Protein AF-A0A3A8P4J8-F1 (afdb_monomer_lite)

Structure (mmCIF, N/CA/C/O backbone):
data_AF-A0A3A8P4J8-F1
#
_entry.id   AF-A0A3A8P4J8-F1
#
loop_
_atom_site.group_PDB
_atom_site.id
_atom_site.type_symbol
_atom_site.label_atom_id
_atom_site.label_alt_id
_atom_site.label_comp_id
_atom_site.label_asym_id
_atom_site.label_entity_id
_atom_site.label_seq_id
_atom_site.pdbx_PDB_ins_code
_atom_site.Cartn_x
_atom_site.Cartn_y
_atom_site.Cartn_z
_atom_site.occupancy
_atom_site.B_iso_or_equiv
_atom_site.auth_seq_id
_atom_site.auth_comp_id
_atom_site.auth_asym_id
_atom_site.auth_atom_id
_atom_site.pdbx_PDB_model_num
ATOM 1 N N . LEU A 1 1 ? -36.265 8.768 39.718 1.00 43.12 1 LEU A N 1
ATOM 2 C CA . LEU A 1 1 ? -35.129 8.208 38.942 1.00 43.12 1 LEU A CA 1
ATOM 3 C C . LEU A 1 1 ? -35.471 6.880 38.243 1.00 43.12 1 LEU A C 1
ATOM 5 O O . LEU A 1 1 ? -35.135 6.752 37.074 1.00 43.12 1 LEU A O 1
ATOM 9 N N . SER A 1 2 ? -36.214 5.942 38.854 1.00 30.83 2 SER A N 1
ATOM 10 C CA . SER A 1 2 ? -36.616 4.674 38.196 1.00 30.83 2 SER A CA 1
ATOM 11 C C . SER A 1 2 ? -37.578 4.836 37.004 1.00 30.83 2 SER A C 1
ATOM 13 O O . SER A 1 2 ? -37.432 4.140 36.002 1.00 30.83 2 SER A O 1
ATOM 15 N N . GLN A 1 3 ? -38.501 5.805 37.050 1.00 35.22 3 GLN A N 1
ATOM 16 C CA . GLN A 1 3 ? -39.401 6.094 35.921 1.00 35.22 3 GLN A CA 1
ATOM 17 C C . GLN A 1 3 ? -38.688 6.697 34.697 1.00 35.22 3 GLN A C 1
ATOM 19 O O . GLN A 1 3 ? -39.230 6.638 33.598 1.00 35.22 3 GLN A O 1
ATOM 24 N N . HIS A 1 4 ? -37.481 7.250 34.866 1.00 36.06 4 HIS A N 1
ATOM 25 C CA . HIS A 1 4 ? -36.748 7.929 33.791 1.00 36.06 4 HIS A CA 1
ATOM 26 C C . HIS A 1 4 ? -35.774 7.006 33.040 1.00 36.06 4 HIS A C 1
ATOM 28 O O . HIS A 1 4 ? -35.563 7.203 31.850 1.00 36.06 4 HIS A O 1
ATOM 34 N N . TYR A 1 5 ? -35.217 5.981 33.702 1.00 48.16 5 TYR A N 1
ATOM 35 C CA . TYR A 1 5 ? -34.113 5.187 33.140 1.00 48.16 5 TYR A CA 1
ATOM 36 C C . TYR A 1 5 ? -34.438 3.722 32.801 1.00 48.16 5 TYR A C 1
ATOM 38 O O . TYR A 1 5 ? -33.596 3.077 32.191 1.00 48.16 5 TYR A O 1
ATOM 46 N N . ARG A 1 6 ? -35.629 3.190 33.145 1.00 43.53 6 ARG A N 1
ATOM 47 C CA . ARG A 1 6 ? -36.120 1.837 32.758 1.00 43.53 6 ARG A CA 1
ATOM 48 C C . ARG A 1 6 ? -35.048 0.721 32.749 1.00 43.53 6 ARG A C 1
ATOM 50 O O . ARG A 1 6 ? -35.006 -0.100 31.837 1.00 43.53 6 ARG A O 1
ATOM 57 N N . LEU A 1 7 ? -34.188 0.663 33.763 1.00 44.91 7 LEU A N 1
ATOM 58 C CA . LEU A 1 7 ? -33.178 -0.389 33.893 1.00 44.91 7 LEU A CA 1
ATOM 59 C C . LEU A 1 7 ? -33.700 -1.487 34.823 1.00 44.91 7 LEU A C 1
ATOM 61 O O . LEU A 1 7 ? -33.544 -1.408 36.036 1.00 44.91 7 LEU A O 1
ATOM 65 N N . ALA A 1 8 ? -34.320 -2.509 34.238 1.00 39.88 8 ALA A N 1
ATOM 66 C CA . ALA A 1 8 ? -34.490 -3.812 34.871 1.00 39.88 8 ALA A CA 1
ATOM 67 C C . ALA A 1 8 ? -33.886 -4.858 33.926 1.00 39.88 8 ALA A C 1
ATOM 69 O O . ALA A 1 8 ? -34.381 -5.074 32.822 1.00 39.88 8 ALA A O 1
ATOM 70 N N . ASN A 1 9 ? -32.771 -5.461 34.332 1.00 45.06 9 ASN A N 1
ATOM 71 C CA . ASN A 1 9 ? -32.113 -6.565 33.631 1.00 45.06 9 ASN A CA 1
ATOM 72 C C . ASN A 1 9 ? -31.898 -7.701 34.647 1.00 45.06 9 ASN A C 1
ATOM 74 O O . ASN A 1 9 ? -31.837 -7.441 35.846 1.00 45.06 9 ASN A O 1
ATOM 78 N N . ALA A 1 10 ? -31.770 -8.947 34.175 1.00 42.88 10 ALA A N 1
ATOM 79 C CA . ALA A 1 10 ? -31.640 -10.170 34.983 1.00 42.88 10 ALA A CA 1
ATOM 80 C C . ALA A 1 10 ? -30.473 -10.208 36.007 1.00 42.88 10 ALA A C 1
ATOM 82 O O . ALA A 1 10 ? -30.338 -11.184 36.737 1.00 42.88 10 ALA A O 1
ATOM 83 N N . ARG A 1 11 ? -29.621 -9.179 36.058 1.00 40.91 11 ARG A N 1
ATOM 84 C CA . ARG A 1 11 ? -28.496 -9.005 36.991 1.00 40.91 11 ARG A CA 1
ATOM 85 C C . ARG A 1 11 ? -28.660 -7.816 37.945 1.00 40.91 11 ARG A C 1
ATOM 87 O O . ARG A 1 11 ? -27.803 -7.624 38.798 1.00 40.91 11 ARG A O 1
ATOM 94 N N . ALA A 1 12 ? -29.720 -7.019 37.807 1.00 41.59 12 ALA A N 1
ATOM 95 C CA . ALA A 1 12 ? -30.002 -5.880 38.675 1.00 41.59 12 ALA A CA 1
ATOM 96 C C . ALA A 1 12 ? -31.240 -6.178 39.533 1.00 41.59 12 ALA A C 1
ATOM 98 O O . ALA A 1 12 ? -32.374 -6.008 39.086 1.00 41.59 12 ALA A O 1
ATOM 99 N N . SER A 1 13 ? -31.017 -6.631 40.766 1.00 46.62 13 SER A N 1
ATOM 100 C CA . SER A 1 13 ? -32.073 -6.782 41.770 1.00 46.62 13 SER A CA 1
ATOM 101 C C . SER A 1 13 ? -32.257 -5.457 42.510 1.00 46.62 13 SER A C 1
ATOM 103 O O . SER A 1 13 ? -31.304 -4.942 43.090 1.00 46.62 13 SER A O 1
ATOM 105 N N . MET A 1 14 ? -33.471 -4.897 42.512 1.00 50.94 14 MET A N 1
ATOM 106 C CA . MET A 1 14 ? -33.814 -3.812 43.436 1.00 50.94 14 MET A CA 1
ATOM 107 C C . MET A 1 14 ? -33.982 -4.407 44.831 1.00 50.94 14 MET A C 1
ATOM 109 O O . MET A 1 14 ? -34.931 -5.151 45.075 1.00 50.94 14 MET A O 1
ATOM 113 N N . LEU A 1 15 ? -33.068 -4.075 45.740 1.00 54.53 15 LEU A N 1
ATOM 114 C CA . LEU A 1 15 ? -33.278 -4.307 47.162 1.00 54.53 15 LEU A CA 1
ATOM 115 C C . LEU A 1 15 ? -34.185 -3.187 47.683 1.00 54.53 15 LEU A C 1
ATOM 117 O O . LEU A 1 15 ? -33.796 -2.020 47.695 1.00 54.53 15 LEU A O 1
ATOM 121 N N . VAL A 1 16 ? -35.413 -3.532 48.060 1.00 57.84 16 VAL A N 1
ATOM 122 C CA . VAL A 1 16 ? -36.306 -2.615 48.773 1.00 57.84 16 VAL A CA 1
ATOM 123 C C . VAL A 1 16 ? -35.994 -2.772 50.255 1.00 57.84 16 VAL A C 1
ATOM 125 O O . VAL A 1 16 ? -36.222 -3.832 50.829 1.00 57.84 16 VAL A O 1
ATOM 128 N N . LEU A 1 17 ? -35.396 -1.743 50.850 1.00 67.94 17 LEU A N 1
ATOM 129 C CA . LEU A 1 17 ? -35.064 -1.714 52.272 1.00 67.94 17 LEU A CA 1
ATOM 130 C C . LEU A 1 17 ? -36.290 -1.207 53.036 1.00 67.94 17 LEU A C 1
ATOM 132 O O . LEU A 1 17 ? -36.689 -0.053 52.870 1.00 67.94 17 LEU A O 1
ATOM 136 N N . GLU A 1 18 ? -36.910 -2.087 53.821 1.00 65.06 18 GLU A N 1
ATOM 137 C CA . GLU A 1 18 ? -38.199 -1.833 54.479 1.00 65.06 18 GLU A CA 1
ATOM 138 C C . GLU A 1 18 ? -38.056 -1.138 55.845 1.00 65.06 18 GLU A C 1
ATOM 140 O O . GLU A 1 18 ? -39.022 -0.548 56.329 1.00 65.06 18 GLU A O 1
ATOM 145 N N . SER A 1 19 ? -36.865 -1.152 56.460 1.00 75.44 19 SER A N 1
ATOM 146 C CA . SER A 1 19 ? -36.614 -0.524 57.766 1.00 75.44 19 SER A CA 1
ATOM 147 C C . SER A 1 19 ? -35.380 0.389 57.775 1.00 75.44 19 SER A C 1
ATOM 149 O O . SER A 1 19 ? -34.411 0.151 57.056 1.00 75.44 19 SER A O 1
ATOM 151 N N . GLU A 1 20 ? -35.365 1.423 58.633 1.00 68.38 20 GLU A N 1
ATOM 152 C CA . GLU A 1 20 ? -34.187 2.302 58.808 1.00 68.38 20 GLU A CA 1
ATOM 153 C C . GLU A 1 20 ? -32.930 1.539 59.274 1.00 68.38 20 GLU A C 1
ATOM 155 O O . GLU A 1 20 ? -31.803 1.921 58.943 1.00 68.38 20 GLU A O 1
ATOM 160 N N . GLY A 1 21 ? -33.109 0.427 59.997 1.00 72.56 21 GLY A N 1
ATOM 161 C CA . GLY A 1 21 ? -32.013 -0.442 60.427 1.00 72.56 21 GLY A CA 1
ATOM 162 C C . GLY A 1 21 ? -31.273 -1.095 59.257 1.00 72.56 21 GLY A C 1
ATOM 163 O O . GLY A 1 21 ? -30.053 -1.264 59.320 1.00 72.56 21 GLY A O 1
ATOM 164 N N . ASP A 1 22 ? -31.972 -1.386 58.158 1.00 69.19 22 ASP A N 1
ATOM 165 C CA . ASP A 1 22 ? -31.378 -2.035 56.987 1.00 69.19 22 ASP A CA 1
ATOM 166 C C . ASP A 1 22 ? -30.421 -1.100 56.233 1.00 69.19 22 ASP A C 1
ATOM 168 O O . ASP A 1 22 ? -29.353 -1.529 55.800 1.00 69.19 22 ASP A O 1
ATOM 172 N N . TYR A 1 23 ? -30.720 0.203 56.168 1.00 65.75 23 TYR A N 1
ATOM 173 C CA . TYR A 1 23 ? -29.816 1.200 55.572 1.00 65.75 23 TYR A CA 1
ATOM 174 C C . TYR A 1 23 ? -28.471 1.286 56.303 1.00 65.75 23 TYR A C 1
ATOM 176 O O . TYR A 1 23 ? -27.440 1.547 55.680 1.00 65.75 23 TYR A O 1
ATOM 184 N N . THR A 1 24 ? -28.478 1.042 57.617 1.00 69.81 24 THR A N 1
ATOM 185 C CA . THR A 1 24 ? -27.266 1.020 58.448 1.00 69.81 24 THR A CA 1
ATOM 186 C C . THR A 1 24 ? -26.533 -0.314 58.303 1.00 69.81 24 THR A C 1
ATOM 188 O O . THR A 1 24 ? -25.316 -0.337 58.143 1.00 69.81 24 THR A O 1
ATOM 191 N N . ARG A 1 25 ? -27.274 -1.431 58.294 1.00 72.19 25 ARG A N 1
ATOM 192 C CA . ARG A 1 25 ? -26.736 -2.793 58.144 1.00 72.19 25 ARG A CA 1
ATOM 193 C C . ARG A 1 25 ? -25.987 -3.000 56.828 1.00 72.19 25 ARG A C 1
ATOM 195 O O . ARG A 1 25 ? -24.978 -3.699 56.820 1.00 72.19 25 ARG A O 1
ATOM 202 N N . TYR A 1 26 ? -26.487 -2.419 55.741 1.00 69.50 26 TYR A N 1
ATOM 203 C CA . TYR A 1 26 ? -25.882 -2.528 54.412 1.00 69.50 26 TYR A CA 1
ATOM 204 C C . TYR A 1 26 ? -24.954 -1.358 54.063 1.00 69.50 26 TYR A C 1
ATOM 206 O O . TYR A 1 26 ? -24.503 -1.282 52.928 1.00 69.50 26 TYR A O 1
ATOM 214 N N . ALA A 1 27 ? -24.665 -0.456 55.012 1.00 67.12 27 ALA A N 1
ATOM 215 C CA . ALA A 1 27 ? -23.779 0.695 54.808 1.00 67.12 27 ALA A CA 1
ATOM 216 C C . ALA A 1 27 ? -24.107 1.511 53.538 1.00 67.12 27 ALA A C 1
ATOM 218 O O . ALA A 1 27 ? -23.225 2.060 52.887 1.00 67.12 27 ALA A O 1
ATOM 219 N N . VAL A 1 28 ? -25.394 1.634 53.191 1.00 64.56 28 VAL A N 1
ATOM 220 C CA . VAL A 1 28 ? -25.842 2.266 51.931 1.00 64.56 28 VAL A CA 1
ATOM 221 C C . VAL A 1 28 ? -25.430 3.739 51.856 1.00 64.56 28 VAL A C 1
ATOM 223 O O . VAL A 1 28 ? -25.243 4.286 50.776 1.00 64.56 28 VAL A O 1
ATOM 226 N N . ARG A 1 29 ? -25.254 4.399 53.009 1.00 62.66 29 ARG A N 1
ATOM 227 C CA . ARG A 1 29 ? -24.728 5.774 53.074 1.00 62.66 29 ARG A CA 1
ATOM 228 C C . ARG A 1 29 ? -23.281 5.894 52.587 1.00 62.66 29 ARG A C 1
ATOM 230 O O . ARG A 1 29 ? -22.906 6.975 52.140 1.00 62.66 29 ARG A O 1
ATOM 237 N N . ASP A 1 30 ? -22.516 4.809 52.652 1.00 62.75 30 ASP A N 1
ATOM 238 C CA . ASP A 1 30 ? -21.118 4.743 52.224 1.00 62.75 30 ASP A CA 1
ATOM 239 C C . ASP A 1 30 ? -20.988 4.228 50.774 1.00 62.75 30 ASP A C 1
ATOM 241 O O . ASP A 1 30 ? -19.933 4.370 50.153 1.00 62.75 30 ASP A O 1
ATOM 245 N N . GLU A 1 31 ? -22.069 3.690 50.192 1.00 58.66 31 GLU A N 1
ATOM 246 C CA . GLU A 1 31 ? -22.150 3.334 48.773 1.00 58.66 31 GLU A CA 1
ATOM 247 C C . GLU A 1 31 ? -22.353 4.585 47.907 1.00 58.66 31 GLU A C 1
ATOM 249 O O . GLU A 1 31 ? -23.461 4.963 47.523 1.00 58.66 31 GLU A O 1
ATOM 254 N N . GLN A 1 32 ? -21.251 5.241 47.550 1.00 58.25 32 GLN A N 1
ATOM 255 C CA . GLN A 1 32 ? -21.268 6.233 46.481 1.00 58.25 32 GLN A CA 1
ATOM 256 C C . GLN A 1 32 ? -21.138 5.545 45.120 1.00 58.25 32 GLN A C 1
ATOM 258 O O . GLN A 1 32 ? -20.085 5.015 44.765 1.00 58.25 32 GLN A O 1
ATOM 263 N N . VAL A 1 33 ? -22.206 5.589 44.323 1.00 58.09 33 VAL A N 1
ATOM 264 C CA . VAL A 1 33 ? -22.122 5.270 42.894 1.00 58.09 33 VAL A CA 1
ATOM 265 C C . VAL A 1 33 ? -21.541 6.484 42.178 1.00 58.09 33 VAL A C 1
ATOM 267 O O . VAL A 1 33 ? -22.220 7.496 42.002 1.00 58.09 33 VAL A O 1
ATOM 270 N N . ASP A 1 34 ? -20.283 6.384 41.755 1.00 64.88 34 ASP A N 1
ATOM 271 C CA . ASP A 1 34 ? -19.661 7.400 40.910 1.00 64.88 34 ASP A CA 1
ATOM 272 C C . ASP A 1 34 ? -20.314 7.393 39.516 1.00 64.88 34 ASP A C 1
ATOM 274 O O . ASP A 1 34 ? -20.025 6.559 38.651 1.00 64.88 34 ASP A O 1
ATOM 278 N N . LEU A 1 35 ? -21.232 8.335 39.301 1.00 69.19 35 LEU A N 1
ATOM 279 C CA . LEU A 1 35 ? -21.936 8.508 38.032 1.00 69.19 35 LEU A CA 1
ATOM 280 C C . LEU A 1 35 ? -20.981 8.866 36.883 1.00 69.19 35 LEU A C 1
ATOM 282 O O . LEU A 1 35 ? -21.248 8.477 35.746 1.00 69.19 35 LEU A O 1
ATOM 286 N N . ALA A 1 36 ? -19.853 9.532 37.157 1.00 69.44 36 ALA A N 1
ATOM 287 C CA . ALA A 1 36 ? -18.857 9.840 36.132 1.00 69.44 36 ALA A CA 1
ATOM 288 C C . ALA A 1 36 ? -18.162 8.561 35.640 1.00 69.44 36 ALA A C 1
ATOM 290 O O . ALA A 1 36 ? -17.915 8.403 34.440 1.00 69.44 36 ALA A O 1
ATOM 291 N N . ASN A 1 37 ? -17.924 7.602 36.542 1.00 74.62 37 ASN A N 1
ATOM 292 C CA . ASN A 1 37 ? -17.421 6.280 36.179 1.00 74.62 37 ASN A CA 1
ATOM 293 C C . ASN A 1 37 ? -18.429 5.530 35.285 1.00 74.62 37 ASN A C 1
ATOM 295 O O . ASN A 1 37 ? -18.047 5.027 34.228 1.00 74.62 37 ASN A O 1
ATOM 299 N N . LEU A 1 38 ? -19.726 5.543 35.624 1.00 75.75 38 LEU A N 1
ATOM 300 C CA . LEU A 1 38 ? -20.777 4.927 34.797 1.00 75.75 38 LEU A CA 1
ATOM 301 C C . LEU A 1 38 ? -20.914 5.571 33.408 1.00 75.75 38 LEU A C 1
ATOM 303 O O . LEU A 1 38 ? -21.038 4.852 32.416 1.00 75.75 38 LEU A O 1
ATOM 307 N N . GLU A 1 39 ? -20.853 6.900 33.302 1.00 74.81 39 GLU A N 1
ATOM 308 C CA . GLU A 1 39 ? -20.849 7.590 32.005 1.00 74.81 39 GLU A CA 1
ATOM 309 C C . GLU A 1 39 ? -19.616 7.231 31.171 1.00 74.81 39 GLU A C 1
ATOM 311 O O . GLU A 1 39 ? -19.728 7.002 29.963 1.00 74.81 39 GLU A O 1
ATOM 316 N N . SER A 1 40 ? -18.444 7.132 31.805 1.00 77.81 40 SER A N 1
ATOM 317 C CA . SER A 1 40 ? -17.210 6.726 31.128 1.00 77.81 40 SER A CA 1
ATOM 318 C C . SER A 1 40 ? -17.285 5.286 30.609 1.00 77.81 40 SER A C 1
ATOM 320 O O . SER A 1 40 ? -16.880 5.020 29.476 1.00 77.81 40 SER A O 1
ATOM 322 N N . LEU A 1 41 ? -17.857 4.368 31.396 1.00 79.75 41 LEU A N 1
ATOM 323 C CA . LEU A 1 41 ? -18.075 2.974 31.014 1.00 79.75 41 LEU A CA 1
ATOM 324 C C . LEU A 1 41 ? -19.068 2.871 29.857 1.00 79.75 41 LEU A C 1
ATOM 326 O O . LEU A 1 41 ? -18.800 2.161 28.890 1.00 79.75 41 LEU A O 1
ATOM 330 N N . ARG A 1 42 ? -20.167 3.631 29.908 1.00 80.19 42 ARG A N 1
ATOM 331 C CA . ARG A 1 42 ? -21.160 3.671 28.832 1.00 80.19 42 ARG A CA 1
ATOM 332 C C . ARG A 1 42 ? -20.571 4.194 27.523 1.00 80.19 42 ARG A C 1
ATOM 334 O O . ARG A 1 42 ? -20.790 3.583 26.483 1.00 80.19 42 ARG A O 1
ATOM 341 N N . ARG A 1 43 ? -19.800 5.288 27.556 1.00 81.62 43 ARG A N 1
ATOM 342 C CA . ARG A 1 43 ? -19.126 5.811 26.352 1.00 81.62 43 ARG A CA 1
ATOM 343 C C . ARG A 1 43 ? -18.169 4.781 25.758 1.00 81.62 43 ARG A C 1
ATOM 345 O O . ARG A 1 43 ? -18.194 4.562 24.555 1.00 81.62 43 ARG A O 1
ATOM 352 N N . ARG A 1 44 ? -17.392 4.091 26.601 1.00 81.75 44 ARG A N 1
ATOM 353 C CA . ARG A 1 44 ? -16.514 2.995 26.158 1.00 81.75 44 ARG A CA 1
ATOM 354 C C . ARG A 1 44 ? -17.296 1.862 25.494 1.00 81.75 44 ARG A C 1
ATOM 356 O O . ARG A 1 44 ? -16.840 1.338 24.485 1.00 81.75 44 ARG A O 1
ATOM 363 N N . GLU A 1 45 ? -18.453 1.487 26.033 1.00 84.12 45 GLU A N 1
ATOM 364 C CA . GLU A 1 45 ? -19.314 0.460 25.434 1.00 84.12 45 GLU A CA 1
ATOM 365 C C . GLU A 1 45 ? -19.892 0.913 24.080 1.00 84.12 45 GLU A C 1
ATOM 367 O O . GLU A 1 45 ? -19.888 0.148 23.113 1.00 84.12 45 GLU A O 1
ATOM 372 N N . GLU A 1 46 ? -20.350 2.165 23.983 1.00 86.00 46 GLU A N 1
ATOM 373 C CA . GLU A 1 46 ? -20.851 2.762 22.739 1.00 86.00 46 GLU A CA 1
ATOM 374 C C . GLU A 1 46 ? -19.750 2.833 21.662 1.00 86.00 46 GLU A C 1
ATOM 376 O O . GLU A 1 46 ? -19.991 2.435 20.517 1.00 86.00 46 GLU A O 1
ATOM 381 N N . ASP A 1 47 ? -18.533 3.239 22.035 1.00 82.94 47 ASP A N 1
ATOM 382 C CA . ASP A 1 47 ? -17.360 3.266 21.154 1.00 82.94 47 ASP A CA 1
ATOM 383 C C . ASP A 1 47 ? -16.974 1.854 20.689 1.00 82.94 47 ASP A C 1
ATOM 385 O O . ASP A 1 47 ? -16.826 1.614 19.493 1.00 82.94 47 ASP A O 1
ATOM 389 N N . GLN A 1 48 ? -16.915 0.875 21.599 1.00 83.88 48 GLN A N 1
ATOM 390 C CA . GLN A 1 48 ? -16.646 -0.525 21.245 1.00 83.88 48 GLN A CA 1
ATOM 391 C C . GLN A 1 48 ? -17.697 -1.087 20.285 1.00 83.88 48 GLN A C 1
ATOM 393 O O . GLN A 1 48 ? -17.371 -1.799 19.332 1.00 83.88 48 GLN A O 1
ATOM 398 N N . ARG A 1 49 ? -18.976 -0.772 20.514 1.00 85.88 49 ARG A N 1
ATOM 399 C CA . ARG A 1 49 ? -20.061 -1.190 19.625 1.00 85.88 49 ARG A CA 1
ATOM 400 C C . ARG A 1 49 ? -19.911 -0.563 18.242 1.00 85.88 49 ARG A C 1
ATOM 402 O O . ARG A 1 49 ? -20.106 -1.256 17.243 1.00 85.88 49 ARG A O 1
ATOM 409 N N . ARG A 1 50 ? -19.551 0.719 18.173 1.00 88.00 50 ARG A N 1
ATOM 410 C CA . ARG A 1 50 ? -19.270 1.414 16.914 1.00 88.00 50 ARG A CA 1
ATOM 411 C C . ARG A 1 50 ? -18.083 0.784 16.188 1.00 88.00 50 ARG A C 1
ATOM 413 O O . ARG A 1 50 ? -18.208 0.478 15.006 1.00 88.00 50 ARG A O 1
ATOM 420 N N . ASP A 1 51 ? -16.983 0.518 16.881 1.00 88.69 51 ASP A N 1
ATOM 421 C CA . ASP A 1 51 ? -15.789 -0.095 16.295 1.00 88.69 51 ASP A CA 1
ATOM 422 C C . ASP A 1 51 ? -16.076 -1.492 15.737 1.00 88.69 51 ASP A C 1
ATOM 424 O O . ASP A 1 51 ? -15.581 -1.852 14.666 1.00 88.69 51 ASP A O 1
ATOM 428 N N . LYS A 1 52 ? -16.935 -2.269 16.410 1.00 87.81 52 LYS A N 1
ATOM 429 C CA . LYS A 1 52 ? -17.424 -3.560 15.901 1.00 87.81 52 LYS A CA 1
ATOM 430 C C . LYS A 1 52 ? -18.231 -3.401 14.619 1.00 87.81 52 LYS A C 1
ATOM 432 O O . LYS A 1 52 ? -17.983 -4.129 13.662 1.00 87.81 52 LYS A O 1
ATOM 437 N N . LEU A 1 53 ? -19.150 -2.436 14.574 1.00 87.12 53 LEU A N 1
ATOM 438 C CA . LEU A 1 53 ? -19.952 -2.151 13.377 1.00 87.12 53 LEU A CA 1
ATOM 439 C C . LEU A 1 53 ? -19.095 -1.675 12.197 1.00 87.12 53 LEU A C 1
ATOM 441 O O . LEU A 1 53 ? -19.380 -2.025 11.057 1.00 87.12 53 LEU A O 1
ATOM 445 N N . LEU A 1 54 ? -18.033 -0.915 12.467 1.00 87.12 54 LEU A N 1
ATOM 446 C CA . LEU A 1 54 ? -17.084 -0.438 11.456 1.00 87.12 54 LEU A CA 1
ATOM 447 C C . LEU A 1 54 ? -16.024 -1.490 11.080 1.00 87.12 54 LEU A C 1
ATOM 449 O O . LEU A 1 54 ? -15.189 -1.244 10.207 1.00 87.12 54 LEU A O 1
ATOM 453 N N . GLY A 1 55 ? -16.024 -2.650 11.744 1.00 88.25 55 GLY A N 1
ATOM 454 C CA . GLY A 1 55 ? -15.042 -3.706 11.524 1.00 88.25 55 GLY A CA 1
ATOM 455 C C . GLY A 1 55 ? -13.626 -3.332 11.966 1.00 88.25 55 GLY A C 1
ATOM 456 O O . GLY A 1 55 ? -12.674 -3.952 11.499 1.00 88.25 55 GLY A O 1
ATOM 457 N N . ILE A 1 56 ? -13.459 -2.354 12.859 1.00 92.75 56 ILE A N 1
ATOM 458 C CA . ILE A 1 56 ? -12.157 -1.870 13.357 1.00 92.75 56 ILE A CA 1
ATOM 459 C C . ILE A 1 56 ? -11.868 -2.257 14.813 1.00 92.75 56 ILE A C 1
ATOM 461 O O . ILE A 1 56 ? -10.841 -1.861 15.359 1.00 92.75 56 ILE A O 1
ATOM 465 N N . ALA A 1 57 ? -12.745 -3.052 15.429 1.00 93.25 57 ALA A N 1
ATOM 466 C CA . ALA A 1 57 ? -12.516 -3.602 16.759 1.00 93.25 57 ALA A CA 1
ATOM 467 C C . ALA A 1 57 ? -11.220 -4.432 16.819 1.00 93.25 57 ALA A C 1
ATOM 469 O O . ALA A 1 57 ? -10.909 -5.195 15.895 1.00 93.25 57 ALA A O 1
ATOM 470 N N . LEU A 1 58 ? -10.501 -4.292 17.936 1.00 95.25 58 LEU A N 1
ATOM 471 C CA . LEU A 1 58 ? -9.188 -4.897 18.192 1.00 95.25 58 LEU A CA 1
ATOM 472 C C . LEU A 1 58 ? -9.243 -6.035 19.222 1.00 95.25 58 LEU A C 1
ATOM 474 O O . LEU A 1 58 ? -8.235 -6.346 19.858 1.00 95.25 58 LEU A O 1
ATOM 478 N N . ASP A 1 59 ? -10.417 -6.648 19.387 1.00 91.56 59 ASP A N 1
ATOM 479 C CA . ASP A 1 59 ? -10.646 -7.747 20.332 1.00 91.56 59 ASP A CA 1
ATOM 480 C C . ASP A 1 59 ? -9.685 -8.925 20.059 1.00 91.56 59 ASP A C 1
ATOM 482 O O . ASP A 1 59 ? -9.087 -9.459 20.992 1.00 91.56 59 ASP A O 1
ATOM 486 N N . ASP A 1 60 ? -9.459 -9.246 18.779 1.00 93.00 60 ASP A N 1
ATOM 487 C CA . ASP A 1 60 ? -8.593 -10.351 18.332 1.00 93.00 60 ASP A CA 1
ATOM 488 C C . ASP A 1 60 ? -7.098 -9.976 18.247 1.00 93.00 60 ASP A C 1
ATOM 490 O O . ASP A 1 60 ? -6.244 -10.833 18.024 1.00 93.00 60 ASP A O 1
ATOM 494 N N . VAL A 1 61 ? -6.759 -8.691 18.390 1.00 96.44 61 VAL A N 1
ATOM 495 C CA . VAL A 1 61 ? -5.383 -8.189 18.234 1.00 96.44 61 VAL A CA 1
ATOM 496 C C . VAL A 1 61 ? -4.586 -8.448 19.516 1.00 96.44 61 VAL A C 1
ATOM 498 O O . VAL A 1 61 ? -5.103 -8.183 20.600 1.00 96.44 61 VAL A O 1
ATOM 501 N N . PRO A 1 62 ? -3.325 -8.917 19.454 1.00 96.62 62 PRO A N 1
ATOM 502 C CA . PRO A 1 62 ? -2.512 -9.123 20.652 1.00 96.62 62 PRO A CA 1
ATOM 503 C C . PRO A 1 62 ? -2.295 -7.824 21.440 1.00 96.62 62 PRO A C 1
ATOM 505 O O . PRO A 1 62 ? -2.340 -6.718 20.898 1.00 96.62 62 PRO A O 1
ATOM 508 N N . GLU A 1 63 ? -2.018 -7.949 22.739 1.00 97.44 63 GLU A N 1
ATOM 509 C CA . GLU A 1 63 ? -1.808 -6.793 23.620 1.00 97.44 63 GLU A CA 1
ATOM 510 C C . GLU A 1 63 ? -0.682 -5.876 23.128 1.00 97.44 63 GLU A C 1
ATOM 512 O O . GLU A 1 63 ? -0.852 -4.658 23.113 1.00 97.44 63 GLU A O 1
ATOM 517 N N . SER A 1 64 ? 0.417 -6.455 22.641 1.00 97.12 64 SER A N 1
ATOM 518 C CA . SER A 1 64 ? 1.530 -5.722 22.034 1.00 97.12 64 SER A CA 1
ATOM 519 C C . SER A 1 64 ? 1.094 -4.889 20.823 1.00 97.12 64 SER A C 1
ATOM 521 O O . SER A 1 64 ? 1.508 -3.739 20.685 1.00 97.12 64 SER A O 1
ATOM 523 N N . GLY A 1 65 ? 0.205 -5.422 19.980 1.00 97.69 65 GLY A N 1
ATOM 524 C CA . GLY A 1 65 ? -0.350 -4.710 18.829 1.00 97.69 65 GLY A CA 1
ATOM 525 C C . GLY A 1 65 ? -1.279 -3.567 19.234 1.00 97.69 65 GLY A C 1
ATOM 526 O O . GLY A 1 65 ? -1.137 -2.437 18.759 1.00 97.69 65 GLY A O 1
ATOM 527 N N . ARG A 1 66 ? -2.176 -3.810 20.199 1.00 98.00 66 ARG A N 1
ATOM 528 C CA . ARG A 1 66 ? -3.024 -2.750 20.778 1.00 98.00 66 ARG A CA 1
ATOM 529 C C . ARG A 1 66 ? -2.182 -1.644 21.412 1.00 98.00 66 ARG A C 1
ATOM 531 O O . ARG A 1 66 ? -2.477 -0.468 21.210 1.00 98.00 66 ARG A O 1
ATOM 538 N N . ALA A 1 67 ? -1.103 -2.006 22.109 1.00 98.12 67 ALA A N 1
ATOM 539 C CA . ALA A 1 67 ? -0.176 -1.049 22.698 1.00 98.12 67 ALA A CA 1
ATOM 540 C C . ALA A 1 67 ? 0.465 -0.149 21.633 1.00 98.12 67 ALA A C 1
ATOM 542 O O . ALA A 1 67 ? 0.527 1.062 21.834 1.00 98.12 67 ALA A O 1
ATOM 543 N N . VAL A 1 68 ? 0.877 -0.689 20.478 1.00 98.38 68 VAL A N 1
ATOM 544 C CA . VAL A 1 68 ? 1.374 0.135 19.362 1.00 98.38 68 VAL A CA 1
ATOM 545 C C . VAL A 1 68 ? 0.318 1.139 18.896 1.00 98.38 68 VAL A C 1
ATOM 547 O O . VAL A 1 68 ? 0.624 2.327 18.776 1.00 98.38 68 VAL A O 1
ATOM 550 N N . VAL A 1 69 ? -0.921 0.692 18.664 1.00 98.06 69 VAL A N 1
ATOM 551 C CA . VAL A 1 69 ? -2.016 1.569 18.211 1.00 98.06 69 VAL A CA 1
ATOM 552 C C . VAL A 1 69 ? -2.240 2.715 19.201 1.00 98.06 69 VAL A C 1
ATOM 554 O O . VAL A 1 69 ? -2.246 3.880 18.790 1.00 98.06 69 VAL A O 1
ATOM 557 N N . THR A 1 70 ? -2.349 2.404 20.496 1.00 97.50 70 THR A N 1
ATOM 558 C CA . THR A 1 70 ? -2.544 3.391 21.568 1.00 97.50 70 THR A CA 1
ATOM 559 C C . THR A 1 70 ? -1.372 4.364 21.666 1.00 97.50 70 THR A C 1
ATOM 561 O O . THR A 1 70 ? -1.577 5.576 21.636 1.00 97.50 70 THR A O 1
ATOM 564 N N . ARG A 1 71 ? -0.130 3.868 21.717 1.00 97.12 71 ARG A N 1
ATOM 565 C CA . ARG A 1 71 ? 1.061 4.720 21.863 1.00 97.12 71 ARG A CA 1
ATOM 566 C C . ARG A 1 71 ? 1.275 5.641 20.667 1.00 97.12 71 ARG A C 1
ATOM 568 O O . ARG A 1 71 ? 1.639 6.801 20.847 1.00 97.12 71 ARG A O 1
ATOM 575 N N . LEU A 1 72 ? 1.012 5.170 19.449 1.00 96.62 72 LEU A N 1
ATOM 576 C CA . LEU A 1 72 ? 1.064 6.027 18.264 1.00 96.62 72 LEU A CA 1
ATOM 577 C C . LEU A 1 72 ? -0.061 7.074 18.260 1.00 96.62 72 LEU A C 1
ATOM 579 O O . LEU A 1 72 ? 0.159 8.184 17.779 1.00 96.62 72 LEU A O 1
ATOM 583 N N . ALA A 1 73 ? -1.243 6.759 18.803 1.00 95.62 73 ALA A N 1
ATOM 584 C CA . ALA A 1 73 ? -2.331 7.728 18.938 1.00 95.62 73 ALA A CA 1
ATOM 585 C C . ALA A 1 73 ? -1.982 8.840 19.941 1.00 95.62 73 ALA A C 1
ATOM 587 O O . ALA A 1 73 ? -2.193 10.016 19.647 1.00 95.62 73 ALA A O 1
ATOM 588 N N . GLU A 1 74 ? -1.383 8.486 21.083 1.00 95.12 74 GLU A N 1
ATOM 589 C CA . GLU A 1 74 ? -0.885 9.440 22.090 1.00 95.12 74 GLU A CA 1
ATOM 590 C C . GLU A 1 74 ? 0.172 10.392 21.505 1.00 95.12 74 GLU A C 1
ATOM 592 O O . GLU A 1 74 ? 0.201 11.576 21.833 1.00 95.12 74 GLU A O 1
ATOM 597 N N . GLN A 1 75 ? 1.013 9.895 20.591 1.00 92.50 75 GLN A N 1
ATOM 598 C CA . GLN A 1 75 ? 2.079 10.668 19.945 1.00 92.50 75 GLN A CA 1
ATOM 599 C C . GLN A 1 75 ? 1.655 11.346 18.634 1.00 92.50 75 GLN A C 1
ATOM 601 O O . GLN A 1 75 ? 2.508 11.861 17.910 1.00 92.50 75 GLN A O 1
ATOM 606 N N . LYS A 1 76 ? 0.354 11.401 18.310 1.00 88.56 76 LYS A N 1
ATOM 607 C CA . LYS A 1 76 ? -0.149 11.924 17.024 1.00 88.56 76 LYS A CA 1
ATOM 608 C C . LYS A 1 76 ? 0.404 13.305 16.657 1.00 88.56 76 LYS A C 1
ATOM 610 O O . LYS A 1 76 ? 0.705 13.540 15.493 1.00 88.56 76 LYS A O 1
ATOM 615 N N . ALA A 1 77 ? 0.572 14.199 17.632 1.00 86.25 77 ALA A N 1
ATOM 616 C CA . ALA A 1 77 ? 1.105 15.546 17.401 1.00 86.25 77 ALA A CA 1
ATOM 617 C C . ALA A 1 77 ? 2.605 15.570 17.039 1.00 86.25 77 ALA A C 1
ATOM 619 O O . ALA A 1 77 ? 3.065 16.500 16.378 1.00 86.25 77 ALA A O 1
ATOM 620 N N . ALA A 1 78 ? 3.371 14.558 17.456 1.00 85.25 78 ALA A N 1
ATOM 621 C CA . ALA A 1 78 ? 4.795 14.423 17.148 1.00 85.25 78 ALA A CA 1
ATOM 622 C C . ALA A 1 78 ? 5.049 13.756 15.783 1.00 85.25 78 ALA A C 1
ATOM 624 O O . ALA A 1 78 ? 6.146 13.881 15.228 1.00 85.25 78 ALA A O 1
ATOM 625 N N . LEU A 1 79 ? 4.041 13.065 15.240 1.00 84.94 79 LEU A N 1
ATOM 626 C CA . LEU A 1 79 ? 4.105 12.342 13.975 1.00 84.94 79 LEU A CA 1
ATOM 627 C C . LEU A 1 79 ? 3.952 13.298 12.789 1.00 84.94 79 LEU A C 1
ATOM 629 O O . LEU A 1 79 ? 3.028 14.107 12.727 1.00 84.94 79 LEU A O 1
ATOM 633 N N . GLN A 1 80 ? 4.855 13.177 11.818 1.00 81.12 80 GLN A N 1
ATOM 634 C CA . GLN A 1 80 ? 4.752 13.867 10.535 1.00 81.12 80 GLN A CA 1
ATOM 635 C C . GLN A 1 80 ? 4.767 12.847 9.389 1.00 81.12 80 GLN A C 1
ATOM 637 O O . GLN A 1 80 ? 5.431 11.808 9.502 1.00 81.12 80 GLN A O 1
ATOM 642 N N . PRO A 1 81 ? 4.052 13.117 8.282 1.00 84.81 81 PRO A N 1
ATOM 643 C CA . PRO A 1 81 ? 4.167 12.305 7.079 1.00 84.81 81 PRO A CA 1
ATOM 644 C C . PRO A 1 81 ? 5.598 12.396 6.539 1.00 84.81 81 PRO A C 1
ATOM 646 O O . PRO A 1 81 ? 6.106 13.497 6.328 1.00 84.81 81 PRO A O 1
ATOM 649 N N . LEU A 1 82 ? 6.243 11.250 6.322 1.00 86.19 82 LEU A N 1
ATOM 650 C CA . LEU A 1 82 ? 7.607 11.196 5.779 1.00 86.19 82 LEU A CA 1
ATOM 651 C C . LEU A 1 82 ? 7.620 11.200 4.247 1.00 86.19 82 LEU A C 1
ATOM 653 O O . LEU A 1 82 ? 8.555 11.715 3.632 1.00 86.19 82 LEU A O 1
ATOM 657 N N . LEU A 1 83 ? 6.554 10.696 3.620 1.00 90.38 83 LEU A N 1
ATOM 658 C CA . LEU A 1 83 ? 6.363 10.826 2.182 1.00 90.38 83 LEU A CA 1
ATOM 659 C C . LEU A 1 83 ? 5.877 12.227 1.825 1.00 90.38 83 LEU A C 1
ATOM 661 O O . LEU A 1 83 ? 4.905 12.752 2.375 1.00 90.38 83 LEU A O 1
ATOM 665 N N . LYS A 1 84 ? 6.541 12.824 0.835 1.00 87.56 84 LYS A N 1
ATOM 666 C CA . LYS A 1 84 ? 6.140 14.120 0.294 1.00 87.56 84 LYS A CA 1
ATOM 667 C C . LYS A 1 84 ? 4.823 13.971 -0.461 1.00 87.56 84 LYS A C 1
ATOM 669 O O . LYS A 1 84 ? 4.661 13.074 -1.290 1.00 87.56 84 LYS A O 1
ATOM 674 N N . ARG A 1 85 ? 3.891 14.881 -0.183 1.00 87.75 85 ARG A N 1
ATOM 675 C CA . ARG A 1 85 ? 2.660 15.029 -0.964 1.00 87.75 85 ARG A CA 1
ATOM 676 C C . ARG A 1 85 ? 2.977 15.768 -2.253 1.00 87.75 85 ARG A C 1
ATOM 678 O O . ARG A 1 85 ? 3.740 16.737 -2.237 1.00 87.75 85 ARG A O 1
ATOM 685 N N . GLN A 1 86 ? 2.369 15.343 -3.354 1.00 86.50 86 GLN A N 1
ATOM 686 C CA . GLN A 1 86 ? 2.430 16.134 -4.575 1.00 86.50 86 GLN A CA 1
ATOM 687 C C . GLN A 1 86 ? 1.595 17.404 -4.359 1.00 86.50 86 GLN A C 1
ATOM 689 O O . GLN A 1 86 ? 0.447 17.305 -3.912 1.00 86.50 86 GLN A O 1
ATOM 694 N N . PRO A 1 87 ? 2.133 18.602 -4.634 1.00 86.94 87 PRO A N 1
ATOM 695 C CA . PRO A 1 87 ? 1.345 19.817 -4.525 1.00 86.94 87 PRO A CA 1
ATOM 696 C C . PRO A 1 87 ? 0.201 19.781 -5.537 1.00 86.94 87 PRO A C 1
ATOM 698 O O . PRO A 1 87 ? 0.398 19.408 -6.696 1.00 86.94 87 PRO A O 1
ATOM 701 N N . LEU A 1 88 ? -0.981 20.205 -5.097 1.00 88.00 88 LEU A N 1
ATOM 702 C CA . LEU A 1 88 ? -2.130 20.423 -5.963 1.00 88.00 88 LEU A CA 1
ATOM 703 C C . LEU A 1 88 ? -1.967 21.783 -6.627 1.00 88.00 88 LEU A C 1
ATOM 705 O O . LEU A 1 88 ? -2.077 22.822 -5.981 1.00 88.00 88 LEU A O 1
ATOM 709 N N . ARG A 1 89 ? -1.622 21.763 -7.908 1.00 85.19 89 ARG A N 1
ATOM 710 C CA . ARG A 1 89 ? -1.424 22.962 -8.708 1.00 85.19 89 ARG A CA 1
ATOM 711 C C . ARG A 1 89 ? -2.610 23.092 -9.640 1.00 85.19 89 ARG A C 1
ATOM 713 O O . ARG A 1 89 ? -2.821 22.222 -10.480 1.00 85.19 89 ARG A O 1
ATOM 720 N N . ASP A 1 90 ? -3.352 24.182 -9.478 1.00 72.69 90 ASP A N 1
ATOM 721 C CA . ASP A 1 90 ? -4.277 24.677 -10.496 1.00 72.69 90 ASP A CA 1
ATOM 722 C C . ASP A 1 90 ? -3.473 25.555 -11.459 1.00 72.69 90 ASP A C 1
ATOM 724 O O . ASP A 1 90 ? -3.560 26.782 -11.472 1.00 72.69 90 ASP A O 1
ATOM 728 N N . ALA A 1 91 ? -2.535 24.917 -12.157 1.00 62.59 91 ALA A N 1
ATOM 729 C CA . ALA A 1 91 ? -1.789 25.585 -13.203 1.00 62.59 91 ALA A CA 1
ATOM 730 C C . ALA A 1 91 ? -2.627 25.493 -14.481 1.00 62.59 91 ALA A C 1
ATOM 732 O O . ALA A 1 91 ? -3.069 24.389 -14.817 1.00 62.59 91 ALA A O 1
ATOM 733 N N . PRO A 1 92 ? -2.829 26.595 -15.233 1.00 55.31 92 PRO A N 1
ATOM 734 C CA . PRO A 1 92 ? -3.299 26.474 -16.599 1.00 55.31 92 PRO A CA 1
ATOM 735 C C . PRO A 1 92 ? -2.308 25.556 -17.300 1.00 55.31 92 PRO A C 1
ATOM 737 O O . PRO A 1 92 ? -1.133 25.880 -17.429 1.00 55.31 92 PRO A O 1
ATOM 740 N N . TYR A 1 93 ? -2.803 24.368 -17.625 1.00 52.06 93 TYR A N 1
ATOM 741 C CA . TYR A 1 93 ? -2.146 23.280 -18.331 1.00 52.06 93 TYR A CA 1
ATOM 742 C C . TYR A 1 93 ? -1.034 23.838 -19.224 1.00 52.06 93 TYR A C 1
ATOM 744 O O . TYR A 1 93 ? -1.309 24.451 -20.257 1.00 52.06 93 TYR A O 1
ATOM 752 N N . ALA A 1 94 ? 0.216 23.713 -18.783 1.00 48.56 94 ALA A N 1
ATOM 753 C CA . ALA A 1 94 ? 1.342 24.135 -19.592 1.00 48.56 94 ALA A CA 1
ATOM 754 C C . ALA A 1 94 ? 1.387 23.177 -20.790 1.00 48.56 94 ALA A C 1
ATOM 756 O O . ALA A 1 94 ? 1.757 22.015 -20.646 1.00 48.56 94 ALA A O 1
ATOM 757 N N . GLY A 1 95 ? 0.895 23.617 -21.948 1.00 56.75 95 GLY A N 1
ATOM 758 C CA . GLY A 1 95 ? 0.839 22.783 -23.147 1.00 56.75 95 GLY A CA 1
ATOM 759 C C . GLY A 1 95 ? -0.124 23.325 -24.198 1.00 56.75 95 GLY A C 1
ATOM 760 O O . GLY A 1 95 ? -1.277 23.604 -23.887 1.00 56.75 95 GLY A O 1
ATOM 761 N N . GLY A 1 96 ? 0.369 23.473 -25.430 1.00 69.88 96 GLY A N 1
ATOM 762 C CA . GLY A 1 96 ? -0.365 23.935 -26.615 1.00 69.88 96 GLY A CA 1
ATOM 763 C C . GLY A 1 96 ? -1.393 22.923 -27.143 1.00 69.88 96 GLY A C 1
ATOM 764 O O . GLY A 1 96 ? -2.340 22.573 -26.447 1.00 69.88 96 GLY A O 1
ATOM 765 N N . ASP A 1 97 ? -1.241 22.451 -28.381 1.00 75.94 97 ASP A N 1
ATOM 766 C CA . ASP A 1 97 ? -2.291 21.689 -29.081 1.00 75.94 97 ASP A CA 1
ATOM 767 C C . ASP A 1 97 ? -2.656 20.339 -28.437 1.00 75.94 97 ASP A C 1
ATOM 769 O O . ASP A 1 97 ? -3.834 19.986 -28.395 1.00 75.94 97 ASP A O 1
ATOM 773 N N . GLU A 1 98 ? -1.699 19.592 -27.872 1.00 71.75 98 GLU A N 1
ATOM 774 C CA . GLU A 1 98 ? -1.964 18.262 -27.284 1.00 71.75 98 GLU A CA 1
ATOM 775 C C . GLU A 1 98 ? -2.989 18.318 -26.136 1.00 71.75 98 GLU A C 1
ATOM 777 O O . GLU A 1 98 ? -3.876 17.468 -26.026 1.00 71.75 98 GLU A O 1
ATOM 782 N N . ARG A 1 99 ? -2.921 19.373 -25.318 1.00 72.56 99 ARG A N 1
ATOM 783 C CA . ARG A 1 99 ? -3.902 19.691 -24.273 1.00 72.56 99 ARG A CA 1
ATOM 784 C C . ARG A 1 99 ? -5.294 19.883 -24.847 1.00 72.56 99 ARG A C 1
ATOM 786 O O . ARG A 1 99 ? -6.262 19.329 -24.330 1.00 72.56 99 ARG A O 1
ATOM 793 N N . LEU A 1 100 ? -5.396 20.751 -25.854 1.00 76.81 100 LEU A N 1
ATOM 794 C CA . LEU A 1 100 ? -6.669 21.126 -26.448 1.00 76.81 100 LEU A CA 1
ATOM 795 C C . LEU A 1 100 ? -7.321 19.889 -27.061 1.00 76.81 100 LEU A C 1
ATOM 797 O O . LEU A 1 100 ? -8.498 19.642 -26.818 1.00 76.81 100 LEU A O 1
ATOM 801 N N . GLN A 1 101 ? -6.537 19.071 -27.764 1.00 81.50 101 GLN A N 1
ATOM 802 C CA . GLN A 1 101 ? -7.010 17.804 -28.311 1.00 81.50 101 GLN A CA 1
ATOM 803 C C . GLN A 1 101 ? -7.458 16.834 -27.212 1.00 81.50 101 GLN A C 1
ATOM 805 O O . GLN A 1 101 ? -8.520 16.231 -27.344 1.00 81.50 101 GLN A O 1
ATOM 810 N N . ALA A 1 102 ? -6.722 16.720 -26.101 1.00 78.12 102 ALA A N 1
ATOM 811 C CA . ALA A 1 102 ? -7.125 15.882 -24.970 1.00 78.12 102 ALA A CA 1
ATOM 812 C C . ALA A 1 102 ? -8.449 16.342 -24.331 1.00 78.12 102 ALA A C 1
ATOM 814 O O . ALA A 1 102 ? -9.307 15.513 -24.034 1.00 78.12 102 ALA A O 1
ATOM 815 N N . GLU A 1 103 ? -8.642 17.650 -24.153 1.00 81.88 103 GLU A N 1
ATOM 816 C CA . GLU A 1 103 ? -9.872 18.222 -23.591 1.00 81.88 103 GLU A CA 1
ATOM 817 C C . GLU A 1 103 ? -11.059 18.104 -24.565 1.00 81.88 103 GLU A C 1
ATOM 819 O O . GLU A 1 103 ? -12.167 17.774 -24.144 1.00 81.88 103 GLU A O 1
ATOM 824 N N . LEU A 1 104 ? -10.847 18.319 -25.868 1.00 86.69 104 LEU A N 1
ATOM 825 C CA . LEU A 1 104 ? -11.874 18.112 -26.896 1.00 86.69 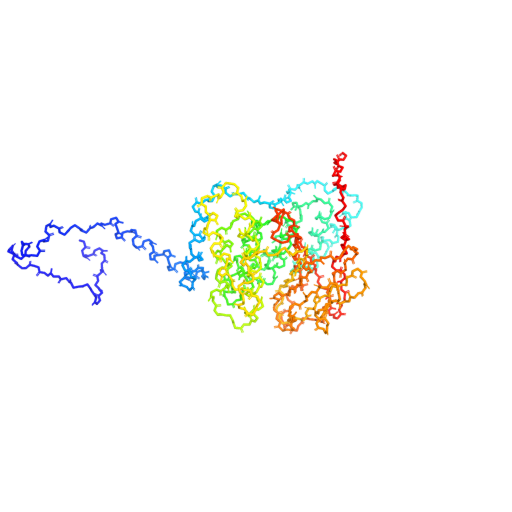104 LEU A CA 1
ATOM 826 C C . LEU A 1 104 ? -12.284 16.639 -26.987 1.00 86.69 104 LEU A C 1
ATOM 828 O O . LEU A 1 104 ? -13.479 16.338 -27.003 1.00 86.69 104 LEU A O 1
ATOM 832 N N . ALA A 1 105 ? -11.309 15.725 -26.980 1.00 86.44 105 ALA A N 1
ATOM 833 C CA . ALA A 1 105 ? -11.557 14.288 -26.953 1.00 86.44 105 ALA A CA 1
ATOM 834 C C . ALA A 1 105 ? -12.332 13.880 -25.691 1.00 86.44 105 ALA A C 1
ATOM 836 O O . ALA A 1 105 ? -13.322 13.161 -25.795 1.00 86.44 105 ALA A O 1
ATOM 837 N N . TYR A 1 106 ? -11.943 14.399 -24.521 1.00 88.12 106 TYR A N 1
ATOM 838 C CA . TYR A 1 106 ? -12.660 14.189 -23.261 1.00 88.12 106 TYR A CA 1
ATOM 839 C C . TYR A 1 106 ? -14.118 14.662 -23.341 1.00 88.12 106 TYR A C 1
ATOM 841 O O . TYR A 1 106 ? -15.030 13.909 -23.002 1.00 88.12 106 TYR A O 1
ATOM 849 N N . ARG A 1 107 ? -14.365 15.890 -23.819 1.00 89.88 107 ARG A N 1
ATOM 850 C CA . ARG A 1 107 ? -15.724 16.449 -23.920 1.00 89.88 107 ARG A CA 1
ATOM 851 C C . ARG A 1 107 ? -16.604 15.654 -24.872 1.00 89.88 107 ARG A C 1
ATOM 853 O O . ARG A 1 107 ? -17.752 15.386 -24.529 1.00 89.88 107 ARG A O 1
ATOM 860 N N . LYS A 1 108 ? -16.063 15.266 -26.030 1.00 93.00 108 LYS A N 1
ATOM 861 C CA . LYS A 1 108 ? -16.764 14.431 -27.008 1.00 93.00 108 LYS A CA 1
ATOM 862 C C . LYS A 1 108 ? -17.102 13.061 -26.414 1.00 93.00 108 LYS A C 1
ATOM 864 O O . LYS A 1 108 ? -18.269 12.690 -26.386 1.00 93.00 108 LYS A O 1
ATOM 869 N N . ALA A 1 109 ? -16.114 12.363 -25.853 1.00 89.25 109 ALA A N 1
ATOM 870 C CA . ALA A 1 109 ? -16.322 11.045 -25.258 1.00 89.25 109 ALA A CA 1
ATOM 871 C C . ALA A 1 109 ? -17.340 11.095 -24.107 1.00 89.25 109 ALA A C 1
ATOM 873 O O . ALA A 1 109 ? -18.228 10.252 -24.019 1.00 89.25 109 ALA A O 1
ATOM 874 N N . ARG A 1 110 ? -17.275 12.123 -23.248 1.00 90.44 110 ARG A N 1
ATOM 875 C CA . ARG A 1 110 ? -18.232 12.306 -22.147 1.00 90.44 110 ARG A CA 1
ATOM 876 C C . ARG A 1 110 ? -19.661 12.562 -22.637 1.00 90.44 110 ARG A C 1
ATOM 878 O O . ARG A 1 110 ? -20.602 12.179 -21.948 1.00 90.44 110 ARG A O 1
ATOM 885 N N . GLN A 1 111 ? -19.838 13.233 -23.778 1.00 92.38 111 GLN A N 1
ATOM 886 C CA . GLN A 1 111 ? -21.158 13.406 -24.397 1.00 92.38 111 GLN A CA 1
ATOM 887 C C . GLN A 1 111 ? -21.708 12.080 -24.934 1.00 92.38 111 GLN A C 1
ATOM 889 O O . GLN A 1 111 ? -22.902 11.832 -24.805 1.00 92.38 111 GLN A O 1
ATOM 894 N N . GLU A 1 112 ? -20.844 11.238 -25.503 1.00 92.75 112 GLU A N 1
ATOM 895 C CA . GLU A 1 112 ? -21.215 9.925 -26.042 1.00 92.75 112 GLU A CA 1
ATOM 896 C C . GLU A 1 112 ? -21.555 8.923 -24.930 1.00 92.75 112 GLU A C 1
ATOM 898 O O . GLU A 1 112 ? -22.556 8.214 -25.023 1.00 92.75 112 GLU A O 1
ATOM 903 N N . ASN A 1 113 ? -20.754 8.877 -23.862 1.00 86.94 113 ASN A N 1
ATOM 904 C CA . ASN A 1 113 ? -20.990 8.001 -22.720 1.00 86.94 113 ASN A CA 1
ATOM 905 C C . ASN A 1 113 ? -20.443 8.597 -21.416 1.00 86.94 113 ASN A C 1
ATOM 907 O O . ASN A 1 113 ? -19.284 8.413 -21.056 1.00 86.94 113 ASN A O 1
ATOM 911 N N . ARG A 1 114 ? -21.301 9.280 -20.657 1.00 86.94 114 ARG A N 1
ATOM 912 C CA . ARG A 1 114 ? -20.908 9.902 -19.383 1.00 86.94 114 ARG A CA 1
ATOM 913 C C . ARG A 1 114 ? -20.581 8.900 -18.270 1.00 86.94 114 ARG A C 1
ATOM 915 O O . ARG A 1 114 ? -19.938 9.305 -17.305 1.00 86.94 114 ARG A O 1
ATOM 922 N N . ASP A 1 115 ? -21.052 7.658 -18.389 1.00 83.00 115 ASP A N 1
ATOM 923 C CA . ASP A 1 115 ? -20.931 6.616 -17.362 1.00 83.00 115 ASP A CA 1
ATOM 924 C C . ASP A 1 115 ? -19.653 5.774 -17.545 1.00 83.00 115 ASP A C 1
ATOM 926 O O . ASP A 1 115 ? -19.350 4.903 -16.723 1.00 83.00 115 ASP A O 1
ATOM 930 N N . ASP A 1 116 ? -18.884 6.027 -18.611 1.00 83.75 116 ASP A N 1
ATOM 931 C CA . ASP A 1 116 ? -17.594 5.385 -18.832 1.00 83.75 116 ASP A CA 1
ATOM 932 C C . ASP A 1 116 ? -16.495 6.027 -17.973 1.00 83.75 116 ASP A C 1
ATOM 934 O O . ASP A 1 116 ? -15.973 7.112 -18.242 1.00 83.75 116 ASP A O 1
ATOM 938 N N . VAL A 1 117 ? -16.114 5.296 -16.928 1.00 82.50 117 VAL A N 1
ATOM 939 C CA . VAL A 1 117 ? -15.055 5.661 -15.982 1.00 82.50 117 VAL A CA 1
ATOM 940 C C . VAL A 1 117 ? -13.692 5.849 -16.667 1.00 82.50 117 VAL A C 1
ATOM 942 O O . VAL A 1 117 ? -12.894 6.669 -16.203 1.00 82.50 117 VAL A O 1
ATOM 945 N N . MET A 1 118 ? -13.431 5.169 -17.792 1.00 81.56 118 MET A N 1
ATOM 946 C CA . MET A 1 118 ? -12.168 5.288 -18.535 1.00 81.56 118 MET A CA 1
ATOM 947 C C . MET A 1 118 ? -11.900 6.704 -19.028 1.00 81.56 118 MET A C 1
ATOM 949 O O . MET A 1 118 ? -10.749 7.139 -19.063 1.00 81.56 118 MET A O 1
ATOM 953 N N . ILE A 1 119 ? -12.953 7.428 -19.404 1.00 88.56 119 ILE A N 1
ATOM 954 C CA . ILE A 1 119 ? -12.848 8.781 -19.956 1.00 88.56 119 ILE A CA 1
ATOM 955 C C . ILE A 1 119 ? -12.232 9.726 -18.921 1.00 88.56 119 ILE A C 1
ATOM 957 O O . ILE A 1 119 ? -11.358 10.536 -19.244 1.00 88.56 119 ILE A O 1
ATOM 961 N N . TYR A 1 120 ? -12.661 9.592 -17.667 1.00 89.19 120 TYR A N 1
ATOM 962 C CA . TYR A 1 120 ? -12.203 10.423 -16.560 1.00 89.19 120 TYR A CA 1
ATOM 963 C C . TYR A 1 120 ? -10.792 10.056 -16.107 1.00 89.19 120 TYR A C 1
ATOM 965 O O . TYR A 1 120 ? -9.975 10.943 -15.860 1.00 89.19 120 TYR A O 1
ATOM 973 N N . GLU A 1 121 ? -10.466 8.764 -16.050 1.00 85.38 121 GLU A N 1
ATOM 974 C CA . GLU A 1 121 ? -9.106 8.340 -15.718 1.00 85.38 121 GLU A CA 1
ATOM 975 C C . GLU A 1 121 ? -8.103 8.783 -16.792 1.00 85.38 121 GLU A C 1
ATOM 977 O O . GLU A 1 121 ? -7.050 9.336 -16.466 1.00 85.38 121 GLU A O 1
ATOM 982 N N . ALA A 1 122 ? -8.447 8.626 -18.074 1.00 84.94 122 ALA A N 1
ATOM 983 C CA . ALA A 1 122 ? -7.555 8.971 -19.171 1.00 84.94 122 ALA A CA 1
ATOM 984 C C . ALA A 1 122 ? -7.221 10.471 -19.184 1.00 84.94 122 ALA A C 1
ATOM 986 O O . ALA A 1 122 ? -6.052 10.843 -19.340 1.00 84.94 122 ALA A O 1
ATOM 987 N N . VAL A 1 123 ? -8.219 11.343 -18.988 1.00 88.19 123 VAL A N 1
ATOM 988 C CA . VAL A 1 123 ? -7.973 12.791 -18.891 1.00 88.19 123 VAL A CA 1
ATOM 989 C C . VAL A 1 123 ? -7.226 13.146 -17.603 1.00 88.19 123 VAL A C 1
ATOM 991 O O . VAL A 1 123 ? -6.334 13.994 -17.645 1.00 88.19 123 VAL A O 1
ATOM 994 N N . ALA A 1 124 ? -7.504 12.468 -16.482 1.00 89.50 124 ALA A N 1
ATOM 995 C CA . ALA A 1 124 ? -6.781 12.687 -15.233 1.00 89.50 124 ALA A CA 1
ATOM 996 C C . ALA A 1 124 ? -5.288 12.386 -15.379 1.00 89.50 124 ALA A C 1
ATOM 998 O O . ALA A 1 124 ? -4.444 13.196 -15.002 1.00 89.50 124 ALA A O 1
ATOM 999 N N . ARG A 1 125 ? -4.958 11.248 -15.994 1.00 84.94 125 ARG A N 1
ATOM 1000 C CA . ARG A 1 125 ? -3.582 10.841 -16.274 1.00 84.94 125 ARG A CA 1
ATOM 1001 C C . ARG A 1 125 ? -2.858 11.874 -17.137 1.00 84.94 125 ARG A C 1
ATOM 1003 O O . ARG A 1 125 ? -1.737 12.256 -16.812 1.00 84.94 125 ARG A O 1
ATOM 1010 N N . ARG A 1 126 ? -3.493 12.355 -18.213 1.00 85.62 126 ARG A N 1
ATOM 1011 C CA . ARG A 1 126 ? -2.914 13.392 -19.090 1.00 85.62 126 ARG A CA 1
ATOM 1012 C C . ARG A 1 126 ? -2.649 14.694 -18.333 1.00 85.62 126 ARG A C 1
ATOM 1014 O O . ARG A 1 126 ? -1.553 15.232 -18.446 1.00 85.62 126 ARG A O 1
ATOM 1021 N N . ARG A 1 127 ? -3.604 15.141 -17.511 1.00 85.81 127 ARG A N 1
ATOM 1022 C CA . ARG A 1 127 ? -3.454 16.328 -16.650 1.00 85.81 127 ARG A CA 1
ATOM 1023 C C . ARG A 1 127 ? -2.323 16.167 -15.635 1.00 85.81 127 ARG A C 1
ATOM 1025 O O . ARG A 1 127 ? -1.515 17.073 -15.460 1.00 85.81 127 ARG A O 1
ATOM 1032 N N . ALA A 1 128 ? -2.205 14.990 -15.024 1.00 86.00 128 ALA A N 1
ATOM 1033 C CA . ALA A 1 128 ? -1.119 14.688 -14.100 1.00 86.00 128 ALA A CA 1
ATOM 1034 C C . ALA A 1 128 ? 0.256 14.762 -14.782 1.00 86.00 128 ALA A C 1
ATOM 1036 O O . ALA A 1 128 ? 1.172 15.381 -14.241 1.00 86.00 128 ALA A O 1
ATOM 1037 N N . PHE A 1 129 ? 0.392 14.184 -15.983 1.00 82.69 129 PHE A N 1
ATOM 1038 C CA . PHE A 1 129 ? 1.627 14.253 -16.771 1.00 82.69 129 PHE A CA 1
ATOM 1039 C C . PHE A 1 129 ? 1.981 15.679 -17.209 1.00 82.69 129 PHE A C 1
ATOM 1041 O O . PHE A 1 129 ? 3.160 16.016 -17.244 1.00 82.69 129 PHE A O 1
ATOM 1048 N N . SER A 1 130 ? 0.989 16.530 -17.485 1.00 79.69 130 SER A N 1
ATOM 1049 C CA . SER A 1 130 ? 1.211 17.944 -17.816 1.00 79.69 130 SER A CA 1
ATOM 1050 C C . SER A 1 130 ? 1.413 18.850 -16.592 1.00 79.69 130 SER A C 1
ATOM 1052 O O . SER A 1 130 ? 1.533 20.064 -16.743 1.00 79.69 130 SER A O 1
ATOM 1054 N N . GLY A 1 131 ? 1.414 18.296 -15.374 1.00 81.62 131 GLY A N 1
ATOM 1055 C CA . GLY A 1 131 ? 1.586 19.047 -14.126 1.00 81.62 131 GLY A CA 1
ATOM 1056 C C . GLY A 1 131 ? 0.320 19.719 -13.572 1.00 81.62 131 GLY A C 1
ATOM 1057 O O . GLY A 1 131 ? 0.403 20.371 -12.532 1.00 81.62 131 GLY A O 1
ATOM 1058 N N . ASP A 1 132 ? -0.842 19.528 -14.207 1.00 85.31 132 ASP A N 1
ATOM 1059 C CA . ASP A 1 132 ? -2.166 19.935 -13.708 1.00 85.31 132 ASP A CA 1
ATOM 1060 C C . ASP A 1 132 ? -2.692 18.884 -12.714 1.00 85.31 132 ASP A C 1
ATOM 1062 O O . ASP A 1 132 ? -3.599 18.089 -12.979 1.00 85.31 132 ASP A O 1
ATOM 1066 N N . THR A 1 133 ? -2.051 18.823 -11.548 1.00 88.12 133 THR A N 1
ATOM 1067 C CA . THR A 1 133 ? -2.357 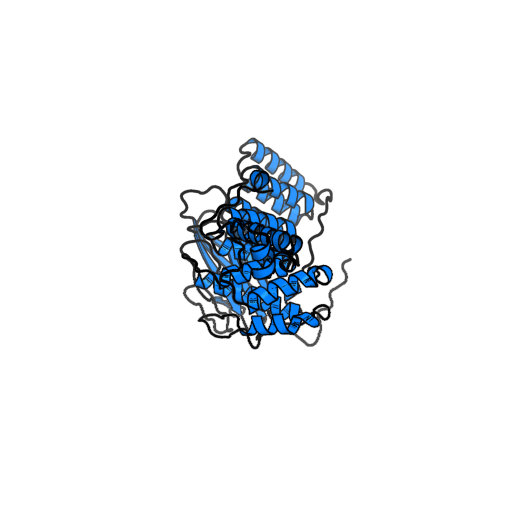17.822 -10.519 1.00 88.12 133 THR A CA 1
ATOM 1068 C C . THR A 1 133 ? -3.725 18.056 -9.879 1.00 88.12 133 THR A C 1
ATOM 1070 O O . THR A 1 133 ? -4.403 17.092 -9.527 1.00 88.12 133 THR A O 1
ATOM 1073 N N . TRP A 1 134 ? -4.182 19.310 -9.778 1.00 89.81 134 TRP A N 1
ATOM 1074 C CA . TRP A 1 134 ? -5.525 19.614 -9.277 1.00 89.81 134 TRP A CA 1
ATOM 1075 C C . TRP A 1 134 ? -6.610 19.188 -10.268 1.00 89.81 134 TRP A C 1
ATOM 1077 O O . TRP A 1 134 ? -7.585 18.538 -9.884 1.00 89.81 134 TRP A O 1
ATOM 1087 N N . GLY A 1 135 ? -6.434 19.486 -11.557 1.00 88.94 135 GLY A N 1
ATOM 1088 C CA . GLY A 1 135 ? -7.341 19.045 -12.606 1.00 88.94 135 GLY A CA 1
ATOM 1089 C C . GLY A 1 135 ? -7.356 17.527 -12.784 1.00 88.94 135 GLY A C 1
ATOM 1090 O O . GLY A 1 135 ? -8.405 16.989 -13.152 1.00 88.94 135 GLY A O 1
ATOM 1091 N N . ALA A 1 136 ? -6.247 16.836 -12.498 1.00 90.00 136 ALA A N 1
ATOM 1092 C CA . ALA A 1 136 ? -6.188 15.377 -12.458 1.00 90.00 136 ALA A CA 1
ATOM 1093 C C . ALA A 1 136 ? -7.051 14.796 -11.329 1.00 90.00 136 ALA A C 1
ATOM 1095 O O . ALA A 1 136 ? -7.900 13.944 -11.583 1.00 90.00 136 ALA A O 1
ATOM 1096 N N . VAL A 1 137 ? -6.897 15.307 -10.103 1.00 91.44 137 VAL A N 1
ATOM 1097 C CA . VAL A 1 137 ? -7.725 14.903 -8.952 1.00 91.44 137 VAL A CA 1
ATOM 1098 C C . VAL A 1 137 ? -9.203 15.196 -9.205 1.00 91.44 137 VAL A C 1
ATOM 1100 O O . VAL A 1 137 ? -10.050 14.351 -8.933 1.00 91.44 137 VAL A O 1
ATOM 1103 N N . ARG A 1 138 ? -9.522 16.356 -9.791 1.00 90.50 138 ARG A N 1
ATOM 1104 C CA . ARG A 1 138 ? -10.900 16.718 -10.155 1.00 90.50 138 ARG A CA 1
ATOM 1105 C C . ARG A 1 138 ? -11.509 15.746 -11.165 1.00 90.50 138 ARG A C 1
ATOM 1107 O O . ARG A 1 138 ? -12.671 15.396 -11.046 1.00 90.50 138 ARG A O 1
ATOM 1114 N N . ALA A 1 139 ? -10.745 15.307 -12.162 1.00 90.06 139 ALA A N 1
ATOM 1115 C CA . ALA A 1 139 ? -11.232 14.300 -13.100 1.00 90.06 139 ALA A CA 1
ATOM 1116 C C . ALA A 1 139 ? -11.443 12.941 -12.406 1.00 90.06 139 ALA A C 1
ATOM 1118 O O . ALA A 1 139 ? -12.462 12.293 -12.625 1.00 90.06 139 ALA A O 1
ATOM 1119 N N . LEU A 1 140 ? -10.539 12.547 -11.504 1.00 90.38 140 LEU A N 1
ATOM 1120 C CA . LEU A 1 140 ? -10.667 11.327 -10.701 1.00 90.38 140 LEU A CA 1
ATOM 1121 C C . LEU A 1 140 ? -11.835 11.339 -9.696 1.00 90.38 140 LEU A C 1
ATOM 1123 O O . LEU A 1 140 ? -12.224 10.265 -9.244 1.00 90.38 140 LEU A O 1
ATOM 1127 N N . SER A 1 141 ? -12.433 12.490 -9.358 1.00 90.00 141 SER A N 1
ATOM 1128 C CA . SER A 1 141 ? -13.643 12.515 -8.515 1.00 90.00 141 SER A CA 1
ATOM 1129 C C . SER A 1 141 ? -14.883 12.020 -9.261 1.00 90.00 141 SER A C 1
ATOM 1131 O O . SER A 1 141 ? -15.781 11.446 -8.649 1.00 90.00 141 SER A O 1
ATOM 1133 N N . SER A 1 142 ? -14.922 12.167 -10.589 1.00 91.06 142 SER A N 1
ATOM 1134 C CA . SER A 1 142 ? -16.104 11.826 -11.387 1.00 91.06 142 SER A CA 1
ATOM 1135 C C . SER A 1 142 ? -16.477 10.335 -11.319 1.00 91.06 142 SER A C 1
ATOM 1137 O O . SER A 1 142 ? -17.653 10.046 -11.114 1.00 91.06 142 SER A O 1
ATOM 1139 N N . PRO A 1 143 ? -15.542 9.363 -11.400 1.00 86.75 143 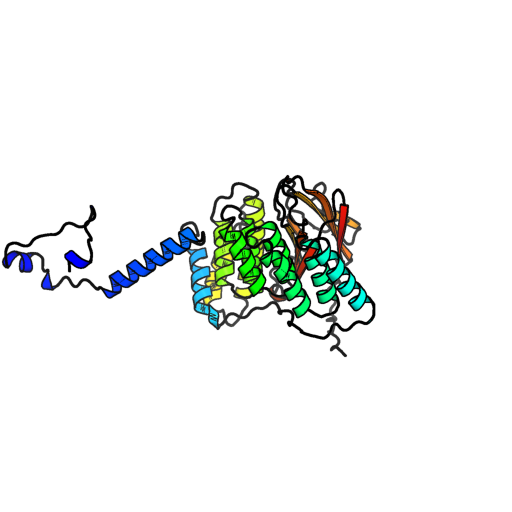PRO A N 1
ATOM 1140 C CA . PRO A 1 143 ? -15.872 7.956 -11.166 1.00 86.75 143 PRO A CA 1
ATOM 1141 C C . PRO A 1 143 ? -16.472 7.675 -9.784 1.00 86.75 143 PRO A C 1
ATOM 1143 O O . PRO A 1 143 ? -17.381 6.855 -9.681 1.00 86.75 143 PRO A O 1
ATOM 1146 N N . VAL A 1 144 ? -16.002 8.366 -8.739 1.00 86.31 144 VAL A N 1
ATOM 1147 C CA . VAL A 1 144 ? -16.544 8.232 -7.375 1.00 86.31 144 VAL A CA 1
ATOM 1148 C C . VAL A 1 144 ? -17.965 8.786 -7.304 1.00 86.31 144 VAL A C 1
ATOM 1150 O O . VAL A 1 144 ? -18.827 8.176 -6.685 1.00 86.31 144 VAL A O 1
ATOM 1153 N N . GLU A 1 145 ? -18.239 9.910 -7.965 1.00 87.06 145 GLU A N 1
ATOM 1154 C CA . GLU A 1 145 ? -19.582 10.503 -8.026 1.00 87.06 145 GLU A CA 1
ATOM 1155 C C . GLU A 1 145 ? -20.568 9.612 -8.793 1.00 87.06 145 GLU A C 1
ATOM 1157 O O . GLU A 1 145 ? -21.703 9.419 -8.362 1.00 87.06 145 GLU A O 1
ATOM 1162 N N . LEU A 1 146 ? -20.127 9.032 -9.913 1.00 85.94 146 LEU A N 1
ATOM 1163 C CA . LEU A 1 146 ? -20.950 8.154 -10.746 1.00 85.94 146 LEU A CA 1
ATOM 1164 C C . LEU A 1 146 ? -21.196 6.790 -10.090 1.00 85.94 146 LEU A C 1
ATOM 1166 O O . LEU A 1 146 ? -22.232 6.170 -10.327 1.00 85.94 146 LEU A O 1
ATOM 1170 N N . ARG A 1 147 ? -20.233 6.296 -9.300 1.00 85.50 147 ARG A N 1
ATOM 1171 C CA . ARG A 1 147 ? -20.231 4.936 -8.744 1.00 85.50 147 ARG A CA 1
ATOM 1172 C C . ARG A 1 147 ? -19.739 4.903 -7.298 1.00 85.50 147 ARG A C 1
ATOM 1174 O O . ARG A 1 147 ? -18.818 4.170 -6.952 1.00 85.50 147 ARG A O 1
ATOM 1181 N N . SER A 1 148 ? -20.402 5.662 -6.432 1.00 85.38 148 SER A N 1
ATOM 1182 C CA . SER A 1 148 ? -19.986 5.884 -5.037 1.00 85.38 148 SER A CA 1
ATOM 1183 C C . SER A 1 148 ? -19.956 4.640 -4.144 1.00 85.38 148 SER A C 1
ATOM 1185 O O . SER A 1 148 ? -19.311 4.662 -3.099 1.00 85.38 148 SER A O 1
ATOM 1187 N N . GLN A 1 149 ? -20.636 3.561 -4.542 1.00 87.00 149 GLN A N 1
ATOM 1188 C CA . GLN A 1 149 ? -20.673 2.287 -3.813 1.00 87.00 149 GLN A CA 1
ATOM 1189 C C . GLN A 1 149 ? -19.939 1.147 -4.537 1.00 87.00 149 GLN A C 1
ATOM 1191 O O . GLN A 1 149 ? -19.935 0.013 -4.056 1.00 87.00 149 GLN A O 1
ATOM 1196 N N . ASP A 1 150 ? -19.338 1.411 -5.700 1.00 89.88 150 ASP A N 1
ATOM 1197 C CA . ASP A 1 150 ? -18.621 0.385 -6.452 1.00 89.88 150 ASP A CA 1
ATOM 1198 C C . ASP A 1 150 ? -17.172 0.275 -5.963 1.00 89.88 150 ASP A C 1
ATOM 1200 O O . ASP A 1 150 ? -16.356 1.172 -6.166 1.00 89.88 150 ASP A O 1
ATOM 1204 N N . ALA A 1 151 ? -16.847 -0.837 -5.301 1.00 91.94 151 ALA A N 1
ATOM 1205 C CA . ALA A 1 151 ? -15.530 -1.046 -4.704 1.00 91.94 151 ALA A CA 1
ATOM 1206 C C . ALA A 1 151 ? -14.387 -1.020 -5.737 1.00 91.94 151 ALA A C 1
ATOM 1208 O O . ALA A 1 151 ? -13.305 -0.521 -5.429 1.00 91.94 151 ALA A O 1
ATOM 1209 N N . GLU A 1 152 ? -14.610 -1.510 -6.961 1.00 91.31 152 GLU A N 1
ATOM 1210 C CA . GLU A 1 152 ? -13.577 -1.516 -8.003 1.00 91.31 152 GLU A CA 1
ATOM 1211 C C . GLU A 1 152 ? -13.289 -0.096 -8.515 1.00 91.31 152 GLU A C 1
ATOM 1213 O O . GLU A 1 152 ? -12.126 0.256 -8.740 1.00 91.31 152 GLU A O 1
ATOM 1218 N N . ALA A 1 153 ? -14.328 0.736 -8.661 1.00 91.06 153 ALA A N 1
ATOM 1219 C CA . ALA A 1 153 ? -14.205 2.150 -9.011 1.00 91.06 153 ALA A CA 1
ATOM 1220 C C . ALA A 1 153 ? -13.508 2.950 -7.900 1.00 91.06 153 ALA A C 1
ATOM 1222 O O . ALA A 1 153 ? -12.600 3.735 -8.180 1.00 91.06 153 ALA A O 1
ATOM 1223 N N . LEU A 1 154 ? -13.893 2.720 -6.640 1.00 94.00 154 LEU A N 1
ATOM 1224 C CA . LEU A 1 154 ? -13.264 3.357 -5.482 1.00 94.00 154 LEU A CA 1
ATOM 1225 C C . LEU A 1 154 ? -11.776 2.993 -5.382 1.00 94.00 154 LEU A C 1
ATOM 1227 O O . LEU A 1 154 ? -10.950 3.885 -5.189 1.00 94.00 154 LEU A O 1
ATOM 1231 N N . ARG A 1 155 ? -11.411 1.718 -5.589 1.00 95.38 155 ARG A N 1
ATOM 1232 C CA . ARG A 1 155 ? -10.007 1.275 -5.640 1.00 95.38 155 ARG A CA 1
ATOM 1233 C C . ARG A 1 155 ? -9.235 1.909 -6.787 1.00 95.38 155 ARG A C 1
ATOM 1235 O O . ARG A 1 155 ? -8.148 2.428 -6.554 1.00 95.38 155 ARG A O 1
ATOM 1242 N N . LEU A 1 156 ? -9.795 1.919 -8.000 1.00 93.44 156 LEU A N 1
ATOM 1243 C CA . LEU A 1 156 ? -9.176 2.557 -9.167 1.00 93.44 156 LEU A CA 1
ATOM 1244 C C . LEU A 1 156 ? -8.800 4.013 -8.865 1.00 93.44 156 LEU A C 1
ATOM 1246 O O . LEU A 1 156 ? -7.667 4.436 -9.107 1.00 93.44 156 LEU A O 1
ATOM 1250 N N . VAL A 1 157 ? -9.744 4.771 -8.304 1.00 94.25 157 VAL A N 1
ATOM 1251 C CA . VAL A 1 157 ? -9.510 6.169 -7.936 1.00 94.25 157 VAL A CA 1
ATOM 1252 C C . VAL A 1 157 ? -8.516 6.274 -6.780 1.00 94.25 157 VAL A C 1
ATOM 1254 O O . VAL A 1 157 ? -7.596 7.088 -6.854 1.00 94.25 157 VAL A O 1
ATOM 1257 N N . GLY A 1 158 ? -8.634 5.429 -5.753 1.00 96.44 158 GLY A N 1
ATOM 1258 C CA . GLY A 1 158 ? -7.693 5.364 -4.633 1.00 96.44 158 GLY A CA 1
ATOM 1259 C C . GLY A 1 158 ? -6.249 5.123 -5.085 1.00 96.44 158 GLY A C 1
ATOM 1260 O O . GLY A 1 158 ? -5.340 5.830 -4.647 1.00 96.44 158 GLY A O 1
ATOM 1261 N N . TYR A 1 159 ? -6.025 4.205 -6.029 1.00 96.56 159 TYR A N 1
ATOM 1262 C CA . TYR A 1 159 ? -4.711 3.960 -6.633 1.00 96.56 159 TYR A CA 1
ATOM 1263 C C . TYR A 1 159 ? -4.196 5.180 -7.403 1.00 96.56 159 TYR A C 1
ATOM 1265 O O . TYR A 1 159 ? -3.019 5.531 -7.292 1.00 96.56 159 TYR A O 1
ATOM 1273 N N . GLY A 1 160 ? -5.072 5.857 -8.152 1.00 94.44 160 GLY A N 1
ATOM 1274 C CA . GLY A 1 160 ? -4.749 7.121 -8.813 1.00 94.44 160 GLY A CA 1
ATOM 1275 C C . GLY A 1 160 ? -4.311 8.201 -7.821 1.00 94.44 160 GLY A C 1
ATOM 1276 O O . GLY A 1 160 ? -3.277 8.837 -8.016 1.00 94.44 160 GLY A O 1
ATOM 1277 N N . LEU A 1 161 ? -5.041 8.366 -6.717 1.00 95.94 161 LEU A N 1
ATOM 1278 C CA . LEU A 1 161 ? -4.712 9.329 -5.664 1.00 95.94 161 LEU A CA 1
ATOM 1279 C C . LEU A 1 161 ? -3.398 8.990 -4.946 1.00 95.94 161 LEU A C 1
ATOM 1281 O O . LEU A 1 161 ? -2.614 9.901 -4.683 1.00 95.94 161 LEU A O 1
ATOM 1285 N N . LEU A 1 162 ? -3.107 7.708 -4.693 1.00 96.81 162 LEU A N 1
ATOM 1286 C CA . LEU A 1 162 ? -1.800 7.269 -4.184 1.00 96.81 162 LEU A CA 1
ATOM 1287 C C . LEU A 1 162 ? -0.664 7.657 -5.139 1.00 96.81 162 LEU A C 1
ATOM 1289 O O . LEU A 1 162 ? 0.336 8.231 -4.705 1.00 96.81 162 LEU A O 1
ATOM 1293 N N . ALA A 1 163 ? -0.827 7.392 -6.439 1.00 94.25 163 ALA A N 1
ATOM 1294 C CA . ALA A 1 163 ? 0.166 7.739 -7.457 1.00 94.25 163 ALA A CA 1
ATOM 1295 C C . ALA A 1 163 ? 0.369 9.263 -7.601 1.00 94.25 163 ALA A C 1
ATOM 1297 O O . ALA A 1 163 ? 1.472 9.708 -7.915 1.00 94.25 163 ALA A O 1
ATOM 1298 N N . LEU A 1 164 ? -0.667 10.063 -7.321 1.00 93.25 164 LEU A N 1
ATOM 1299 C CA . LEU A 1 164 ? -0.620 11.532 -7.270 1.00 93.25 164 LEU A CA 1
ATOM 1300 C C . LEU A 1 164 ? -0.190 12.087 -5.903 1.00 93.25 164 LEU A C 1
ATOM 1302 O O . LEU A 1 164 ? -0.321 13.283 -5.644 1.00 93.25 164 LEU A O 1
ATOM 1306 N N . GLY A 1 165 ? 0.262 11.247 -4.973 1.00 94.75 165 GLY A N 1
ATOM 1307 C CA . GLY A 1 165 ? 0.691 11.688 -3.646 1.00 94.75 165 GLY A CA 1
ATOM 1308 C C . GLY A 1 165 ? -0.421 12.278 -2.764 1.00 94.75 165 GLY A C 1
ATOM 1309 O O . GLY A 1 165 ? -0.122 12.956 -1.778 1.00 94.75 165 GLY A O 1
ATOM 1310 N N . GLN A 1 166 ? -1.693 12.049 -3.105 1.00 95.56 166 GLN A N 1
ATOM 1311 C CA . GLN A 1 166 ? -2.876 12.509 -2.368 1.00 95.56 166 GLN A CA 1
ATOM 1312 C C . GLN A 1 166 ? -3.316 11.465 -1.335 1.00 95.56 166 GLN A C 1
ATOM 1314 O O . GLN A 1 166 ? -4.449 10.984 -1.333 1.00 95.56 166 GLN A O 1
ATOM 1319 N N . TYR A 1 167 ? -2.390 11.106 -0.444 1.00 96.44 167 TYR A N 1
ATOM 1320 C CA . TYR A 1 167 ? -2.544 9.976 0.476 1.00 96.44 167 TYR A CA 1
ATOM 1321 C C . TYR A 1 167 ? -3.763 10.062 1.409 1.00 96.44 167 TYR A C 1
ATOM 1323 O O . TYR A 1 167 ? -4.448 9.053 1.545 1.00 96.44 167 TYR A O 1
ATOM 1331 N N . PRO A 1 168 ? -4.099 11.220 2.026 1.00 95.12 168 PRO A N 1
ATOM 1332 C CA . PRO A 1 168 ? -5.280 11.297 2.884 1.00 95.12 168 PRO A CA 1
ATOM 1333 C C . PRO A 1 168 ? -6.571 10.999 2.124 1.00 95.12 168 PRO A C 1
ATOM 1335 O O . PRO A 1 168 ? -7.370 10.208 2.595 1.00 95.12 168 PRO A O 1
ATOM 1338 N N . ALA A 1 169 ? -6.743 11.571 0.929 1.00 95.12 169 ALA A N 1
ATOM 1339 C CA . ALA A 1 169 ? -7.933 11.335 0.115 1.00 95.12 169 ALA A CA 1
ATOM 1340 C C . ALA A 1 169 ? -8.024 9.872 -0.352 1.00 95.12 169 ALA A C 1
ATOM 1342 O O . ALA A 1 169 ? -9.111 9.304 -0.370 1.00 95.12 169 ALA A O 1
ATOM 1343 N N . ALA A 1 170 ? -6.887 9.243 -0.673 1.00 97.69 170 ALA A N 1
ATOM 1344 C CA . ALA A 1 170 ? -6.849 7.812 -0.964 1.00 97.69 170 ALA A CA 1
ATOM 1345 C C . ALA A 1 170 ? -7.298 6.969 0.244 1.00 97.69 170 ALA A C 1
ATOM 1347 O O . ALA A 1 170 ? -8.088 6.046 0.074 1.00 97.69 170 ALA A O 1
ATOM 1348 N N . ALA A 1 171 ? -6.843 7.308 1.457 1.00 98.00 171 ALA A N 1
ATOM 1349 C CA . ALA A 1 171 ? -7.225 6.598 2.678 1.00 98.00 171 ALA A CA 1
ATOM 1350 C C . ALA A 1 171 ? -8.741 6.648 2.936 1.00 98.00 171 ALA A C 1
ATOM 1352 O O . ALA A 1 171 ? -9.322 5.614 3.241 1.00 98.00 171 ALA A O 1
ATOM 1353 N N . GLU A 1 172 ? -9.393 7.798 2.732 1.00 95.88 172 GLU A N 1
ATOM 1354 C CA . GLU A 1 172 ? -10.856 7.917 2.881 1.00 95.88 172 GLU A CA 1
ATOM 1355 C C . GLU A 1 172 ? -11.618 7.039 1.865 1.00 95.88 172 GLU A C 1
ATOM 1357 O O . GLU A 1 172 ? -12.618 6.404 2.201 1.00 95.88 172 GLU A O 1
ATOM 1362 N N . LEU A 1 173 ? -11.134 6.935 0.618 1.00 95.94 173 LEU A N 1
ATOM 1363 C CA . LEU A 1 173 ? -11.749 6.036 -0.368 1.00 95.94 173 LEU A CA 1
ATOM 1364 C C . LEU A 1 173 ? -11.562 4.562 0.000 1.00 95.94 173 LEU A C 1
ATOM 1366 O O . LEU A 1 173 ? -12.498 3.776 -0.145 1.00 95.94 173 LEU A O 1
ATOM 1370 N N . PHE A 1 174 ? -10.385 4.174 0.492 1.00 97.94 174 PHE A N 1
ATOM 1371 C CA . PHE A 1 174 ? -10.164 2.800 0.944 1.00 97.94 174 PHE A CA 1
ATOM 1372 C C . PHE A 1 174 ? -10.939 2.471 2.220 1.00 97.94 174 PHE A C 1
ATOM 1374 O O . PHE A 1 174 ? -11.386 1.337 2.364 1.00 97.94 174 PHE A O 1
ATOM 1381 N N . GLU A 1 175 ? -11.202 3.446 3.092 1.00 96.81 175 GLU A N 1
ATOM 1382 C CA . GLU A 1 175 ? -12.158 3.278 4.187 1.00 96.81 175 GLU A CA 1
ATOM 1383 C C . GLU A 1 175 ? -13.552 2.917 3.650 1.00 96.81 175 GLU A C 1
ATOM 1385 O O . GLU A 1 175 ? -14.163 1.961 4.128 1.00 96.81 175 GLU A O 1
ATOM 1390 N N . HIS A 1 176 ? -14.048 3.595 2.610 1.00 95.69 176 HIS A N 1
ATOM 1391 C CA . HIS A 1 176 ? -15.333 3.233 1.995 1.00 95.69 176 HIS A CA 1
ATOM 1392 C C . HIS A 1 176 ? -15.318 1.814 1.397 1.00 95.69 176 HIS A C 1
ATOM 1394 O O . HIS A 1 176 ? -16.297 1.065 1.517 1.00 95.69 176 HIS A O 1
ATOM 1400 N N . VAL A 1 177 ? -14.198 1.407 0.788 1.00 96.19 177 VAL A N 1
ATOM 1401 C CA . VAL A 1 177 ? -14.008 0.028 0.314 1.00 96.19 177 VAL A CA 1
ATOM 1402 C C . VAL A 1 177 ? -14.051 -0.948 1.491 1.00 96.19 177 VAL A C 1
ATOM 1404 O O . VAL A 1 177 ? -14.816 -1.906 1.442 1.00 96.19 177 VAL A O 1
ATOM 1407 N N . ARG A 1 178 ? -13.326 -0.687 2.585 1.00 96.25 178 ARG A N 1
ATOM 1408 C CA . ARG A 1 178 ? -13.350 -1.517 3.801 1.00 96.25 178 ARG A CA 1
ATOM 1409 C C . ARG A 1 178 ? -14.752 -1.635 4.389 1.00 96.25 178 ARG A C 1
ATOM 1411 O O . ARG A 1 178 ? -15.154 -2.734 4.757 1.00 96.25 178 ARG A O 1
ATOM 1418 N N . LEU A 1 179 ? -15.499 -0.536 4.479 1.00 94.62 179 LEU A N 1
ATOM 1419 C CA . LEU A 1 179 ? -16.852 -0.535 5.045 1.00 94.62 179 LEU A CA 1
ATOM 1420 C C . LEU A 1 179 ? -17.836 -1.353 4.199 1.00 94.62 179 LEU A C 1
ATOM 1422 O O . LEU A 1 179 ? -18.717 -2.010 4.749 1.00 94.62 179 LEU A O 1
ATOM 1426 N N . SER A 1 180 ? -17.680 -1.344 2.873 1.00 93.19 180 SER A N 1
ATOM 1427 C CA . SER A 1 180 ? -18.523 -2.133 1.963 1.00 93.19 180 SER A CA 1
ATOM 1428 C C . SER A 1 180 ? -18.051 -3.582 1.793 1.00 93.19 180 SER A C 1
ATOM 1430 O O . SER A 1 180 ? -18.865 -4.465 1.512 1.00 93.19 180 SER A O 1
ATOM 1432 N N . ARG A 1 181 ? -16.754 -3.846 1.985 1.00 93.00 181 ARG A N 1
ATOM 1433 C CA . ARG A 1 181 ? -16.097 -5.150 1.820 1.00 93.00 181 ARG A CA 1
ATOM 1434 C C . ARG A 1 181 ? -15.285 -5.556 3.062 1.00 93.00 181 ARG A C 1
ATOM 1436 O O . ARG A 1 181 ? -14.106 -5.886 2.942 1.00 93.00 181 ARG A O 1
ATOM 1443 N N . PRO A 1 182 ? -15.890 -5.623 4.263 1.00 92.75 182 PRO A N 1
ATOM 1444 C CA . PRO A 1 182 ? -15.158 -5.916 5.503 1.00 92.75 182 PRO A CA 1
ATOM 1445 C C . PRO A 1 182 ? -14.626 -7.358 5.582 1.00 92.75 182 PRO A C 1
ATOM 1447 O O . PRO A 1 182 ? -13.889 -7.699 6.502 1.00 92.75 182 PRO A O 1
ATOM 1450 N N . PHE A 1 183 ? -15.019 -8.216 4.639 1.00 91.25 183 PHE A N 1
ATOM 1451 C CA . PHE A 1 183 ? -14.564 -9.599 4.506 1.00 91.25 183 PHE A CA 1
ATOM 1452 C C . PHE A 1 183 ? -13.319 -9.749 3.612 1.00 91.25 183 PHE A C 1
ATOM 1454 O O . PHE A 1 183 ? -12.759 -10.844 3.551 1.00 91.25 183 PHE A O 1
ATOM 1461 N N . GLU A 1 184 ? -12.895 -8.684 2.918 1.00 94.38 184 GLU A N 1
ATOM 1462 C CA . GLU A 1 184 ? -11.707 -8.667 2.056 1.00 94.38 184 GLU A CA 1
ATOM 1463 C C . GLU A 1 184 ? -10.505 -8.112 2.849 1.00 94.38 184 GLU A C 1
ATOM 1465 O O . GLU A 1 184 ? -10.490 -6.918 3.164 1.00 94.38 184 GLU A O 1
ATOM 1470 N N . PRO A 1 185 ? -9.468 -8.915 3.167 1.00 96.31 185 PRO A N 1
ATOM 1471 C CA . PRO A 1 185 ? -8.284 -8.403 3.868 1.00 96.31 185 PRO A CA 1
ATOM 1472 C C . PRO A 1 185 ? -7.542 -7.322 3.070 1.00 96.31 185 PRO A C 1
ATOM 1474 O O . PRO A 1 185 ? -6.922 -6.433 3.656 1.00 96.31 185 PRO A O 1
ATOM 1477 N N . GLN A 1 186 ? -7.640 -7.359 1.738 1.00 96.56 186 GLN A N 1
ATOM 1478 C CA . GLN A 1 186 ? -7.065 -6.358 0.842 1.00 96.56 186 GLN A CA 1
ATOM 1479 C C . GLN A 1 186 ? -7.590 -4.955 1.147 1.00 96.56 186 GLN A C 1
ATOM 1481 O O . GLN A 1 186 ? -6.809 -4.012 1.124 1.00 96.56 186 GLN A O 1
ATOM 1486 N N . ALA A 1 187 ? -8.873 -4.811 1.502 1.00 96.81 187 ALA A N 1
ATOM 1487 C CA . ALA A 1 187 ? -9.454 -3.504 1.800 1.00 96.81 187 ALA A CA 1
ATOM 1488 C C . ALA A 1 187 ? -8.775 -2.833 3.009 1.00 96.81 187 ALA A C 1
ATOM 1490 O O . ALA A 1 187 ? -8.489 -1.638 2.982 1.00 96.81 187 ALA A O 1
ATOM 1491 N N . PHE A 1 188 ? -8.441 -3.614 4.042 1.00 98.19 188 PHE A N 1
ATOM 1492 C CA . PHE A 1 188 ? -7.690 -3.124 5.200 1.00 98.19 188 PHE A CA 1
ATOM 1493 C C . PHE A 1 188 ? -6.230 -2.822 4.847 1.00 98.19 188 PHE A C 1
ATOM 1495 O O . PHE A 1 188 ? -5.692 -1.810 5.296 1.00 98.19 188 PHE A O 1
ATOM 1502 N N . LEU A 1 189 ? -5.591 -3.681 4.045 1.00 98.44 189 LEU A N 1
ATOM 1503 C CA . LEU A 1 189 ? -4.200 -3.511 3.620 1.00 98.44 189 LEU A CA 1
ATOM 1504 C C . LEU A 1 189 ? -4.007 -2.250 2.760 1.00 98.44 189 LEU A C 1
ATOM 1506 O O . LEU A 1 189 ? -3.077 -1.481 2.991 1.00 98.44 189 LEU A O 1
ATOM 1510 N N . GLU A 1 190 ? -4.889 -2.017 1.791 1.00 98.44 190 GLU A N 1
ATOM 1511 C CA . GLU A 1 190 ? -4.850 -0.851 0.900 1.00 98.44 190 GLU A CA 1
ATOM 1512 C C . GLU A 1 190 ? -5.058 0.456 1.673 1.00 98.44 190 GLU A C 1
ATOM 1514 O O . GLU A 1 190 ? -4.311 1.421 1.488 1.00 98.44 190 GLU A O 1
ATOM 1519 N N . GLU A 1 191 ? -6.009 0.472 2.609 1.00 98.69 191 GLU A N 1
ATOM 1520 C CA . GLU A 1 191 ? -6.198 1.606 3.510 1.00 98.69 191 GLU A CA 1
ATOM 1521 C C . GLU A 1 191 ? -4.973 1.810 4.412 1.00 98.69 191 GLU A C 1
ATOM 1523 O O . GLU A 1 191 ? -4.515 2.940 4.568 1.00 98.69 191 GLU A O 1
ATOM 1528 N N . ALA A 1 192 ? -4.381 0.740 4.957 1.00 98.62 192 ALA A N 1
ATOM 1529 C CA . ALA A 1 192 ? -3.178 0.829 5.787 1.00 98.62 192 ALA A CA 1
ATOM 1530 C C . ALA A 1 192 ? -1.988 1.429 5.023 1.00 98.62 192 ALA A C 1
ATOM 1532 O O . ALA A 1 192 ? -1.267 2.265 5.571 1.00 98.62 192 ALA A O 1
ATOM 1533 N N . LEU A 1 193 ? -1.808 1.062 3.750 1.00 98.25 193 LEU A N 1
ATOM 1534 C CA . LEU A 1 193 ? -0.790 1.640 2.868 1.00 98.25 193 LEU A CA 1
ATOM 1535 C C . LEU A 1 193 ? -0.998 3.145 2.658 1.00 98.25 193 LEU A C 1
ATOM 1537 O O . LEU A 1 193 ? -0.034 3.915 2.722 1.00 98.25 193 LEU A O 1
ATOM 1541 N N . ALA A 1 194 ? -2.243 3.572 2.435 1.00 98.38 194 ALA A N 1
ATOM 1542 C CA . ALA A 1 194 ? -2.581 4.983 2.276 1.00 98.38 194 ALA A CA 1
ATOM 1543 C C . ALA A 1 194 ? -2.429 5.776 3.583 1.00 98.38 194 ALA A C 1
ATOM 1545 O O . ALA A 1 194 ? -1.916 6.895 3.565 1.00 98.38 194 ALA A O 1
ATOM 1546 N N . LEU A 1 195 ? -2.819 5.195 4.720 1.00 98.25 195 LEU A N 1
ATOM 1547 C CA . LEU A 1 195 ? -2.677 5.791 6.049 1.00 98.25 195 LEU A CA 1
ATOM 1548 C C . LEU A 1 195 ? -1.203 5.930 6.460 1.00 98.25 195 LEU A C 1
ATOM 1550 O O . LEU A 1 195 ? -0.820 6.988 6.962 1.00 98.25 195 LEU A O 1
ATOM 1554 N N . ASP A 1 196 ? -0.375 4.913 6.197 1.00 97.50 196 ASP A N 1
ATOM 1555 C CA . ASP A 1 196 ? 1.086 4.945 6.382 1.00 97.50 196 ASP A CA 1
ATOM 1556 C C . ASP A 1 196 ? 1.687 6.100 5.565 1.00 97.50 196 ASP A C 1
ATOM 1558 O O . ASP A 1 196 ? 2.319 7.005 6.113 1.00 97.50 196 ASP A O 1
ATOM 1562 N N . ALA A 1 197 ? 1.358 6.172 4.270 1.00 96.81 197 ALA A N 1
ATOM 1563 C CA . ALA A 1 197 ? 1.814 7.257 3.404 1.00 96.81 197 ALA A CA 1
ATOM 1564 C C . ALA A 1 197 ? 1.303 8.647 3.833 1.00 96.81 197 ALA A C 1
ATOM 1566 O O . ALA A 1 197 ? 2.000 9.653 3.682 1.00 96.81 197 ALA A O 1
ATOM 1567 N N . ALA A 1 198 ? 0.099 8.719 4.404 1.00 96.00 198 ALA A N 1
ATOM 1568 C CA . ALA A 1 198 ? -0.488 9.947 4.925 1.00 96.00 198 ALA A CA 1
ATOM 1569 C C . ALA A 1 198 ? 0.094 10.390 6.278 1.00 96.00 198 ALA A C 1
ATOM 1571 O O . ALA A 1 198 ? -0.232 11.496 6.716 1.00 96.00 198 ALA A O 1
ATOM 1572 N N . GLY A 1 199 ? 0.922 9.566 6.933 1.00 95.25 199 GLY A N 1
ATOM 1573 C CA . GLY A 1 199 ? 1.449 9.802 8.280 1.00 95.25 199 GLY A CA 1
ATOM 1574 C C . GLY A 1 199 ? 0.452 9.514 9.410 1.00 95.25 199 GLY A C 1
ATOM 1575 O O . GLY A 1 199 ? 0.694 9.882 10.559 1.00 95.25 199 GLY A O 1
ATOM 1576 N N . ARG A 1 200 ? -0.679 8.858 9.115 1.00 96.44 200 ARG A N 1
ATOM 1577 C CA . ARG A 1 200 ? -1.699 8.429 10.091 1.00 96.44 200 ARG A CA 1
ATOM 1578 C C . ARG A 1 200 ? -1.312 7.067 10.680 1.00 96.44 200 ARG A C 1
ATOM 1580 O O . ARG A 1 200 ? -2.060 6.097 10.596 1.00 96.44 200 ARG A O 1
ATOM 1587 N N . TYR A 1 201 ? -0.121 6.989 11.277 1.00 97.38 201 TYR A N 1
ATOM 1588 C CA . TYR A 1 201 ? 0.524 5.714 11.620 1.00 97.38 201 TYR A CA 1
ATOM 1589 C C . TYR A 1 201 ? -0.239 4.864 12.646 1.00 97.38 201 TYR A C 1
ATOM 1591 O O . TYR A 1 201 ? -0.184 3.642 12.568 1.00 97.38 201 TYR A O 1
ATOM 1599 N N . SER A 1 202 ? -0.970 5.475 13.586 1.00 97.56 202 SER A N 1
ATOM 1600 C CA . SER A 1 202 ? -1.815 4.727 14.536 1.00 97.56 202 SER A CA 1
ATOM 1601 C C . SER A 1 202 ? -2.952 3.985 13.821 1.00 97.56 202 SER A C 1
ATOM 1603 O O . SER A 1 202 ? -3.200 2.811 14.082 1.00 97.56 202 SER A O 1
ATOM 1605 N N . GLU A 1 203 ? -3.596 4.641 12.857 1.00 97.94 203 GLU A N 1
ATOM 1606 C CA . GLU A 1 203 ? -4.688 4.055 12.076 1.00 97.94 203 GLU A CA 1
ATOM 1607 C C . GLU A 1 203 ? -4.159 3.033 11.064 1.00 97.94 203 GLU A C 1
ATOM 1609 O O . GLU A 1 203 ? -4.770 1.984 10.871 1.00 97.94 203 GLU A O 1
ATOM 1614 N N . ALA A 1 204 ? -2.982 3.289 10.481 1.00 98.56 204 ALA A N 1
ATOM 1615 C CA . ALA A 1 204 ? -2.280 2.305 9.663 1.00 98.56 204 ALA A CA 1
ATOM 1616 C C . ALA A 1 204 ? -1.952 1.044 10.480 1.00 98.56 204 ALA A C 1
ATOM 1618 O O . ALA A 1 204 ? -2.276 -0.063 10.055 1.00 98.56 204 ALA A O 1
ATOM 1619 N N . ALA A 1 205 ? -1.381 1.208 11.682 1.00 98.62 205 ALA A N 1
ATOM 1620 C CA . ALA A 1 205 ? -1.088 0.110 12.602 1.00 98.62 205 ALA A CA 1
ATOM 1621 C C . ALA A 1 205 ? -2.351 -0.684 12.950 1.00 98.62 205 ALA A C 1
ATOM 1623 O O . ALA A 1 205 ? -2.331 -1.905 12.865 1.00 98.62 205 ALA A O 1
ATOM 1624 N N . ARG A 1 206 ? -3.464 -0.006 13.255 1.00 98.56 206 ARG A N 1
ATOM 1625 C CA . ARG A 1 206 ? -4.761 -0.647 13.517 1.00 98.56 206 ARG A CA 1
ATOM 1626 C C . ARG A 1 206 ? -5.164 -1.586 12.379 1.00 98.56 206 ARG A C 1
ATOM 1628 O O . ARG A 1 206 ? -5.527 -2.731 12.629 1.00 98.56 206 ARG A O 1
ATOM 1635 N N . ASN A 1 207 ? -5.081 -1.118 11.138 1.00 98.62 207 ASN A N 1
ATOM 1636 C CA . ASN A 1 207 ? -5.479 -1.913 9.982 1.00 98.62 207 ASN A CA 1
ATOM 1637 C C . ASN A 1 207 ? -4.510 -3.067 9.695 1.00 98.62 207 ASN A C 1
ATOM 1639 O O . ASN A 1 207 ? -4.970 -4.171 9.406 1.00 98.62 207 ASN A O 1
ATOM 1643 N N . TYR A 1 208 ? -3.196 -2.855 9.827 1.00 98.62 208 TYR A N 1
ATOM 1644 C CA . TYR A 1 208 ? -2.222 -3.947 9.722 1.00 98.62 208 TYR A CA 1
ATOM 1645 C C . TYR A 1 208 ? -2.465 -5.022 10.787 1.00 98.62 208 TYR A C 1
ATOM 1647 O O . TYR A 1 208 ? -2.500 -6.206 10.463 1.00 98.62 208 TYR A O 1
ATOM 1655 N N . GLU A 1 209 ? -2.703 -4.624 12.037 1.00 98.25 209 GLU A N 1
ATOM 1656 C CA . GLU A 1 209 ? -3.009 -5.547 13.132 1.00 98.25 209 GLU A CA 1
ATOM 1657 C C . GLU A 1 209 ? -4.286 -6.351 12.874 1.00 98.25 209 GLU A C 1
ATOM 1659 O O . GLU A 1 209 ? -4.311 -7.558 13.100 1.00 98.25 209 GLU A O 1
ATOM 1664 N N . ILE A 1 210 ? -5.329 -5.719 12.331 1.00 97.88 210 ILE A N 1
ATOM 1665 C CA . ILE A 1 210 ? -6.562 -6.413 11.940 1.00 97.88 210 ILE A CA 1
ATOM 1666 C C . ILE A 1 210 ? -6.292 -7.469 10.861 1.00 97.88 210 ILE A C 1
ATOM 1668 O O . ILE A 1 210 ? -6.785 -8.593 10.973 1.00 97.88 210 ILE A O 1
ATOM 1672 N N . VAL A 1 211 ? -5.502 -7.135 9.833 1.00 97.56 211 VAL A N 1
ATOM 1673 C CA . VAL A 1 211 ? -5.119 -8.093 8.782 1.00 97.56 211 VAL A CA 1
ATOM 1674 C C . VAL A 1 211 ? -4.364 -9.281 9.378 1.00 97.56 211 VAL A C 1
ATOM 1676 O O . VAL A 1 211 ? -4.627 -10.421 8.999 1.00 97.56 211 VAL A O 1
ATOM 1679 N N . LEU A 1 212 ? -3.458 -9.030 10.323 1.00 96.12 212 LEU A N 1
ATOM 1680 C CA . LEU A 1 212 ? -2.640 -10.062 10.960 1.00 96.12 212 LEU A CA 1
ATOM 1681 C C . LEU A 1 212 ? -3.434 -10.955 11.923 1.00 96.12 212 LEU A C 1
ATOM 1683 O O . LEU A 1 212 ? -3.177 -12.156 11.973 1.00 96.12 212 LEU A O 1
ATOM 1687 N N . ALA A 1 213 ? -4.384 -10.388 12.668 1.00 95.50 213 ALA A N 1
ATOM 1688 C CA . ALA A 1 213 ? -5.107 -11.082 13.730 1.00 95.50 213 ALA A CA 1
ATOM 1689 C C . ALA A 1 213 ? -6.296 -11.915 13.232 1.00 95.50 213 ALA A C 1
ATOM 1691 O O . ALA A 1 213 ? -6.593 -12.971 13.792 1.00 95.50 213 ALA A O 1
ATOM 1692 N N . ARG A 1 214 ? -7.003 -11.449 12.195 1.00 94.12 214 ARG A N 1
ATOM 1693 C CA . ARG A 1 214 ? -8.256 -12.083 11.771 1.00 94.12 214 ARG A CA 1
ATOM 1694 C C . ARG A 1 214 ? -8.038 -13.266 10.820 1.00 94.12 214 ARG A C 1
ATOM 1696 O O . ARG A 1 214 ? -7.110 -13.271 10.003 1.00 94.12 214 ARG A O 1
ATOM 1703 N N . PRO A 1 215 ? -8.928 -14.273 10.864 1.00 93.50 215 PRO A N 1
ATOM 1704 C CA . PRO A 1 215 ? -8.985 -15.296 9.835 1.00 93.50 215 PRO A CA 1
ATOM 1705 C C . PRO A 1 215 ? -9.622 -14.730 8.557 1.00 93.50 215 PRO A C 1
ATOM 1707 O O . PRO A 1 215 ? -10.705 -14.147 8.587 1.00 93.50 215 PRO A O 1
ATOM 1710 N N . TRP A 1 216 ? -8.976 -14.966 7.416 1.00 93.69 216 TRP A N 1
ATOM 1711 C CA . TRP A 1 216 ? -9.452 -14.552 6.094 1.00 93.69 216 TRP A CA 1
ATOM 1712 C C . TRP A 1 216 ? -9.608 -15.776 5.203 1.00 93.69 216 TRP A C 1
ATOM 1714 O O . TRP A 1 216 ? -8.723 -16.630 5.171 1.00 93.69 216 TRP A O 1
ATOM 1724 N N . LYS A 1 217 ? -10.740 -15.872 4.496 1.00 91.25 217 LYS A N 1
ATOM 1725 C CA . LYS A 1 217 ? -11.086 -17.069 3.713 1.00 91.25 217 LYS A CA 1
ATOM 1726 C C . LYS A 1 217 ? -10.296 -17.199 2.410 1.00 91.25 217 LYS A C 1
ATOM 1728 O O . LYS A 1 217 ? -9.982 -18.315 2.022 1.00 91.25 217 LYS A O 1
ATOM 1733 N N . ARG A 1 218 ? -10.011 -16.082 1.737 1.00 90.44 218 ARG A N 1
ATOM 1734 C CA . ARG A 1 218 ? -9.357 -16.036 0.421 1.00 90.44 218 ARG A CA 1
ATOM 1735 C C . ARG A 1 218 ? -8.047 -15.263 0.532 1.00 90.44 218 ARG A C 1
ATOM 1737 O O . ARG A 1 218 ? -8.063 -14.152 1.059 1.00 90.44 218 ARG A O 1
ATOM 1744 N N . HIS A 1 219 ? -6.948 -15.867 0.080 1.00 91.44 219 HIS A N 1
ATOM 1745 C CA . HIS A 1 219 ? -5.597 -15.277 0.035 1.00 91.44 219 HIS A CA 1
ATOM 1746 C C . HIS A 1 219 ? -5.102 -14.689 1.365 1.00 91.44 219 HIS A C 1
ATOM 1748 O O . HIS A 1 219 ? -4.359 -13.710 1.425 1.00 91.44 219 HIS A O 1
ATOM 1754 N N . GLY A 1 220 ? -5.562 -15.257 2.484 1.00 92.94 220 GLY A N 1
ATOM 1755 C CA . GLY A 1 220 ? -5.284 -14.713 3.810 1.00 92.94 220 GLY A CA 1
ATOM 1756 C C . GLY A 1 220 ? -3.810 -14.789 4.214 1.00 92.94 220 GLY A C 1
ATOM 1757 O O . GLY A 1 220 ? -3.350 -13.931 4.961 1.00 92.94 220 GLY A O 1
ATOM 1758 N N . GLY A 1 221 ? -3.071 -15.809 3.766 1.00 93.44 221 GLY A N 1
ATOM 1759 C CA . GLY A 1 221 ? -1.656 -15.988 4.116 1.00 93.44 221 GLY A CA 1
ATOM 1760 C C . GLY A 1 221 ? -0.749 -15.005 3.377 1.00 93.44 221 GLY A C 1
ATOM 1761 O O . GLY A 1 221 ? 0.139 -14.392 3.971 1.00 93.44 221 GLY A O 1
ATOM 1762 N N . GLU A 1 222 ? -1.044 -14.800 2.104 1.00 94.94 222 GLU A N 1
ATOM 1763 C CA . GLU A 1 222 ? -0.398 -13.887 1.172 1.00 94.94 222 GLU A CA 1
ATOM 1764 C C . GLU A 1 222 ? -0.573 -12.443 1.656 1.00 94.94 222 GLU A C 1
ATOM 1766 O O . GLU A 1 222 ? 0.401 -11.724 1.897 1.00 94.94 222 GLU A O 1
ATOM 1771 N N . VAL A 1 223 ? -1.822 -12.044 1.924 1.00 96.12 223 VAL A N 1
ATOM 1772 C CA . VAL A 1 223 ? -2.149 -10.692 2.396 1.00 96.12 223 VAL A CA 1
ATOM 1773 C C . VAL A 1 223 ? -1.550 -10.422 3.782 1.00 96.12 223 VAL A C 1
ATOM 1775 O O . VAL A 1 223 ? -1.027 -9.330 4.012 1.00 96.12 223 VAL A O 1
ATOM 1778 N N . ARG A 1 224 ? -1.538 -11.413 4.692 1.00 95.62 224 ARG A N 1
ATOM 1779 C CA . ARG A 1 224 ? -0.851 -11.298 5.995 1.00 95.62 224 ARG A CA 1
ATOM 1780 C C . ARG A 1 224 ? 0.649 -11.100 5.843 1.00 95.62 224 ARG A C 1
ATOM 1782 O O . ARG A 1 224 ? 1.221 -10.284 6.559 1.00 95.62 224 ARG A O 1
ATOM 1789 N N . THR A 1 225 ? 1.274 -11.807 4.908 1.00 95.69 225 THR A N 1
ATOM 1790 C CA . THR A 1 225 ? 2.713 -11.695 4.660 1.00 95.69 225 THR A CA 1
ATOM 1791 C C . THR A 1 225 ? 3.066 -10.302 4.136 1.00 95.69 225 THR A C 1
ATOM 1793 O O . THR A 1 225 ? 3.972 -9.656 4.667 1.00 95.69 225 THR A O 1
ATOM 1796 N N . VAL A 1 226 ? 2.313 -9.785 3.157 1.00 96.94 226 VAL A N 1
ATOM 1797 C CA . VAL A 1 226 ? 2.498 -8.414 2.642 1.00 96.94 226 VAL A CA 1
ATOM 1798 C C . VAL A 1 226 ? 2.247 -7.361 3.721 1.00 96.94 226 VAL A C 1
ATOM 1800 O O . VAL A 1 226 ? 3.056 -6.443 3.881 1.00 96.94 226 VAL A O 1
ATOM 1803 N N . ALA A 1 227 ? 1.176 -7.513 4.506 1.00 97.44 227 ALA A N 1
ATOM 1804 C CA . ALA A 1 227 ? 0.903 -6.648 5.651 1.00 97.44 227 ALA A CA 1
ATOM 1805 C C . ALA A 1 227 ? 2.052 -6.677 6.667 1.00 97.44 227 ALA A C 1
ATOM 1807 O O . ALA A 1 227 ? 2.478 -5.620 7.120 1.00 97.44 227 ALA A O 1
ATOM 1808 N N . GLY A 1 228 ? 2.605 -7.856 6.966 1.00 96.69 228 GLY A N 1
ATOM 1809 C CA . GLY A 1 228 ? 3.755 -8.031 7.850 1.00 96.69 228 GLY A CA 1
ATOM 1810 C C . GLY A 1 228 ? 4.982 -7.249 7.383 1.00 96.69 228 GLY A C 1
ATOM 1811 O O . GLY A 1 228 ? 5.536 -6.478 8.162 1.00 96.69 228 GLY A O 1
ATOM 1812 N N . PHE A 1 229 ? 5.371 -7.362 6.106 1.00 96.88 229 PHE A N 1
ATOM 1813 C CA . PHE A 1 229 ? 6.507 -6.601 5.563 1.00 96.88 229 PHE A CA 1
ATOM 1814 C C . PHE A 1 229 ? 6.275 -5.089 5.610 1.00 96.88 229 PHE A C 1
ATOM 1816 O O . PHE A 1 229 ? 7.142 -4.343 6.072 1.00 96.88 229 PHE A O 1
ATOM 1823 N N . HIS A 1 230 ? 5.111 -4.615 5.161 1.00 97.62 230 HIS A N 1
ATOM 1824 C CA . HIS A 1 230 ? 4.813 -3.185 5.179 1.00 97.62 230 HIS A CA 1
ATOM 1825 C C . HIS A 1 230 ? 4.712 -2.636 6.607 1.00 97.62 230 HIS A C 1
ATOM 1827 O O . HIS A 1 230 ? 5.255 -1.563 6.883 1.00 97.62 230 HIS A O 1
ATOM 1833 N N . TYR A 1 231 ? 4.106 -3.381 7.528 1.00 98.06 231 TYR A N 1
ATOM 1834 C CA . TYR A 1 231 ? 3.980 -2.971 8.918 1.00 98.06 231 TYR A CA 1
ATOM 1835 C C . TYR A 1 231 ? 5.328 -2.972 9.636 1.00 98.06 231 TYR A C 1
ATOM 1837 O O . TYR A 1 231 ? 5.701 -1.959 10.223 1.00 98.06 231 TYR A O 1
ATOM 1845 N N . ALA A 1 232 ? 6.113 -4.046 9.510 1.00 97.38 232 ALA A N 1
ATOM 1846 C CA . ALA A 1 232 ? 7.455 -4.126 10.078 1.00 97.38 232 ALA A CA 1
ATOM 1847 C C . ALA A 1 232 ? 8.347 -2.985 9.576 1.00 97.38 232 ALA A C 1
ATOM 1849 O O . ALA A 1 232 ? 9.081 -2.391 10.366 1.00 97.38 232 ALA A O 1
ATOM 1850 N N . ARG A 1 233 ? 8.270 -2.649 8.280 1.00 96.75 233 ARG A N 1
ATOM 1851 C CA . ARG A 1 233 ? 8.984 -1.506 7.694 1.00 96.75 233 ARG A CA 1
ATOM 1852 C C . ARG A 1 233 ? 8.569 -0.191 8.358 1.00 96.75 233 ARG A C 1
ATOM 1854 O O . ARG A 1 233 ? 9.429 0.592 8.745 1.00 96.75 233 ARG A O 1
ATOM 1861 N N . MET A 1 234 ? 7.263 0.029 8.538 1.00 97.06 234 MET A N 1
ATOM 1862 C CA . MET A 1 234 ? 6.741 1.231 9.195 1.00 97.06 234 MET A CA 1
ATOM 1863 C C . MET A 1 234 ? 7.243 1.319 10.641 1.00 97.06 234 MET A C 1
ATOM 1865 O O . MET A 1 234 ? 7.757 2.359 11.041 1.00 97.06 234 MET A O 1
ATOM 1869 N N . LEU A 1 235 ? 7.160 0.227 11.409 1.00 97.00 235 LEU A N 1
ATOM 1870 C CA . LEU A 1 235 ? 7.658 0.174 12.787 1.00 97.00 235 LEU A CA 1
ATOM 1871 C C . LEU A 1 235 ? 9.160 0.472 12.856 1.00 97.00 235 LEU A C 1
ATOM 1873 O O . LEU A 1 235 ? 9.562 1.370 13.591 1.00 97.00 235 LEU A O 1
ATOM 1877 N N . ALA A 1 236 ? 9.972 -0.200 12.034 1.00 96.00 236 ALA A N 1
ATOM 1878 C CA . ALA A 1 236 ? 11.421 -0.016 12.009 1.00 96.00 236 ALA A CA 1
ATOM 1879 C C . ALA A 1 236 ? 11.830 1.423 11.663 1.00 96.00 236 ALA A C 1
ATOM 1881 O O . ALA A 1 236 ? 12.768 1.962 12.249 1.00 96.00 236 ALA A O 1
ATOM 1882 N N . GLY A 1 237 ? 11.134 2.062 10.721 1.00 94.88 237 GLY A N 1
ATOM 1883 C CA . GLY A 1 237 ? 11.399 3.452 10.370 1.00 94.88 237 GLY A CA 1
ATOM 1884 C C . GLY A 1 237 ? 10.957 4.442 11.456 1.00 94.88 237 GLY A C 1
ATOM 1885 O O . GLY A 1 237 ? 11.675 5.403 11.734 1.00 94.88 237 GLY A O 1
ATOM 1886 N N . LEU A 1 238 ? 9.831 4.185 12.135 1.00 95.06 238 LEU A N 1
ATOM 1887 C CA . LEU A 1 238 ? 9.355 5.001 13.259 1.00 95.06 238 LEU A CA 1
ATOM 1888 C C . LEU A 1 238 ? 10.232 4.853 14.513 1.00 95.06 238 LEU A C 1
ATOM 1890 O O . LEU A 1 238 ? 10.455 5.841 15.209 1.00 95.06 238 LEU A O 1
ATOM 1894 N N . GLU A 1 239 ? 10.792 3.668 14.773 1.00 94.25 239 GLU A N 1
ATOM 1895 C CA . GLU A 1 239 ? 11.769 3.424 15.850 1.00 94.25 239 GLU A CA 1
ATOM 1896 C C . GLU A 1 239 ? 12.989 4.353 15.763 1.00 94.25 239 GLU A C 1
ATOM 1898 O O . GLU A 1 239 ? 13.568 4.715 16.787 1.00 94.25 239 GLU A O 1
ATOM 1903 N N . ARG A 1 240 ? 13.381 4.750 14.546 1.00 92.50 240 ARG A N 1
ATOM 1904 C CA . ARG A 1 240 ? 14.543 5.617 14.288 1.00 92.50 240 ARG A CA 1
ATOM 1905 C C . ARG A 1 240 ? 14.233 7.102 14.455 1.00 92.50 240 ARG A C 1
ATOM 1907 O O . ARG A 1 240 ? 15.153 7.918 14.464 1.00 92.50 240 ARG A O 1
ATOM 1914 N N . GLN A 1 241 ? 12.960 7.473 14.575 1.00 91.69 241 GLN A N 1
ATOM 1915 C CA . GLN A 1 241 ? 12.565 8.869 14.716 1.00 91.69 241 GLN A CA 1
ATOM 1916 C C . GLN A 1 241 ? 12.858 9.345 16.137 1.00 91.69 241 GLN A C 1
ATOM 1918 O O . GLN A 1 241 ? 12.250 8.882 17.100 1.00 91.69 241 GLN A O 1
ATOM 1923 N N . SER A 1 242 ? 13.742 10.334 16.276 1.00 91.38 242 SER A N 1
ATOM 1924 C CA . SER A 1 242 ? 14.132 10.890 17.582 1.00 91.38 242 SER A CA 1
ATOM 1925 C C . SER A 1 242 ? 12.936 11.391 18.400 1.00 91.38 242 SER A C 1
ATOM 1927 O O . SER A 1 242 ? 12.880 11.191 19.612 1.00 91.38 242 SER A O 1
ATOM 1929 N N . LYS A 1 243 ? 11.928 11.966 17.730 1.00 90.94 243 LYS A N 1
ATOM 1930 C CA . LYS A 1 243 ? 10.666 12.420 18.342 1.00 90.94 243 LYS A CA 1
ATOM 1931 C C . LYS A 1 243 ? 9.830 11.287 18.950 1.00 90.94 243 LYS A C 1
ATOM 1933 O O . LYS A 1 243 ? 8.951 11.559 19.758 1.00 90.94 243 LYS A O 1
ATOM 1938 N N . LEU A 1 244 ? 10.093 10.039 18.568 1.00 91.81 244 LEU A N 1
ATOM 1939 C CA . LEU A 1 244 ? 9.386 8.842 19.021 1.00 91.81 244 LEU A CA 1
ATOM 1940 C C . LEU A 1 244 ? 10.230 7.964 19.952 1.00 91.81 244 LEU A C 1
ATOM 1942 O O . LEU A 1 244 ? 9.845 6.829 20.230 1.00 91.81 244 LEU A O 1
ATOM 1946 N N . ALA A 1 245 ? 11.340 8.476 20.490 1.00 92.25 245 ALA A N 1
ATOM 1947 C CA . ALA A 1 245 ? 12.210 7.718 21.391 1.00 92.25 245 ALA A CA 1
ATOM 1948 C C . ALA A 1 245 ? 11.449 7.081 22.575 1.00 92.25 245 ALA A C 1
ATOM 1950 O O . ALA A 1 245 ? 11.728 5.943 22.945 1.00 92.25 245 ALA A O 1
ATOM 1951 N N . GLY A 1 246 ? 10.433 7.770 23.115 1.00 93.06 246 GLY A N 1
ATOM 1952 C CA . GLY A 1 246 ? 9.599 7.264 24.213 1.00 93.06 246 GLY A CA 1
ATOM 1953 C C . GLY A 1 246 ? 8.670 6.097 23.846 1.00 93.06 246 GLY A C 1
ATOM 1954 O O . GLY A 1 246 ? 8.210 5.392 24.739 1.00 93.06 246 GLY A O 1
ATOM 1955 N N . VAL A 1 247 ? 8.402 5.864 22.556 1.00 95.50 247 VAL A N 1
ATOM 1956 C CA . VAL A 1 247 ? 7.567 4.745 22.077 1.00 95.50 247 VAL A CA 1
ATOM 1957 C C . VAL A 1 247 ? 8.364 3.681 21.320 1.00 95.50 247 VAL A C 1
ATOM 1959 O O . VAL A 1 247 ? 7.852 2.583 21.113 1.00 95.50 247 VAL A O 1
ATOM 1962 N N . ALA A 1 248 ? 9.623 3.953 20.962 1.00 96.06 248 ALA A N 1
ATOM 1963 C CA . ALA A 1 248 ? 10.470 3.068 20.160 1.00 96.06 248 ALA A CA 1
ATOM 1964 C C . ALA A 1 248 ? 10.583 1.640 20.727 1.00 96.06 248 ALA A C 1
ATOM 1966 O O . ALA A 1 248 ? 10.570 0.677 19.966 1.00 96.06 248 ALA A O 1
ATOM 1967 N N . ALA A 1 249 ? 10.625 1.479 22.055 1.00 97.12 249 ALA A N 1
ATOM 1968 C CA . ALA A 1 249 ? 10.665 0.158 22.687 1.00 97.12 249 ALA A CA 1
ATOM 1969 C C . ALA A 1 249 ? 9.405 -0.681 22.397 1.00 97.12 249 ALA A C 1
ATOM 1971 O O . ALA A 1 249 ? 9.520 -1.872 22.115 1.00 97.12 249 ALA A O 1
ATOM 1972 N N . VAL A 1 250 ? 8.220 -0.058 22.412 1.00 97.88 250 VAL A N 1
ATOM 1973 C CA . VAL A 1 250 ? 6.937 -0.722 22.109 1.00 97.88 250 VAL A CA 1
ATOM 1974 C C . VAL A 1 250 ? 6.872 -1.109 20.633 1.00 97.88 250 VAL A C 1
ATOM 1976 O O . VAL A 1 250 ? 6.481 -2.228 20.308 1.00 97.88 250 VAL A O 1
ATOM 1979 N N . LEU A 1 251 ? 7.318 -0.215 19.743 1.00 97.38 251 LEU A N 1
ATOM 1980 C CA . LEU A 1 251 ? 7.381 -0.487 18.303 1.00 97.38 251 LEU A CA 1
ATOM 1981 C C . LEU A 1 251 ? 8.324 -1.659 18.000 1.00 97.38 251 LEU A C 1
ATOM 1983 O O . LEU A 1 251 ? 7.935 -2.593 17.301 1.00 97.38 251 LEU A O 1
ATOM 1987 N N . LYS A 1 252 ? 9.522 -1.649 18.600 1.00 96.69 252 LYS A N 1
ATOM 1988 C CA . LYS A 1 252 ? 10.520 -2.712 18.447 1.00 96.69 252 LYS A CA 1
ATOM 1989 C C . LYS A 1 252 ? 10.010 -4.051 18.965 1.00 96.69 252 LYS A C 1
ATOM 1991 O O . LYS A 1 252 ? 10.144 -5.049 18.264 1.00 96.69 252 LYS A O 1
ATOM 1996 N N . ALA A 1 253 ? 9.431 -4.076 20.168 1.00 96.38 253 ALA A N 1
ATOM 1997 C CA . ALA A 1 253 ? 8.877 -5.294 20.753 1.00 96.38 253 ALA A CA 1
ATOM 1998 C C . ALA A 1 253 ? 7.834 -5.916 19.819 1.00 96.38 253 ALA A C 1
ATOM 2000 O O . ALA A 1 253 ? 7.958 -7.084 19.455 1.00 96.38 253 ALA A O 1
ATOM 2001 N N . ARG A 1 254 ? 6.889 -5.104 19.321 1.00 96.81 254 ARG A N 1
ATOM 2002 C CA . ARG A 1 254 ? 5.885 -5.602 18.383 1.00 96.81 254 ARG A CA 1
ATOM 2003 C C . ARG A 1 254 ? 6.503 -6.077 17.073 1.00 96.81 254 ARG A C 1
ATOM 2005 O O . ARG A 1 254 ? 6.142 -7.149 16.604 1.00 96.81 254 ARG A O 1
ATOM 2012 N N . ARG A 1 255 ? 7.450 -5.328 16.498 1.00 96.44 255 ARG A N 1
ATOM 2013 C CA . ARG A 1 255 ? 8.129 -5.712 15.252 1.00 96.44 255 ARG A CA 1
ATOM 2014 C C . ARG A 1 255 ? 8.794 -7.084 15.356 1.00 96.44 255 ARG A C 1
ATOM 2016 O O . ARG A 1 255 ? 8.698 -7.852 14.408 1.00 96.44 255 ARG A O 1
ATOM 2023 N N . VAL A 1 256 ? 9.447 -7.398 16.476 1.00 94.88 256 VAL A N 1
ATOM 2024 C CA . VAL A 1 256 ? 10.095 -8.707 16.688 1.00 94.88 256 VAL A CA 1
ATOM 2025 C C . VAL A 1 256 ? 9.078 -9.854 16.746 1.00 94.88 256 VAL A C 1
ATOM 2027 O O . VAL A 1 256 ? 9.377 -10.949 16.278 1.00 94.88 256 VAL A O 1
ATOM 2030 N N . GLU A 1 257 ? 7.878 -9.605 17.271 1.00 94.44 257 GLU A N 1
ATOM 2031 C CA . GLU A 1 257 ? 6.791 -10.591 17.353 1.00 94.44 257 GLU A CA 1
ATOM 2032 C C . GLU A 1 257 ? 6.042 -10.810 16.032 1.00 94.44 257 GLU A C 1
ATOM 2034 O O . GLU A 1 257 ? 5.259 -11.757 15.925 1.00 94.44 257 GLU A O 1
ATOM 2039 N N . LEU A 1 258 ? 6.210 -9.925 15.042 1.00 93.50 258 LEU A N 1
ATOM 2040 C CA . LEU A 1 258 ? 5.472 -10.034 13.788 1.00 93.50 258 LEU A CA 1
ATOM 2041 C C . LEU A 1 258 ? 5.818 -11.348 13.062 1.00 93.50 258 LEU A C 1
ATOM 2043 O O . LEU A 1 258 ? 6.999 -11.683 12.914 1.00 93.50 258 LEU A O 1
ATOM 2047 N N . PRO A 1 259 ? 4.807 -12.080 12.557 1.00 85.12 259 PRO A N 1
ATOM 2048 C CA . PRO A 1 259 ? 5.040 -13.314 11.824 1.00 85.12 259 PRO A CA 1
ATOM 2049 C C . PRO A 1 259 ? 5.602 -12.988 10.441 1.00 85.12 259 PRO A C 1
ATOM 2051 O O . PRO A 1 259 ? 5.008 -12.220 9.685 1.00 85.12 259 PRO A O 1
ATOM 2054 N N . GLY A 1 260 ? 6.745 -13.571 10.098 1.00 81.19 260 GLY A N 1
ATOM 2055 C CA . GLY A 1 260 ? 7.270 -13.533 8.740 1.00 81.19 260 GLY A CA 1
ATOM 2056 C C . GLY A 1 260 ? 6.607 -14.556 7.816 1.00 81.19 260 GLY A C 1
ATOM 2057 O O . GLY A 1 260 ? 5.692 -15.274 8.234 1.00 81.19 260 GLY A O 1
ATOM 2058 N N . PRO A 1 261 ? 7.100 -14.664 6.569 1.00 79.50 261 PRO A N 1
ATOM 2059 C CA . PRO A 1 261 ? 6.766 -15.780 5.690 1.00 79.50 261 PRO A CA 1
ATOM 2060 C C . PRO A 1 261 ? 6.991 -17.096 6.444 1.00 79.50 261 PRO A C 1
ATOM 2062 O O . PRO A 1 261 ? 8.018 -17.253 7.106 1.00 79.50 261 PRO A O 1
ATOM 2065 N N . ASP A 1 262 ? 6.009 -17.995 6.406 1.00 73.06 262 ASP A N 1
ATOM 2066 C CA . ASP A 1 262 ? 6.042 -19.306 7.077 1.00 73.06 262 ASP A CA 1
ATOM 2067 C C . ASP A 1 262 ? 6.000 -19.268 8.622 1.00 73.06 262 ASP A C 1
ATOM 2069 O O . ASP A 1 262 ? 6.281 -20.263 9.286 1.00 73.06 262 ASP A O 1
ATOM 2073 N N . GLY A 1 263 ? 5.631 -18.128 9.223 1.00 68.25 263 GLY A N 1
ATOM 2074 C CA . GLY A 1 263 ? 5.482 -17.988 10.680 1.00 68.25 263 GLY A CA 1
ATOM 2075 C C . GLY A 1 263 ? 6.801 -17.834 11.445 1.00 68.25 263 GLY A C 1
ATOM 2076 O O . GLY A 1 263 ? 6.804 -17.809 12.675 1.00 68.25 263 GLY A O 1
ATOM 2077 N N . VAL A 1 264 ? 7.926 -17.697 10.738 1.00 71.31 264 VAL A N 1
ATOM 2078 C CA . VAL A 1 264 ? 9.252 -17.461 11.327 1.00 71.31 264 VAL A CA 1
ATOM 2079 C C . VAL A 1 264 ? 9.384 -15.994 11.743 1.00 71.31 264 VAL A C 1
ATOM 2081 O O . VAL A 1 264 ? 8.936 -15.110 11.012 1.00 71.31 264 VAL A O 1
ATOM 2084 N N . ALA A 1 265 ? 10.050 -15.712 12.870 1.00 72.25 265 ALA A N 1
ATOM 2085 C CA . ALA A 1 265 ? 10.335 -14.361 13.381 1.00 72.25 265 ALA A CA 1
ATOM 2086 C C . ALA A 1 265 ? 11.319 -13.570 12.481 1.00 72.25 265 ALA A C 1
ATOM 2088 O O . ALA A 1 265 ? 12.434 -13.224 12.864 1.00 72.25 265 ALA A O 1
ATOM 2089 N N . THR A 1 266 ? 10.900 -13.284 11.247 1.00 80.06 266 THR A N 1
ATOM 2090 C CA . THR A 1 266 ? 11.711 -12.710 10.157 1.00 80.06 266 THR A CA 1
ATOM 2091 C C . THR A 1 266 ? 12.100 -11.255 10.414 1.00 80.06 266 THR A C 1
ATOM 2093 O O . THR A 1 266 ? 13.072 -10.750 9.854 1.00 80.06 266 THR A O 1
ATOM 2096 N N . PHE A 1 267 ? 11.343 -10.562 11.262 1.00 90.06 267 PHE A N 1
ATOM 2097 C CA . PHE A 1 267 ? 11.468 -9.122 11.462 1.00 90.06 267 PHE A CA 1
ATOM 2098 C C . PHE A 1 267 ? 12.291 -8.731 12.688 1.00 90.06 267 PHE A C 1
ATOM 2100 O O . PHE A 1 267 ? 12.483 -7.535 12.898 1.00 90.06 267 PHE A O 1
ATOM 2107 N N . ALA A 1 268 ? 12.811 -9.695 13.461 1.00 86.12 268 ALA A N 1
ATOM 2108 C CA . ALA A 1 268 ? 13.624 -9.439 14.653 1.00 86.12 268 ALA A CA 1
ATOM 2109 C C . ALA A 1 268 ? 14.830 -8.533 14.342 1.00 86.12 268 ALA A C 1
ATOM 2111 O O . ALA A 1 268 ? 14.975 -7.450 14.921 1.00 86.12 268 ALA A O 1
ATOM 2112 N N . ASP A 1 269 ? 15.610 -8.922 13.332 1.00 83.69 269 ASP A N 1
ATOM 2113 C CA . ASP A 1 269 ? 16.824 -8.211 12.922 1.00 83.69 269 ASP A CA 1
ATOM 2114 C C . ASP A 1 269 ? 16.581 -7.144 11.849 1.00 83.69 269 ASP A C 1
ATOM 2116 O O . ASP A 1 269 ? 17.494 -6.387 11.536 1.00 83.69 269 ASP A O 1
ATOM 2120 N N . ALA A 1 270 ? 15.367 -7.082 11.281 1.00 86.06 270 ALA A N 1
ATOM 2121 C CA . ALA A 1 270 ? 15.003 -6.151 10.208 1.00 86.06 270 ALA A CA 1
ATOM 2122 C C . ALA A 1 270 ? 16.087 -6.073 9.108 1.00 86.06 270 ALA A C 1
ATOM 2124 O O . ALA A 1 270 ? 16.566 -4.998 8.752 1.00 86.06 270 ALA A O 1
ATOM 2125 N N . GLN A 1 271 ? 16.510 -7.239 8.607 1.00 90.88 271 GLN A N 1
ATOM 2126 C CA . GLN A 1 271 ? 17.575 -7.343 7.607 1.00 90.88 271 GLN A CA 1
ATOM 2127 C C . GLN A 1 271 ? 17.203 -6.567 6.334 1.00 90.88 271 GLN A C 1
ATOM 2129 O O . GLN A 1 271 ? 16.118 -6.829 5.797 1.00 90.88 271 GLN A O 1
ATOM 2134 N N . PRO A 1 272 ? 18.082 -5.678 5.826 1.00 94.00 272 PRO A N 1
ATOM 2135 C CA . PRO A 1 272 ? 17.777 -4.837 4.677 1.00 94.00 272 PRO A CA 1
ATOM 2136 C C . PRO A 1 272 ? 17.269 -5.607 3.456 1.00 94.00 272 PRO A C 1
ATOM 2138 O O . PRO A 1 272 ? 17.709 -6.726 3.168 1.00 94.00 272 PRO A O 1
ATOM 2141 N N . ILE A 1 273 ? 16.337 -4.987 2.732 1.00 95.19 273 ILE A N 1
ATOM 2142 C CA . ILE A 1 273 ? 15.877 -5.456 1.422 1.00 95.19 273 ILE A CA 1
ATOM 2143 C C . ILE A 1 273 ? 16.067 -4.318 0.428 1.00 95.19 273 ILE A C 1
ATOM 2145 O O . ILE A 1 273 ? 15.343 -3.324 0.471 1.00 95.19 273 ILE A O 1
ATOM 2149 N N . ASP A 1 274 ? 17.035 -4.453 -0.474 1.00 95.38 274 ASP A N 1
ATOM 2150 C CA . ASP A 1 274 ? 17.365 -3.390 -1.428 1.00 95.38 274 ASP A CA 1
ATOM 2151 C C . ASP A 1 274 ? 16.195 -3.045 -2.355 1.00 95.38 274 ASP A C 1
ATOM 2153 O O . ASP A 1 274 ? 15.981 -1.871 -2.684 1.00 95.38 274 ASP A O 1
ATOM 2157 N N . TYR A 1 275 ? 15.415 -4.052 -2.759 1.00 95.62 275 TYR A N 1
ATOM 2158 C CA . TYR A 1 275 ? 14.243 -3.851 -3.601 1.00 95.62 275 TYR A CA 1
ATOM 2159 C C . TYR A 1 275 ? 13.075 -4.750 -3.205 1.00 95.62 275 TYR A C 1
ATOM 2161 O O . TYR A 1 275 ? 13.189 -5.975 -3.240 1.00 95.62 275 TYR A O 1
ATOM 2169 N N . GLN A 1 276 ? 11.945 -4.130 -2.869 1.00 97.25 276 GLN A N 1
ATOM 2170 C CA . GLN A 1 276 ? 10.676 -4.799 -2.610 1.00 97.25 276 GLN A CA 1
ATOM 2171 C C . GLN A 1 276 ? 9.597 -4.230 -3.530 1.00 97.25 276 GLN A C 1
ATOM 2173 O O . GLN A 1 276 ? 9.437 -3.012 -3.640 1.00 97.25 276 GLN A O 1
ATOM 2178 N N . LEU A 1 277 ? 8.848 -5.117 -4.178 1.00 97.62 277 LEU A N 1
ATOM 2179 C CA . LEU A 1 277 ? 7.707 -4.767 -5.015 1.00 97.62 277 LEU A CA 1
ATOM 2180 C C . LEU A 1 277 ? 6.469 -5.488 -4.501 1.00 97.62 277 LEU A C 1
ATOM 2182 O O . LEU A 1 277 ? 6.521 -6.699 -4.281 1.00 97.62 277 LEU A O 1
ATOM 2186 N N . THR A 1 278 ? 5.366 -4.757 -4.360 1.00 97.50 278 THR A N 1
ATOM 2187 C CA . THR A 1 278 ? 4.040 -5.351 -4.174 1.00 97.50 278 THR A CA 1
ATOM 2188 C C . THR A 1 278 ? 3.078 -4.862 -5.239 1.00 97.50 278 THR A C 1
ATOM 2190 O O . THR A 1 278 ? 3.054 -3.676 -5.583 1.00 97.50 278 THR A O 1
ATOM 2193 N N . THR A 1 279 ? 2.302 -5.783 -5.798 1.00 96.38 279 THR A N 1
ATOM 2194 C CA . THR A 1 279 ? 1.243 -5.477 -6.764 1.00 96.38 279 THR A CA 1
ATOM 2195 C C . THR A 1 279 ? -0.110 -5.684 -6.112 1.00 96.38 279 THR A C 1
ATOM 2197 O O . THR A 1 279 ? -0.318 -6.652 -5.397 1.00 96.38 279 THR A O 1
ATOM 2200 N N . HIS A 1 280 ? -1.037 -4.766 -6.349 1.00 96.69 280 HIS A N 1
ATOM 2201 C CA . HIS A 1 280 ? -2.434 -4.857 -5.934 1.00 96.69 280 HIS A CA 1
ATOM 2202 C C . HIS A 1 280 ? -3.293 -4.531 -7.146 1.00 96.69 280 HIS A C 1
ATOM 2204 O O . HIS A 1 280 ? -2.857 -3.768 -8.008 1.00 96.69 280 HIS A O 1
ATOM 2210 N N . TRP A 1 281 ? -4.505 -5.058 -7.232 1.00 94.44 281 TRP A N 1
ATOM 2211 C CA . TRP A 1 281 ? -5.406 -4.724 -8.328 1.00 94.44 281 TRP A CA 1
ATOM 2212 C C . TRP A 1 281 ? -6.848 -4.641 -7.853 1.00 94.44 281 TRP A C 1
ATOM 2214 O O . TRP A 1 281 ? -7.204 -5.205 -6.824 1.00 94.44 281 TRP A O 1
ATOM 2224 N N . ASN A 1 282 ? -7.666 -3.880 -8.580 1.00 92.31 282 ASN A N 1
ATOM 2225 C CA . ASN A 1 282 ? -9.009 -3.501 -8.140 1.00 92.31 282 ASN A CA 1
ATOM 2226 C C . ASN A 1 282 ? -10.092 -4.542 -8.451 1.00 92.31 282 ASN A C 1
ATOM 2228 O O . ASN A 1 282 ? -11.106 -4.553 -7.754 1.00 92.31 282 ASN A O 1
ATOM 2232 N N . SER A 1 283 ? -9.896 -5.361 -9.486 1.00 87.12 283 SER A N 1
ATOM 2233 C CA . SER A 1 283 ? -10.891 -6.320 -9.974 1.00 87.12 283 SER A CA 1
ATOM 2234 C C . SER A 1 283 ? -10.679 -7.706 -9.381 1.00 87.12 283 SER A C 1
ATOM 2236 O O . SER A 1 283 ? -9.579 -8.249 -9.404 1.00 87.12 283 SER A O 1
ATOM 2238 N N . ASP A 1 284 ? -11.751 -8.304 -8.876 1.00 83.88 284 ASP A N 1
ATOM 2239 C CA . ASP A 1 284 ? -11.712 -9.688 -8.411 1.00 83.88 284 ASP A CA 1
ATOM 2240 C C . ASP A 1 284 ? -11.711 -10.678 -9.595 1.00 83.88 284 ASP A C 1
ATOM 2242 O O . ASP A 1 284 ? -11.956 -10.299 -10.739 1.00 83.88 284 ASP A O 1
ATOM 2246 N N . SER A 1 285 ? -11.458 -11.962 -9.326 1.00 82.25 285 SER A N 1
ATOM 2247 C CA . SER A 1 285 ? -11.469 -13.050 -10.325 1.00 82.25 285 SER A CA 1
ATOM 2248 C C . SER A 1 285 ? -10.598 -12.750 -11.550 1.00 82.25 285 SER A C 1
ATOM 2250 O O . SER A 1 285 ? -11.008 -12.929 -12.701 1.00 82.25 285 SER A O 1
ATOM 2252 N N . THR A 1 286 ? -9.404 -12.241 -11.268 1.00 83.06 286 THR A N 1
ATOM 2253 C CA . THR A 1 286 ? -8.437 -11.784 -12.254 1.00 83.06 286 THR A CA 1
ATOM 2254 C C . THR A 1 286 ? -7.134 -12.562 -12.092 1.00 83.06 286 THR A C 1
ATOM 2256 O O . THR A 1 286 ? -6.766 -12.898 -10.968 1.00 83.06 286 THR A O 1
ATOM 2259 N N . ASP A 1 287 ? -6.470 -12.821 -13.217 1.00 87.25 287 ASP A N 1
ATOM 2260 C CA . ASP A 1 287 ? -5.186 -13.518 -13.295 1.00 87.25 287 ASP A CA 1
ATOM 2261 C C . ASP A 1 287 ? -4.103 -12.549 -13.816 1.00 87.25 287 ASP A C 1
ATOM 2263 O O . ASP A 1 287 ? -4.133 -12.108 -14.979 1.00 87.25 287 ASP A O 1
ATOM 2267 N N . ILE A 1 288 ? -3.221 -12.128 -12.904 1.00 88.94 288 ILE A N 1
ATOM 2268 C CA . ILE A 1 288 ? -2.168 -11.129 -13.117 1.00 88.94 288 ILE A CA 1
ATOM 2269 C C . ILE A 1 288 ? -0.855 -11.649 -12.533 1.00 88.94 288 ILE A C 1
ATOM 2271 O O . ILE A 1 288 ? -0.690 -11.647 -11.317 1.00 88.94 288 ILE A O 1
ATOM 2275 N N . ASP A 1 289 ? 0.116 -11.928 -13.404 1.00 89.94 289 ASP A N 1
ATOM 2276 C CA . ASP A 1 289 ? 1.467 -12.303 -12.984 1.00 89.94 289 ASP A CA 1
ATOM 2277 C C . ASP A 1 289 ? 2.398 -11.087 -12.911 1.00 89.94 289 ASP A C 1
ATOM 2279 O O . ASP A 1 289 ? 2.560 -10.348 -13.894 1.00 89.94 289 ASP A O 1
ATOM 2283 N N . LEU A 1 290 ? 3.150 -10.960 -11.821 1.00 94.88 290 LEU A N 1
ATOM 2284 C CA . LEU A 1 290 ? 4.331 -10.110 -11.710 1.00 94.88 290 LEU A CA 1
ATOM 2285 C C . LEU A 1 290 ? 5.565 -10.817 -12.270 1.00 94.88 290 LEU A C 1
ATOM 2287 O O . LEU A 1 290 ? 5.990 -11.880 -11.815 1.00 94.88 290 LEU A O 1
ATOM 2291 N N . TRP A 1 291 ? 6.197 -10.178 -13.248 1.00 95.25 291 TRP A N 1
ATOM 2292 C CA . TRP A 1 291 ? 7.464 -10.603 -13.824 1.00 95.25 291 TRP A CA 1
ATOM 2293 C C . TRP A 1 291 ? 8.531 -9.547 -13.533 1.00 95.25 291 TRP A C 1
ATOM 2295 O O . TRP A 1 291 ? 8.349 -8.361 -13.815 1.00 95.25 291 TRP A O 1
ATOM 2305 N N . VAL A 1 292 ? 9.685 -9.974 -13.029 1.00 97.06 292 VAL A N 1
ATOM 2306 C CA . VAL A 1 292 ? 10.843 -9.094 -12.829 1.00 97.06 292 VAL A CA 1
ATOM 2307 C C . VAL A 1 292 ? 12.014 -9.635 -13.631 1.00 97.06 292 VAL A C 1
ATOM 2309 O O . VAL A 1 292 ? 12.522 -10.713 -13.345 1.00 97.06 292 VAL A O 1
ATOM 2312 N N . ILE A 1 293 ? 12.431 -8.898 -14.661 1.00 97.31 293 ILE A N 1
ATOM 2313 C CA . ILE A 1 293 ? 13.636 -9.216 -15.434 1.00 97.31 293 ILE A CA 1
ATOM 2314 C C . ILE A 1 293 ? 14.799 -8.458 -14.804 1.00 97.31 293 ILE A C 1
ATOM 2316 O O . ILE A 1 293 ? 14.807 -7.224 -14.803 1.00 97.31 293 ILE A O 1
ATOM 2320 N N . GLU A 1 294 ? 15.747 -9.202 -14.256 1.00 97.19 294 GLU A N 1
ATOM 2321 C CA . GLU A 1 294 ? 16.905 -8.695 -13.526 1.00 97.19 294 GLU A CA 1
ATOM 2322 C C . GLU A 1 294 ? 18.065 -8.299 -14.467 1.00 97.19 294 GLU A C 1
ATOM 2324 O O . GLU A 1 294 ? 18.030 -8.614 -15.661 1.00 97.19 294 GLU A O 1
ATOM 2329 N N . PRO A 1 295 ? 19.129 -7.635 -13.965 1.00 96.81 295 PRO A N 1
ATOM 2330 C CA . PRO A 1 295 ? 20.231 -7.137 -14.795 1.00 96.81 295 PRO A CA 1
ATOM 2331 C C . PRO A 1 295 ? 20.957 -8.183 -15.647 1.00 96.81 295 PRO A C 1
ATOM 2333 O O . PRO A 1 295 ? 21.486 -7.849 -16.704 1.00 96.81 295 PRO A O 1
ATOM 2336 N N . ASN A 1 296 ? 20.986 -9.446 -15.214 1.00 96.06 296 ASN A N 1
ATOM 2337 C CA . ASN A 1 296 ? 21.569 -10.553 -15.981 1.00 96.06 296 ASN A CA 1
ATOM 2338 C C . ASN A 1 296 ? 20.631 -11.092 -17.084 1.00 96.06 296 ASN A C 1
ATOM 2340 O O . ASN A 1 296 ? 20.975 -12.069 -17.748 1.00 96.06 296 ASN A O 1
ATOM 2344 N N . GLY A 1 297 ? 19.449 -10.494 -17.266 1.00 95.94 297 GLY A N 1
ATOM 2345 C CA . GLY A 1 297 ? 18.416 -10.931 -18.206 1.00 95.94 297 GLY A CA 1
ATOM 2346 C C . GLY A 1 297 ? 17.552 -12.090 -17.700 1.00 95.94 297 GLY A C 1
ATOM 2347 O O . GLY A 1 297 ? 16.662 -12.543 -18.420 1.00 95.94 297 GLY A O 1
ATOM 2348 N N . GLU A 1 298 ? 17.790 -12.582 -16.484 1.00 97.38 298 GLU A N 1
ATOM 2349 C CA . GLU A 1 298 ? 16.991 -13.641 -15.877 1.00 97.38 298 GLU A CA 1
ATOM 2350 C C . GLU A 1 298 ? 15.627 -13.105 -15.444 1.00 97.38 298 GLU A C 1
ATOM 2352 O O . GLU A 1 298 ? 15.510 -12.007 -14.901 1.00 97.38 298 GLU A O 1
ATOM 2357 N N . LYS A 1 299 ? 14.578 -13.883 -15.714 1.00 96.56 299 LYS A N 1
ATOM 2358 C CA . LYS A 1 299 ? 13.198 -13.512 -15.413 1.00 96.56 299 LYS A CA 1
ATOM 2359 C C . LYS A 1 299 ? 12.726 -14.240 -14.159 1.00 96.56 299 LYS A C 1
ATOM 2361 O O . LYS A 1 299 ? 12.588 -15.457 -14.199 1.00 96.56 299 LYS A O 1
ATOM 2366 N N . CYS A 1 300 ? 12.411 -13.492 -13.109 1.00 97.19 300 CYS A N 1
ATOM 2367 C CA . CYS A 1 300 ? 11.655 -13.959 -11.951 1.00 97.19 300 CYS A CA 1
ATOM 2368 C C . CYS A 1 300 ? 10.152 -13.909 -12.263 1.00 97.19 300 CYS A C 1
ATOM 2370 O O . CYS A 1 300 ? 9.652 -12.846 -12.634 1.00 97.19 300 CYS A O 1
ATOM 2372 N N . PHE A 1 301 ? 9.448 -15.038 -12.176 1.00 95.69 301 PHE A N 1
ATOM 2373 C CA . PHE A 1 301 ? 8.007 -15.157 -12.460 1.00 95.69 301 PHE A CA 1
ATOM 2374 C C . PHE A 1 301 ? 7.443 -16.463 -11.875 1.00 95.69 301 PHE A C 1
ATOM 2376 O O . PHE A 1 301 ? 8.193 -17.257 -11.313 1.00 95.69 301 PHE A O 1
ATOM 2383 N N . TYR A 1 302 ? 6.145 -16.739 -12.033 1.00 92.44 302 TYR A N 1
ATOM 2384 C CA . TYR A 1 302 ? 5.480 -17.878 -11.385 1.00 92.44 302 TYR A CA 1
ATOM 2385 C C . TYR A 1 302 ? 6.147 -19.257 -11.603 1.00 92.44 302 TYR A C 1
ATOM 2387 O O . TYR A 1 302 ? 6.150 -20.068 -10.674 1.00 92.44 302 TYR A O 1
ATOM 2395 N N . GLN A 1 303 ? 6.762 -19.533 -12.765 1.00 95.06 303 GLN A N 1
ATOM 2396 C CA . GLN A 1 303 ? 7.486 -20.802 -13.014 1.00 95.06 303 GLN A CA 1
ATOM 2397 C C . GLN A 1 303 ? 8.953 -20.779 -12.563 1.00 95.06 303 GLN A C 1
ATOM 2399 O O . GLN A 1 303 ? 9.583 -21.830 -12.487 1.00 95.06 303 GLN A O 1
ATOM 2404 N N . HIS A 1 304 ? 9.506 -19.599 -12.280 1.00 96.25 304 HIS A N 1
ATOM 2405 C CA . HIS A 1 304 ? 10.891 -19.404 -11.850 1.00 96.25 304 HIS A CA 1
ATOM 2406 C C . HIS A 1 304 ? 10.940 -18.336 -10.757 1.00 96.25 304 HIS A C 1
ATOM 2408 O O . HIS A 1 304 ? 11.216 -17.161 -11.012 1.00 96.25 304 HIS A O 1
ATOM 2414 N N . LYS A 1 305 ? 10.565 -18.750 -9.544 1.00 96.31 305 LYS A N 1
ATOM 2415 C CA . LYS A 1 305 ? 10.345 -17.851 -8.407 1.00 96.31 305 LYS A CA 1
ATOM 2416 C C . LYS A 1 305 ? 11.632 -17.392 -7.728 1.00 96.31 305 LYS A C 1
ATOM 2418 O O . LYS A 1 305 ? 11.611 -16.332 -7.121 1.00 96.31 305 LYS A O 1
ATOM 2423 N N . ASP A 1 306 ? 12.733 -18.126 -7.862 1.00 97.69 306 ASP A N 1
ATOM 2424 C CA . ASP A 1 306 ? 14.029 -17.797 -7.262 1.00 97.69 306 ASP A CA 1
ATOM 2425 C C . ASP A 1 306 ? 15.091 -17.653 -8.359 1.00 97.69 306 ASP A C 1
ATOM 2427 O O . ASP A 1 306 ? 15.330 -18.587 -9.125 1.00 97.69 306 ASP A O 1
ATOM 2431 N N . THR A 1 307 ? 15.739 -16.492 -8.444 1.00 97.62 307 THR A N 1
ATOM 2432 C CA . THR A 1 307 ? 16.736 -16.199 -9.485 1.00 97.62 307 THR A CA 1
ATOM 2433 C C . THR A 1 307 ? 18.175 -16.319 -8.988 1.00 97.62 307 THR A C 1
ATOM 2435 O O . THR A 1 307 ? 18.457 -16.279 -7.787 1.00 97.62 307 THR A O 1
ATOM 2438 N N . ARG A 1 308 ? 19.139 -16.389 -9.918 1.00 96.81 308 ARG A N 1
ATOM 2439 C CA . ARG A 1 308 ? 20.574 -16.428 -9.572 1.00 96.81 308 ARG A CA 1
ATOM 2440 C C . ARG A 1 308 ? 21.087 -15.159 -8.891 1.00 96.81 308 ARG A C 1
ATOM 2442 O O . ARG A 1 308 ? 22.057 -15.247 -8.143 1.00 96.81 308 ARG A O 1
ATOM 2449 N N . LEU A 1 309 ? 20.480 -13.994 -9.144 1.00 95.44 309 LEU A N 1
ATOM 2450 C CA . LEU A 1 309 ? 20.846 -12.745 -8.459 1.00 95.44 309 LEU A CA 1
ATOM 2451 C C . LEU A 1 309 ? 20.139 -12.584 -7.103 1.00 95.44 309 LEU A C 1
ATOM 2453 O O . LEU A 1 309 ? 20.348 -11.582 -6.420 1.00 95.44 309 LEU A O 1
ATOM 2457 N N . GLY A 1 310 ? 19.362 -13.583 -6.673 1.00 94.62 310 GLY A N 1
ATOM 2458 C CA . GLY A 1 310 ? 18.701 -13.598 -5.369 1.00 94.62 310 GLY A CA 1
ATOM 2459 C C . GLY A 1 310 ? 17.359 -12.866 -5.339 1.00 94.62 310 GLY A C 1
ATOM 2460 O O . GLY A 1 310 ? 16.885 -12.523 -4.251 1.00 94.62 310 GLY A O 1
ATOM 2461 N N . GLY A 1 311 ? 16.761 -12.615 -6.504 1.00 96.81 311 GLY A N 1
ATOM 2462 C CA . GLY A 1 311 ? 15.367 -12.225 -6.641 1.00 96.81 311 GLY A CA 1
ATOM 2463 C C . GLY A 1 311 ? 14.442 -13.374 -6.252 1.00 96.81 311 GLY A C 1
ATOM 2464 O O . GLY A 1 311 ? 14.681 -14.523 -6.619 1.00 96.81 311 GLY A O 1
ATOM 2465 N N . LYS A 1 312 ? 13.389 -13.063 -5.496 1.00 96.62 312 LYS A N 1
ATOM 2466 C CA . LYS A 1 312 ? 12.396 -14.021 -5.011 1.00 96.62 312 LYS A CA 1
ATOM 2467 C C . LYS A 1 312 ? 10.980 -13.487 -5.197 1.00 96.62 312 LYS A C 1
ATOM 2469 O O . LYS A 1 312 ? 10.626 -12.492 -4.564 1.00 96.62 312 LYS A O 1
ATOM 2474 N N . LEU A 1 313 ? 10.164 -14.185 -5.980 1.00 96.81 313 LEU A N 1
ATOM 2475 C CA . LEU A 1 313 ? 8.707 -14.049 -6.023 1.00 96.81 313 LEU A CA 1
ATOM 2476 C C . LEU A 1 313 ? 8.093 -15.042 -5.027 1.00 96.81 313 LEU A C 1
ATOM 2478 O O . LEU A 1 313 ? 8.406 -16.228 -5.064 1.00 96.81 313 LEU A O 1
ATOM 2482 N N . TYR A 1 314 ? 7.250 -14.582 -4.104 1.00 93.50 314 TYR A N 1
ATOM 2483 C CA . TYR A 1 314 ? 6.802 -15.446 -3.004 1.00 93.50 314 TYR A CA 1
ATOM 2484 C C . TYR A 1 314 ? 5.701 -16.430 -3.401 1.00 93.50 314 TYR A C 1
ATOM 2486 O O . TYR A 1 314 ? 5.730 -17.588 -2.990 1.00 93.50 314 TYR A O 1
ATOM 2494 N N . TRP A 1 315 ? 4.737 -15.975 -4.188 1.00 92.94 315 TRP A N 1
ATOM 2495 C CA . TRP A 1 315 ? 3.587 -16.759 -4.619 1.00 92.94 315 TRP A CA 1
ATOM 2496 C C . TRP A 1 315 ? 3.057 -16.192 -5.933 1.00 92.94 315 TRP A C 1
ATOM 2498 O O . TRP A 1 315 ? 3.606 -15.230 -6.466 1.00 92.94 315 TRP A O 1
ATOM 2508 N N . ASP A 1 316 ? 2.020 -16.842 -6.432 1.00 90.56 316 ASP A N 1
ATOM 2509 C CA . ASP A 1 316 ? 1.310 -16.511 -7.656 1.00 90.56 316 ASP A CA 1
ATOM 2510 C C . ASP A 1 316 ? -0.190 -16.614 -7.343 1.00 90.56 316 ASP A C 1
ATOM 2512 O O . ASP A 1 316 ? -0.635 -17.658 -6.851 1.00 90.56 316 ASP A O 1
ATOM 2516 N N . ILE A 1 317 ? -0.932 -15.514 -7.512 1.00 85.69 317 ILE A N 1
ATOM 2517 C CA . ILE A 1 317 ? -2.385 -15.476 -7.282 1.00 85.69 317 ILE A CA 1
ATOM 2518 C C . ILE A 1 317 ? -3.091 -15.442 -8.634 1.00 85.69 317 ILE A C 1
ATOM 2520 O O . ILE A 1 317 ? -3.151 -14.406 -9.291 1.00 85.69 317 ILE A O 1
ATOM 2524 N N . THR A 1 318 ? -3.731 -16.558 -8.975 1.00 84.75 318 THR A N 1
ATOM 2525 C CA . THR A 1 318 ? -4.433 -16.741 -10.256 1.00 84.75 318 THR A CA 1
ATOM 2526 C C . THR A 1 318 ? -5.948 -16.543 -10.152 1.00 84.75 318 THR A C 1
ATOM 2528 O O . THR A 1 318 ? -6.643 -16.413 -11.160 1.00 84.75 318 THR A O 1
ATOM 2531 N N . ASP A 1 319 ? -6.496 -16.522 -8.932 1.00 78.62 319 ASP A N 1
ATOM 2532 C CA . ASP A 1 319 ? -7.931 -16.441 -8.687 1.00 78.62 319 ASP A CA 1
ATOM 2533 C C . ASP A 1 319 ? -8.276 -15.376 -7.638 1.00 78.62 319 ASP A C 1
ATOM 2535 O O . ASP A 1 319 ? -8.673 -15.664 -6.506 1.00 78.62 319 ASP A O 1
ATOM 2539 N N . GLY A 1 320 ? -8.233 -14.098 -8.006 1.00 83.94 320 GLY A N 1
ATOM 2540 C CA . GLY A 1 320 ? -8.882 -13.069 -7.191 1.00 83.94 320 GLY A CA 1
ATOM 2541 C C . GLY A 1 320 ? -8.213 -11.720 -7.218 1.00 83.94 320 GLY A C 1
ATOM 2542 O O . GLY A 1 320 ? -7.594 -11.364 -8.208 1.00 83.94 320 GLY A O 1
ATOM 2543 N N . LEU A 1 321 ? -8.371 -10.974 -6.125 1.00 87.31 321 LEU A N 1
ATOM 2544 C CA . LEU A 1 321 ? -7.531 -9.825 -5.807 1.00 87.31 321 LEU A CA 1
ATOM 2545 C C . LEU A 1 321 ? -6.145 -10.308 -5.372 1.00 87.31 321 LEU A C 1
ATOM 2547 O O . LEU A 1 321 ? -6.033 -11.338 -4.704 1.00 87.31 321 LEU A O 1
ATOM 2551 N N . GLY A 1 322 ? -5.124 -9.509 -5.669 1.00 88.25 322 GLY A N 1
ATOM 2552 C CA . GLY A 1 322 ? -3.766 -9.728 -5.186 1.00 88.25 322 GLY A CA 1
ATOM 2553 C C . GLY A 1 322 ? -3.656 -9.635 -3.651 1.00 88.25 322 GLY A C 1
ATOM 2554 O O . GLY A 1 322 ? -4.668 -9.632 -2.936 1.00 88.25 322 GLY A O 1
ATOM 2555 N N . PRO A 1 323 ? -2.446 -9.498 -3.089 1.00 94.19 323 PRO A N 1
ATOM 2556 C CA . PRO A 1 323 ? -1.253 -8.965 -3.742 1.00 94.19 323 PRO A CA 1
ATOM 2557 C C . PRO A 1 323 ? -0.259 -10.024 -4.215 1.00 94.19 323 PRO A C 1
ATOM 2559 O O . PRO A 1 323 ? -0.294 -11.138 -3.716 1.00 94.19 323 PRO A O 1
ATOM 2562 N N . GLU A 1 324 ? 0.712 -9.647 -5.048 1.00 94.81 324 GLU A N 1
ATOM 2563 C CA . GLU A 1 324 ? 1.966 -10.405 -5.198 1.00 94.81 324 GLU A CA 1
ATOM 2564 C C . GLU A 1 324 ? 3.150 -9.661 -4.583 1.00 94.81 324 GLU A C 1
ATOM 2566 O O . GLU A 1 324 ? 3.118 -8.437 -4.434 1.00 94.81 324 GLU A O 1
ATOM 2571 N N . LEU A 1 325 ? 4.195 -10.405 -4.207 1.00 96.69 325 LEU A N 1
ATOM 2572 C CA . LEU A 1 325 ? 5.366 -9.892 -3.497 1.00 96.69 325 LEU A CA 1
ATOM 2573 C C . LEU A 1 325 ? 6.663 -10.391 -4.135 1.00 96.69 325 LEU A C 1
ATOM 2575 O O . LEU A 1 325 ? 6.914 -11.598 -4.185 1.00 96.69 325 LEU A O 1
ATOM 2579 N N . TYR A 1 326 ? 7.521 -9.450 -4.525 1.00 97.75 326 TYR A N 1
ATOM 2580 C CA . TYR A 1 326 ? 8.878 -9.716 -4.992 1.00 97.75 326 TYR A CA 1
ATOM 2581 C C . TYR A 1 326 ? 9.921 -9.040 -4.097 1.00 97.75 326 TYR A C 1
ATOM 2583 O O . TYR A 1 326 ? 9.777 -7.867 -3.742 1.00 97.75 326 TYR A O 1
ATOM 2591 N N . HIS A 1 327 ? 11.008 -9.755 -3.800 1.00 96.56 327 HIS A N 1
ATOM 2592 C CA . HIS A 1 327 ? 12.176 -9.241 -3.087 1.00 96.56 327 HIS A CA 1
ATOM 2593 C C . HIS A 1 327 ? 13.472 -9.502 -3.843 1.00 96.56 327 HIS A C 1
ATOM 2595 O O . HIS A 1 327 ? 13.735 -10.629 -4.232 1.00 96.56 327 HIS A O 1
ATOM 2601 N N . ALA A 1 328 ? 14.349 -8.503 -3.898 1.00 96.12 328 ALA A N 1
ATOM 2602 C CA . ALA A 1 328 ? 15.784 -8.697 -4.071 1.00 96.12 328 ALA A CA 1
ATOM 2603 C C . ALA A 1 328 ? 16.482 -8.138 -2.827 1.00 96.12 328 ALA A C 1
ATOM 2605 O O . ALA A 1 328 ? 16.559 -6.921 -2.641 1.00 96.12 328 ALA A O 1
ATOM 2606 N N . ARG A 1 329 ? 16.947 -9.024 -1.933 1.00 92.62 329 ARG A N 1
ATOM 2607 C CA . ARG A 1 329 ? 17.569 -8.596 -0.664 1.00 92.62 329 ARG A CA 1
ATOM 2608 C C . ARG A 1 329 ? 18.882 -7.853 -0.889 1.00 92.62 329 ARG A C 1
ATOM 2610 O O . ARG A 1 329 ? 19.116 -6.855 -0.222 1.00 92.62 329 ARG A O 1
ATOM 2617 N N . LYS A 1 330 ? 19.695 -8.344 -1.827 1.00 94.38 330 LYS A N 1
ATOM 2618 C CA . LYS A 1 330 ? 20.929 -7.712 -2.306 1.00 94.38 330 LYS A CA 1
ATOM 2619 C C . LYS A 1 330 ? 20.791 -7.475 -3.803 1.00 94.38 330 LYS A C 1
ATOM 2621 O O . LYS A 1 330 ? 21.119 -8.354 -4.594 1.00 94.38 330 LYS A O 1
ATOM 2626 N N . ALA A 1 331 ? 20.226 -6.339 -4.186 1.00 93.94 331 ALA A N 1
ATOM 2627 C CA . ALA A 1 331 ? 19.904 -6.085 -5.581 1.00 93.94 331 ALA A CA 1
ATOM 2628 C C . ALA A 1 331 ? 21.188 -5.773 -6.366 1.00 93.94 331 ALA A C 1
ATOM 2630 O O . ALA A 1 331 ? 21.897 -4.810 -6.073 1.00 93.94 331 ALA A O 1
ATOM 2631 N N . ALA A 1 332 ? 21.490 -6.584 -7.381 1.00 94.62 332 ALA A N 1
ATOM 2632 C CA . ALA A 1 332 ? 22.617 -6.333 -8.272 1.00 94.62 332 ALA A CA 1
ATOM 2633 C C . ALA A 1 332 ? 22.438 -4.996 -9.020 1.00 94.62 332 ALA A C 1
ATOM 2635 O O . ALA A 1 332 ? 21.308 -4.684 -9.409 1.00 94.62 332 ALA A O 1
ATOM 2636 N N . PRO A 1 333 ? 23.512 -4.224 -9.269 1.00 94.44 333 PRO A N 1
ATOM 2637 C CA . PRO A 1 333 ? 23.449 -3.056 -10.140 1.00 94.44 333 PRO A CA 1
ATOM 2638 C C . PRO A 1 333 ? 23.027 -3.425 -11.568 1.00 94.44 333 PRO A C 1
ATOM 2640 O O . PRO A 1 333 ? 23.402 -4.475 -12.087 1.00 94.44 333 PRO A O 1
ATOM 2643 N N . GLY A 1 334 ? 22.280 -2.535 -12.214 1.00 93.94 334 GLY A N 1
ATOM 2644 C CA . GLY A 1 334 ? 21.844 -2.635 -13.601 1.00 93.94 334 GLY A CA 1
ATOM 2645 C C . GLY A 1 334 ? 20.331 -2.466 -13.779 1.00 93.94 334 GLY A C 1
ATOM 2646 O O . GLY A 1 334 ? 19.625 -2.051 -12.853 1.00 93.94 334 GLY A O 1
ATOM 2647 N N . PRO A 1 335 ? 19.816 -2.745 -14.987 1.00 95.62 335 PRO A N 1
ATOM 2648 C CA . PRO A 1 335 ? 18.418 -2.517 -15.314 1.00 95.62 335 PRO A CA 1
ATOM 2649 C C . PRO A 1 335 ? 17.512 -3.635 -14.784 1.00 95.62 335 PRO A C 1
ATOM 2651 O O . PRO A 1 335 ? 17.707 -4.805 -15.094 1.00 95.62 335 PRO A O 1
ATOM 2654 N N . TYR A 1 336 ? 16.460 -3.248 -14.069 1.00 96.69 336 TYR A N 1
ATOM 2655 C CA . TYR A 1 336 ? 15.324 -4.093 -13.719 1.00 96.69 336 TYR A CA 1
ATOM 2656 C C . TYR A 1 336 ? 14.126 -3.691 -14.573 1.00 96.69 336 TYR A C 1
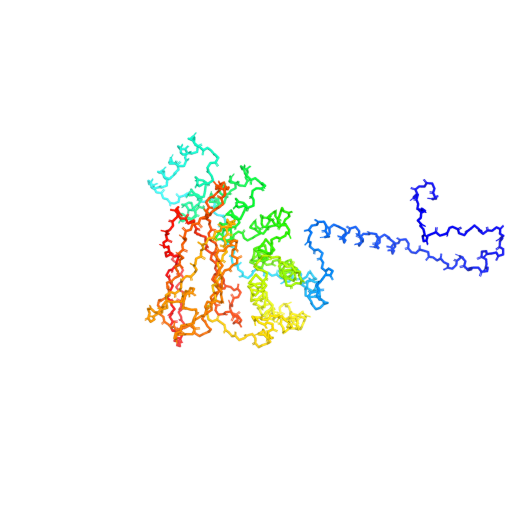ATOM 2658 O O . TYR A 1 336 ? 13.775 -2.508 -14.653 1.00 96.69 336 TYR A O 1
ATOM 2666 N N . HIS A 1 337 ? 13.478 -4.671 -15.196 1.00 97.19 337 HIS A N 1
ATOM 2667 C CA . HIS A 1 337 ? 12.228 -4.468 -15.921 1.00 97.19 337 HIS A CA 1
ATOM 2668 C C . HIS A 1 337 ? 11.100 -5.146 -15.156 1.00 97.19 337 HIS A C 1
ATOM 2670 O O . HIS A 1 337 ? 11.066 -6.369 -15.044 1.00 97.19 337 HIS A O 1
ATOM 2676 N N . VAL A 1 338 ? 10.183 -4.335 -14.638 1.00 96.44 338 VAL A N 1
ATOM 2677 C CA . VAL A 1 338 ? 8.978 -4.800 -13.957 1.00 96.44 338 VAL A CA 1
ATOM 2678 C C . VAL A 1 338 ? 7.875 -4.893 -14.996 1.00 96.44 338 VAL A C 1
ATOM 2680 O O . VAL A 1 338 ? 7.432 -3.879 -15.547 1.00 96.44 338 VAL A O 1
ATOM 2683 N N . VAL A 1 339 ? 7.471 -6.118 -15.289 1.00 94.75 339 VAL A N 1
ATOM 2684 C CA . VAL A 1 339 ? 6.480 -6.465 -16.299 1.00 94.75 339 VAL A CA 1
ATOM 2685 C C . VAL A 1 339 ? 5.305 -7.134 -15.600 1.00 94.75 339 VAL A C 1
ATOM 2687 O O . VAL A 1 339 ? 5.486 -7.837 -14.614 1.00 94.75 339 VAL A O 1
ATOM 2690 N N . VAL A 1 340 ? 4.102 -6.915 -16.110 1.00 91.94 340 VAL A N 1
ATOM 2691 C CA . VAL A 1 340 ? 2.931 -7.701 -15.728 1.00 91.94 340 VAL A CA 1
ATOM 2692 C C . VAL A 1 340 ? 2.414 -8.455 -16.935 1.00 91.94 340 VAL A C 1
ATOM 2694 O O . VAL A 1 340 ? 2.302 -7.868 -18.015 1.00 91.94 340 VAL A O 1
ATOM 2697 N N . HIS A 1 341 ? 2.105 -9.737 -16.753 1.00 89.12 341 HIS A N 1
ATOM 2698 C CA . HIS A 1 341 ? 1.322 -10.509 -17.711 1.00 89.12 341 HIS A CA 1
ATOM 2699 C C . HIS A 1 341 ? -0.120 -10.578 -17.203 1.00 89.12 341 HIS A C 1
ATOM 2701 O O . HIS A 1 341 ? -0.400 -11.176 -16.175 1.00 89.12 341 HIS A O 1
ATOM 2707 N N . TYR A 1 342 ? -1.024 -9.900 -17.905 1.00 88.00 342 TYR A N 1
ATOM 2708 C CA . TYR A 1 342 ? -2.455 -9.898 -17.630 1.00 88.00 342 TYR A CA 1
ATOM 2709 C C . TYR A 1 342 ? -3.146 -10.902 -18.548 1.00 88.00 342 TYR A C 1
ATOM 2711 O O . TYR A 1 342 ? -3.292 -10.614 -19.740 1.00 88.00 342 TYR A O 1
ATOM 2719 N N . TYR A 1 343 ? -3.562 -12.055 -18.022 1.00 79.75 343 TYR A N 1
ATOM 2720 C CA . TYR A 1 343 ? -4.250 -13.073 -18.825 1.00 79.75 343 TYR A CA 1
ATOM 2721 C C . TYR A 1 343 ? -5.702 -12.677 -19.091 1.00 79.75 343 TYR A C 1
ATOM 2723 O O . TYR A 1 343 ? -6.179 -12.771 -20.225 1.00 79.75 343 TYR A O 1
ATOM 2731 N N . GLY A 1 344 ? -6.389 -12.144 -18.080 1.00 75.25 344 GLY A N 1
ATOM 2732 C CA . GLY A 1 344 ? -7.741 -11.628 -18.239 1.00 75.25 344 GLY A CA 1
ATOM 2733 C C . GLY A 1 344 ? -8.499 -11.468 -16.929 1.00 75.25 344 GLY A C 1
ATOM 2734 O O . GLY A 1 344 ? -8.042 -11.855 -15.856 1.00 75.25 344 GLY A O 1
ATOM 2735 N N . ASN A 1 345 ? -9.693 -10.898 -17.054 1.00 74.50 345 ASN A N 1
ATOM 2736 C CA . ASN A 1 345 ? -10.662 -10.746 -15.980 1.00 74.50 345 ASN A CA 1
ATOM 2737 C C . ASN A 1 345 ? -11.899 -11.577 -16.337 1.00 74.50 345 ASN A C 1
ATOM 2739 O O . ASN A 1 345 ? -12.561 -11.314 -17.344 1.00 74.50 345 ASN A O 1
ATOM 2743 N N . ASN A 1 346 ? -12.190 -12.578 -15.507 1.00 67.56 346 ASN A N 1
ATOM 2744 C CA . ASN A 1 346 ? -13.294 -13.517 -15.710 1.00 67.56 346 ASN A CA 1
ATOM 2745 C C . ASN A 1 346 ? -14.577 -13.091 -14.971 1.00 67.56 346 ASN A C 1
ATOM 2747 O O . ASN A 1 346 ? -15.545 -13.850 -14.909 1.00 67.56 346 ASN A O 1
ATOM 2751 N N . SER A 1 347 ? -14.607 -11.884 -14.397 1.00 64.62 347 SER A N 1
ATOM 2752 C CA . SER A 1 347 ? -15.783 -11.329 -13.732 1.00 64.62 347 SER A CA 1
ATOM 2753 C C . SER A 1 347 ? -16.910 -11.064 -14.730 1.00 64.62 347 SER A C 1
ATOM 2755 O O . SER A 1 347 ? -16.747 -10.363 -15.729 1.00 64.62 347 SER A O 1
ATOM 2757 N N . ALA A 1 348 ? -18.114 -11.536 -14.396 1.00 53.81 348 ALA A N 1
ATOM 2758 C CA . ALA A 1 348 ? -19.340 -11.170 -15.107 1.00 53.81 348 ALA A CA 1
ATOM 2759 C C . ALA A 1 348 ? -19.690 -9.671 -14.958 1.00 53.81 348 ALA A C 1
ATOM 2761 O O . ALA A 1 348 ? -20.512 -9.142 -15.707 1.00 53.81 348 ALA A O 1
ATOM 2762 N N . ARG A 1 349 ? -19.073 -8.976 -13.989 1.00 57.78 349 ARG A N 1
ATOM 2763 C CA . ARG A 1 349 ? -19.155 -7.526 -13.789 1.00 57.78 349 ARG A CA 1
ATOM 2764 C C . ARG A 1 349 ? -17.866 -6.878 -14.284 1.00 57.78 349 ARG A C 1
ATOM 2766 O O . ARG A 1 349 ? -16.923 -6.705 -13.525 1.00 57.78 349 ARG A O 1
ATOM 2773 N N . TYR A 1 350 ? -17.859 -6.460 -15.545 1.00 61.19 350 TYR A N 1
ATOM 2774 C CA . TYR A 1 350 ? -16.800 -5.614 -16.097 1.00 61.19 350 TYR A CA 1
ATOM 2775 C C . TYR A 1 350 ? -17.258 -4.151 -16.091 1.00 61.19 350 TYR A C 1
ATOM 2777 O O . TYR A 1 350 ? -17.627 -3.583 -17.119 1.00 61.19 350 TYR A O 1
ATOM 2785 N N . VAL A 1 351 ? -17.358 -3.574 -14.890 1.00 67.19 351 VAL A N 1
ATOM 2786 C CA . VAL A 1 351 ? -17.955 -2.242 -14.686 1.00 67.19 351 VAL A CA 1
ATOM 2787 C C . VAL A 1 351 ? -16.911 -1.142 -14.885 1.00 67.19 351 VAL A C 1
ATOM 2789 O O . VAL A 1 351 ? -17.193 -0.126 -15.523 1.00 67.19 351 VAL A O 1
ATOM 2792 N N . VAL A 1 352 ? -15.694 -1.354 -14.386 1.00 79.75 352 VAL A N 1
ATOM 2793 C CA . VAL A 1 352 ? -14.527 -0.473 -14.542 1.00 79.75 352 VAL A CA 1
ATOM 2794 C C . VAL A 1 352 ? -13.347 -1.272 -15.105 1.00 79.75 352 VAL A C 1
ATOM 2796 O O . VAL A 1 352 ? -13.352 -2.498 -15.015 1.00 79.75 352 VAL A O 1
ATOM 2799 N N . PRO A 1 353 ? -12.340 -0.623 -15.715 1.00 84.81 353 PRO A N 1
ATOM 2800 C CA . PRO A 1 353 ? -11.107 -1.309 -16.091 1.00 84.81 353 PRO A CA 1
ATOM 2801 C C . PRO A 1 353 ? -10.421 -1.971 -14.896 1.00 84.81 353 PRO A C 1
ATOM 2803 O O . PRO A 1 353 ? -10.418 -1.437 -13.781 1.00 84.81 353 PRO A O 1
ATOM 2806 N N . THR A 1 354 ? -9.708 -3.054 -15.182 1.00 88.69 354 THR A N 1
ATOM 2807 C CA . THR A 1 354 ? -8.723 -3.587 -14.251 1.00 88.69 354 THR A CA 1
ATOM 2808 C C . THR A 1 354 ? -7.513 -2.656 -14.204 1.00 88.69 354 THR A C 1
ATOM 2810 O O . THR A 1 354 ? -6.882 -2.348 -15.218 1.00 88.69 354 THR A O 1
ATOM 2813 N N . ALA A 1 355 ? -7.199 -2.182 -13.008 1.00 91.56 355 ALA A N 1
ATOM 2814 C CA . ALA A 1 355 ? -6.059 -1.349 -12.699 1.00 91.56 355 ALA A CA 1
ATOM 2815 C C . ALA A 1 355 ? -5.198 -2.008 -11.634 1.00 91.56 355 ALA A C 1
ATOM 2817 O O . ALA A 1 355 ? -5.699 -2.553 -10.652 1.00 91.56 355 ALA A O 1
ATOM 2818 N N . LEU A 1 356 ? -3.894 -1.892 -11.837 1.00 94.44 356 LEU A N 1
ATOM 2819 C CA . LEU A 1 356 ? -2.864 -2.391 -10.954 1.00 94.44 356 LEU A CA 1
ATOM 2820 C C . LEU A 1 356 ? -2.151 -1.223 -10.275 1.00 94.44 356 LEU A C 1
ATOM 2822 O O . LEU A 1 356 ? -1.685 -0.289 -10.936 1.00 94.44 356 LEU A O 1
ATOM 2826 N N . LEU A 1 357 ? -2.049 -1.304 -8.955 1.00 97.06 357 LEU A N 1
ATOM 2827 C CA . LEU A 1 357 ? -1.159 -0.514 -8.125 1.00 97.06 357 LEU A CA 1
ATOM 2828 C C . LEU A 1 357 ? 0.143 -1.291 -7.924 1.00 97.06 357 LEU A C 1
ATOM 2830 O O . LEU A 1 357 ? 0.144 -2.374 -7.348 1.00 97.06 357 LEU A O 1
ATOM 2834 N N . LEU A 1 358 ? 1.255 -0.708 -8.353 1.00 97.44 358 LEU A N 1
ATOM 2835 C CA . LEU A 1 358 ? 2.600 -1.147 -8.010 1.00 97.44 358 LEU A CA 1
ATOM 2836 C C . LEU A 1 358 ? 3.127 -0.263 -6.876 1.00 97.44 358 LEU A C 1
ATOM 2838 O O . LEU A 1 358 ? 3.270 0.953 -7.048 1.00 97.44 358 LEU A O 1
ATOM 2842 N N . VAL A 1 359 ? 3.452 -0.873 -5.741 1.00 97.81 359 VAL A N 1
ATOM 2843 C CA . VAL A 1 359 ? 4.202 -0.240 -4.655 1.00 97.81 359 VAL A CA 1
ATOM 2844 C C . VAL A 1 359 ? 5.654 -0.684 -4.776 1.00 97.81 359 VAL A C 1
ATOM 2846 O O . VAL A 1 359 ? 5.952 -1.876 -4.787 1.00 97.81 359 VAL A O 1
ATOM 2849 N N . SER A 1 360 ? 6.568 0.274 -4.904 1.00 96.56 360 SER A N 1
ATOM 2850 C CA . SER A 1 360 ? 8.008 0.014 -4.938 1.00 96.56 360 SER A CA 1
ATOM 2851 C C . SER A 1 360 ? 8.662 0.598 -3.698 1.00 96.56 360 SER A C 1
ATOM 2853 O O . SER A 1 360 ? 8.643 1.816 -3.514 1.00 96.56 360 SER A O 1
ATOM 2855 N N . ASP A 1 361 ? 9.278 -0.258 -2.893 1.00 95.94 361 ASP A N 1
ATOM 2856 C CA . ASP A 1 361 ? 10.068 0.116 -1.726 1.00 95.94 361 ASP A CA 1
ATOM 2857 C C . ASP A 1 361 ? 11.560 -0.144 -2.008 1.00 95.94 361 ASP A C 1
ATOM 2859 O O . ASP A 1 361 ? 11.946 -1.187 -2.547 1.00 95.94 361 ASP A O 1
ATOM 2863 N N . ARG A 1 362 ? 12.413 0.829 -1.665 1.00 93.62 362 ARG A N 1
ATOM 2864 C CA . ARG A 1 362 ? 13.875 0.749 -1.806 1.00 93.62 362 ARG A CA 1
ATOM 2865 C C . ARG A 1 362 ? 14.529 0.746 -0.438 1.00 93.62 362 ARG A C 1
ATOM 2867 O O . ARG A 1 362 ? 14.155 1.553 0.409 1.00 93.62 362 ARG A O 1
ATOM 2874 N N . GLY A 1 363 ? 15.519 -0.128 -0.262 1.00 93.62 363 GLY A N 1
ATOM 2875 C CA . GLY A 1 363 ? 16.280 -0.227 0.980 1.00 93.62 363 GLY A CA 1
ATOM 2876 C C . GLY A 1 363 ? 15.377 -0.415 2.198 1.00 93.62 363 GLY A C 1
ATOM 2877 O O . GLY A 1 363 ? 15.555 0.284 3.186 1.00 93.62 363 GLY A O 1
ATOM 2878 N N . VAL A 1 364 ? 14.385 -1.304 2.133 1.00 95.06 364 VAL A N 1
ATOM 2879 C CA . VAL A 1 364 ? 13.492 -1.618 3.261 1.00 95.06 364 VAL A CA 1
ATOM 2880 C C . VAL A 1 364 ? 14.334 -1.912 4.496 1.00 95.06 364 VAL A C 1
ATOM 2882 O O . VAL A 1 364 ? 15.329 -2.631 4.402 1.00 95.06 364 VAL A O 1
ATOM 2885 N N . PHE A 1 365 ? 13.936 -1.356 5.638 1.00 94.69 365 PHE A N 1
ATOM 2886 C CA . PHE A 1 365 ? 14.651 -1.407 6.909 1.00 94.69 365 PHE A CA 1
ATOM 2887 C C . PHE A 1 365 ? 15.962 -0.608 6.971 1.00 94.69 365 PHE A C 1
ATOM 2889 O O . PHE A 1 365 ? 16.664 -0.702 7.978 1.00 94.69 365 PHE A O 1
ATOM 2896 N N . THR A 1 366 ? 16.282 0.225 5.982 1.00 93.00 366 THR A N 1
ATOM 2897 C CA . THR A 1 366 ? 17.386 1.202 6.072 1.00 93.00 366 THR A CA 1
ATOM 2898 C C . THR A 1 366 ? 16.906 2.545 6.640 1.00 93.00 366 THR A C 1
ATOM 2900 O O . THR A 1 366 ? 15.725 2.722 6.930 1.00 93.00 366 THR A O 1
ATOM 2903 N N . ALA A 1 367 ? 17.820 3.495 6.859 1.00 87.06 367 ALA A N 1
ATOM 2904 C CA . ALA A 1 367 ? 17.494 4.789 7.466 1.00 87.06 367 ALA A CA 1
ATOM 2905 C C . ALA A 1 367 ? 16.539 5.649 6.615 1.00 87.06 367 ALA A C 1
ATOM 2907 O O . ALA A 1 367 ? 15.728 6.382 7.176 1.00 87.06 367 ALA A O 1
ATOM 2908 N N . ASP A 1 368 ? 16.609 5.529 5.286 1.00 83.00 368 ASP A N 1
ATOM 2909 C CA . ASP A 1 368 ? 15.86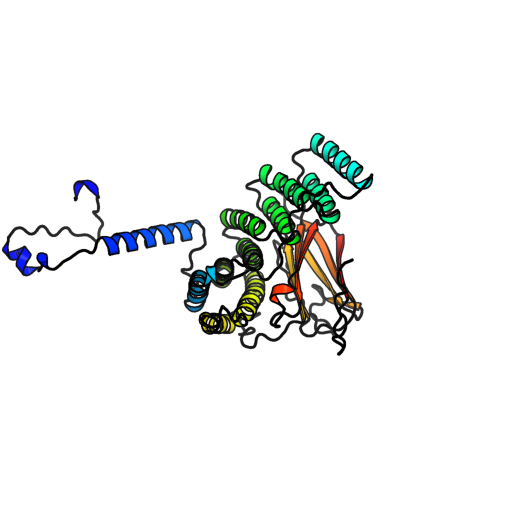5 6.382 4.351 1.00 83.00 368 ASP A CA 1
ATOM 2910 C C . ASP A 1 368 ? 14.599 5.717 3.783 1.00 83.00 368 ASP A C 1
ATOM 2912 O O . ASP A 1 368 ? 13.882 6.326 2.986 1.00 83.00 368 ASP A O 1
ATOM 2916 N N . ASP A 1 369 ? 14.296 4.477 4.179 1.00 88.12 369 ASP A N 1
ATOM 2917 C CA . ASP A 1 369 ? 13.289 3.626 3.531 1.00 88.12 369 ASP A CA 1
ATOM 2918 C C . ASP A 1 369 ? 11.887 4.259 3.459 1.00 88.12 369 ASP A C 1
ATOM 2920 O O . ASP A 1 369 ? 11.238 4.247 2.408 1.00 88.12 369 ASP A O 1
ATOM 2924 N N . MET A 1 370 ? 11.443 4.902 4.543 1.00 87.44 370 MET A N 1
ATOM 2925 C CA . MET A 1 370 ? 10.126 5.528 4.659 1.00 87.44 370 MET A CA 1
ATOM 2926 C C . MET A 1 370 ? 9.920 6.678 3.667 1.00 87.44 370 MET A C 1
ATOM 2928 O O . MET A 1 370 ? 8.777 7.000 3.349 1.00 87.44 370 MET A O 1
ATOM 2932 N N . ALA A 1 371 ? 10.999 7.285 3.162 1.00 87.44 371 ALA A N 1
ATOM 2933 C CA . ALA A 1 371 ? 10.943 8.367 2.182 1.00 87.44 371 ALA A CA 1
ATOM 2934 C C . ALA A 1 371 ? 11.066 7.880 0.724 1.00 87.44 371 ALA A C 1
ATOM 2936 O O . ALA A 1 371 ? 10.819 8.660 -0.197 1.00 87.44 371 ALA A O 1
ATOM 2937 N N . GLN A 1 372 ? 11.446 6.617 0.497 1.00 90.69 372 GLN A N 1
ATOM 2938 C CA . GLN A 1 372 ? 11.740 6.085 -0.841 1.00 90.69 372 GLN A CA 1
ATOM 2939 C C . GLN A 1 372 ? 10.573 5.337 -1.493 1.00 90.69 372 GLN A C 1
ATOM 2941 O O . GLN A 1 372 ? 10.636 5.052 -2.693 1.00 90.69 372 GLN A O 1
ATOM 2946 N N . ARG A 1 373 ? 9.511 5.026 -0.736 1.00 94.88 373 ARG A N 1
ATOM 2947 C CA . ARG A 1 373 ? 8.315 4.357 -1.265 1.00 94.88 373 ARG A CA 1
ATOM 2948 C C . ARG A 1 373 ? 7.719 5.134 -2.437 1.00 94.88 373 ARG A C 1
ATOM 2950 O O . ARG A 1 373 ? 7.512 6.345 -2.359 1.00 94.88 373 ARG A O 1
ATOM 2957 N N . ARG A 1 374 ? 7.372 4.421 -3.509 1.00 95.00 374 ARG A N 1
ATOM 2958 C CA . ARG A 1 374 ? 6.667 4.976 -4.672 1.00 95.00 374 ARG A CA 1
ATOM 2959 C C . ARG A 1 374 ? 5.423 4.166 -4.989 1.00 95.00 374 ARG A C 1
ATOM 2961 O O . ARG A 1 374 ? 5.460 2.941 -4.963 1.00 95.00 374 ARG A O 1
ATOM 2968 N N . PHE A 1 375 ? 4.364 4.870 -5.367 1.00 96.25 375 PHE A N 1
ATOM 2969 C CA . PHE A 1 375 ? 3.121 4.293 -5.862 1.00 96.25 375 PHE A CA 1
ATOM 2970 C C . PHE A 1 375 ? 3.000 4.566 -7.357 1.00 96.25 375 PHE A C 1
ATOM 2972 O O . PHE A 1 375 ? 3.231 5.689 -7.810 1.00 96.25 375 PHE A O 1
ATOM 2979 N N . GLN A 1 376 ? 2.648 3.550 -8.135 1.00 94.44 376 GLN A N 1
ATOM 2980 C CA . GLN A 1 376 ? 2.384 3.686 -9.563 1.00 94.44 376 GLN A CA 1
ATOM 2981 C C . GLN A 1 376 ? 1.103 2.953 -9.912 1.00 94.44 376 GLN A C 1
ATOM 2983 O O . GLN A 1 376 ? 0.914 1.816 -9.501 1.00 94.44 376 GLN A O 1
ATOM 2988 N N . VAL A 1 377 ? 0.248 3.587 -10.708 1.00 92.75 377 VAL A N 1
ATOM 2989 C CA . VAL A 1 377 ? -0.975 2.965 -11.216 1.00 92.75 377 VAL A CA 1
ATOM 2990 C C . VAL A 1 377 ? -0.857 2.695 -12.714 1.00 92.75 377 VAL A C 1
ATOM 2992 O O . VAL A 1 377 ? -0.318 3.511 -13.480 1.00 92.75 377 VAL A O 1
ATOM 2995 N N . ARG A 1 378 ? -1.359 1.541 -13.151 1.00 90.38 378 ARG A N 1
ATOM 2996 C CA . ARG A 1 378 ? -1.489 1.170 -14.563 1.00 90.38 378 ARG A CA 1
ATOM 2997 C C . ARG A 1 378 ? -2.854 0.554 -14.810 1.00 90.38 378 ARG A C 1
ATOM 2999 O O . ARG A 1 378 ? -3.266 -0.329 -14.075 1.00 90.38 378 ARG A O 1
ATOM 3006 N N . ILE A 1 379 ? -3.531 1.019 -15.857 1.00 88.25 379 ILE A N 1
ATOM 3007 C CA . ILE A 1 379 ? -4.713 0.335 -16.379 1.00 88.25 379 ILE A CA 1
ATOM 3008 C C . ILE A 1 379 ? -4.227 -0.771 -17.304 1.00 88.25 379 ILE A C 1
ATOM 3010 O O . ILE A 1 379 ? -3.379 -0.523 -18.164 1.00 88.25 379 ILE A O 1
ATOM 3014 N N . LEU A 1 380 ? -4.760 -1.969 -17.108 1.00 86.44 380 LEU A N 1
ATOM 3015 C CA . LEU A 1 380 ? -4.468 -3.126 -17.934 1.00 86.44 380 LEU A CA 1
ATOM 3016 C C . LEU A 1 380 ? -5.426 -3.134 -19.145 1.00 86.44 380 LEU A C 1
ATOM 3018 O O . LEU A 1 380 ? -6.602 -2.781 -19.008 1.00 86.44 380 LEU A O 1
ATOM 3022 N N . PRO A 1 381 ? -4.934 -3.451 -20.355 1.00 78.31 381 PRO A N 1
ATOM 3023 C CA . PRO A 1 381 ? -5.738 -3.492 -21.571 1.00 78.31 381 PRO A CA 1
ATOM 3024 C C . PRO A 1 381 ? -6.623 -4.744 -21.560 1.00 78.31 381 PRO A C 1
ATOM 3026 O O . PRO A 1 381 ? -6.548 -5.551 -20.646 1.00 78.31 381 PRO A O 1
ATOM 3029 N N . LYS A 1 382 ? -7.479 -4.934 -22.567 1.00 67.19 382 LYS A N 1
ATOM 3030 C CA . LYS A 1 382 ? -8.375 -6.098 -22.601 1.00 67.19 382 LYS A CA 1
ATOM 3031 C C . LYS A 1 382 ? -7.632 -7.360 -23.065 1.00 67.19 382 LYS A C 1
ATOM 3033 O O . LYS A 1 382 ? -7.335 -7.466 -24.249 1.00 67.19 382 LYS A O 1
ATOM 3038 N N . ASN A 1 383 ? -7.456 -8.291 -22.124 1.00 69.62 383 ASN A N 1
ATOM 3039 C CA . ASN A 1 383 ? -7.011 -9.688 -22.242 1.00 69.62 383 ASN A CA 1
ATOM 3040 C C . ASN A 1 383 ? -5.595 -9.925 -22.799 1.00 69.62 383 ASN A C 1
ATOM 3042 O O . ASN A 1 383 ? -5.076 -9.132 -23.577 1.00 69.62 383 ASN A O 1
ATOM 3046 N N . ASP A 1 384 ? -4.993 -11.031 -22.348 1.00 78.38 384 ASP A N 1
ATOM 3047 C CA . ASP A 1 384 ? -3.680 -11.590 -22.712 1.00 78.38 384 ASP A CA 1
ATOM 3048 C C . ASP A 1 384 ? -2.642 -10.573 -23.207 1.00 78.38 384 ASP A C 1
ATOM 3050 O O . ASP A 1 384 ? -2.317 -10.460 -24.392 1.00 78.38 384 ASP A O 1
ATOM 3054 N N . SER A 1 385 ? -2.126 -9.786 -22.269 1.00 82.25 385 SER A N 1
ATOM 3055 C CA . SER A 1 385 ? -1.204 -8.699 -22.574 1.00 82.25 385 SER A CA 1
ATOM 3056 C C . SER A 1 385 ? -0.033 -8.667 -21.610 1.00 82.25 385 SER A C 1
ATOM 3058 O O . SER A 1 385 ? -0.166 -8.933 -20.418 1.00 82.25 385 SER A O 1
ATOM 3060 N N . ARG A 1 386 ? 1.138 -8.299 -22.134 1.00 87.50 386 ARG A N 1
ATOM 3061 C CA . ARG A 1 386 ? 2.342 -8.069 -21.336 1.00 87.50 386 ARG A CA 1
ATOM 3062 C C . ARG A 1 386 ? 2.667 -6.592 -21.335 1.00 87.50 386 ARG A C 1
ATOM 3064 O O . ARG A 1 386 ? 2.879 -5.999 -22.391 1.00 87.50 386 ARG A O 1
ATOM 3071 N N . LEU A 1 387 ? 2.713 -6.003 -20.148 1.00 89.31 387 LEU A N 1
ATOM 3072 C CA . LEU A 1 387 ? 2.934 -4.578 -19.969 1.00 89.31 387 LEU A CA 1
ATOM 3073 C C . LEU A 1 387 ? 4.201 -4.349 -19.172 1.00 89.31 387 LEU A C 1
ATOM 3075 O O . LEU A 1 387 ? 4.297 -4.750 -18.016 1.00 89.31 387 LEU A O 1
ATOM 3079 N N . LEU A 1 388 ? 5.152 -3.635 -19.769 1.00 90.69 388 LEU A N 1
ATOM 3080 C CA . LEU A 1 388 ? 6.252 -3.046 -19.020 1.00 90.69 388 LEU A CA 1
ATOM 3081 C C . LEU A 1 388 ? 5.685 -1.924 -18.141 1.00 90.69 388 LEU A C 1
ATOM 3083 O O . LEU A 1 388 ? 5.349 -0.846 -18.632 1.00 90.69 388 LEU A O 1
ATOM 3087 N N . LEU A 1 389 ? 5.572 -2.174 -16.838 1.00 89.31 389 LEU A N 1
ATOM 3088 C CA . LEU A 1 389 ? 5.108 -1.171 -15.881 1.00 89.31 389 LEU A CA 1
ATOM 3089 C C . LEU A 1 389 ? 6.181 -0.107 -15.664 1.00 89.31 389 LEU A C 1
ATOM 3091 O O . LEU A 1 389 ? 5.884 1.095 -15.621 1.00 89.31 389 LEU A O 1
ATOM 3095 N N . ARG A 1 390 ? 7.427 -0.578 -15.529 1.00 88.94 390 ARG A N 1
ATOM 3096 C CA . ARG A 1 390 ? 8.581 0.236 -15.176 1.00 88.94 390 ARG A CA 1
ATOM 3097 C C . ARG A 1 390 ? 9.883 -0.407 -15.642 1.00 88.94 390 ARG A C 1
ATOM 3099 O O . ARG A 1 390 ? 10.089 -1.605 -15.477 1.00 88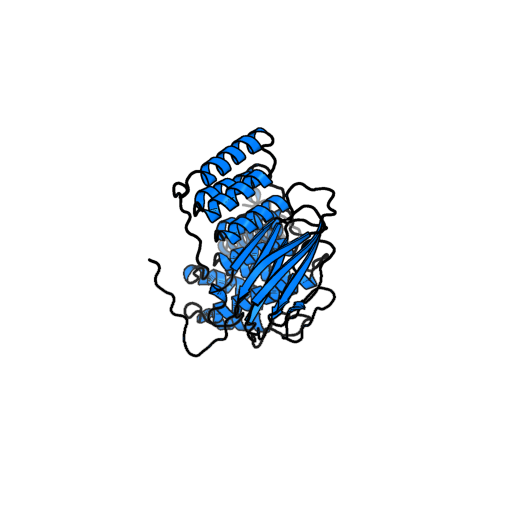.94 390 ARG A O 1
ATOM 3106 N N . ARG A 1 391 ? 10.793 0.428 -16.137 1.00 91.06 391 ARG A N 1
ATOM 3107 C CA . ARG A 1 391 ? 12.227 0.137 -16.197 1.00 91.06 391 ARG A CA 1
ATOM 3108 C C . ARG A 1 391 ? 12.918 0.985 -15.139 1.00 91.06 391 ARG A C 1
ATOM 3110 O O . ARG A 1 391 ? 12.650 2.182 -15.042 1.00 91.06 391 ARG A O 1
ATOM 3117 N N . GLU A 1 392 ? 13.767 0.371 -14.334 1.00 87.25 392 GLU A N 1
ATOM 3118 C CA . GLU A 1 392 ? 14.505 1.059 -13.282 1.00 87.25 392 GLU A CA 1
ATOM 3119 C C . GLU A 1 392 ? 15.961 0.614 -13.300 1.00 87.25 392 GLU A C 1
ATOM 3121 O O . GLU A 1 392 ? 16.246 -0.574 -13.375 1.00 87.25 392 GLU A O 1
ATOM 3126 N N . GLU A 1 393 ? 16.884 1.566 -13.250 1.00 89.38 393 GLU A N 1
ATOM 3127 C CA . GLU A 1 393 ? 18.313 1.281 -13.261 1.00 89.38 393 GLU A CA 1
ATOM 3128 C C . GLU A 1 393 ? 18.877 1.452 -11.855 1.00 89.38 393 GLU A C 1
ATOM 3130 O O . GLU A 1 393 ? 18.784 2.527 -11.259 1.00 89.38 393 GLU A O 1
ATOM 3135 N N . LEU A 1 394 ? 19.414 0.365 -11.305 1.00 86.62 394 LEU A N 1
ATOM 3136 C CA . LEU A 1 394 ? 20.128 0.377 -10.039 1.00 86.62 394 LEU A CA 1
ATOM 3137 C C . LEU A 1 394 ? 21.598 0.670 -10.291 1.00 86.62 394 LEU A C 1
ATOM 3139 O O . LEU A 1 394 ? 22.303 -0.126 -10.901 1.00 86.62 394 LEU A O 1
ATOM 3143 N N . VAL A 1 395 ? 22.075 1.806 -9.801 1.00 85.50 395 VAL A N 1
ATOM 3144 C CA . VAL A 1 395 ? 23.491 2.163 -9.889 1.00 85.50 395 VAL A CA 1
ATOM 3145 C C . VAL A 1 395 ? 24.206 1.631 -8.651 1.00 85.50 395 VAL A C 1
ATOM 3147 O O . VAL A 1 395 ? 23.662 1.675 -7.547 1.00 85.50 395 VAL A O 1
ATOM 3150 N N . ALA A 1 396 ? 25.421 1.110 -8.825 1.00 75.81 396 ALA A N 1
ATOM 3151 C CA . ALA A 1 396 ? 26.248 0.694 -7.700 1.00 75.81 396 ALA A CA 1
ATOM 3152 C C . ALA A 1 396 ? 26.486 1.885 -6.758 1.00 75.81 396 ALA A C 1
ATOM 3154 O O . ALA A 1 396 ? 26.800 2.984 -7.218 1.00 75.81 396 ALA A O 1
ATOM 3155 N N . MET A 1 397 ? 26.376 1.665 -5.446 1.00 61.50 397 MET A N 1
ATOM 3156 C CA . MET A 1 397 ? 26.767 2.661 -4.446 1.00 61.50 397 MET A CA 1
ATOM 3157 C C . MET A 1 397 ? 28.298 2.815 -4.461 1.00 61.50 397 MET A C 1
ATOM 3159 O O . MET A 1 397 ? 29.013 2.153 -3.712 1.00 61.50 397 MET A O 1
ATOM 3163 N N . GLY A 1 398 ? 28.818 3.633 -5.376 1.00 51.00 398 GLY A N 1
ATOM 3164 C CA . GLY A 1 398 ? 30.198 4.115 -5.341 1.00 51.00 398 GLY A CA 1
ATOM 3165 C C . GLY A 1 398 ? 30.387 5.152 -4.229 1.00 51.00 398 GLY A C 1
ATOM 3166 O O . GLY A 1 398 ? 29.419 5.713 -3.726 1.00 51.00 398 GLY A O 1
ATOM 3167 N N . LYS A 1 399 ? 31.641 5.433 -3.848 1.00 48.09 399 LYS A N 1
ATOM 3168 C CA . LYS A 1 399 ? 31.987 6.454 -2.834 1.00 48.09 399 LYS A CA 1
ATOM 3169 C C . LYS A 1 399 ? 31.565 7.883 -3.208 1.00 48.09 399 LYS A C 1
ATOM 3171 O O . LYS A 1 399 ? 31.578 8.753 -2.341 1.00 48.09 399 LYS A O 1
ATOM 3176 N N . ASP A 1 400 ? 31.171 8.115 -4.453 1.00 46.25 400 ASP A N 1
ATOM 3177 C CA . ASP A 1 400 ? 30.757 9.422 -4.937 1.00 46.25 400 ASP A CA 1
ATOM 3178 C C . ASP A 1 400 ? 29.235 9.533 -4.844 1.00 46.25 400 ASP A C 1
ATOM 3180 O O . ASP A 1 400 ? 28.488 8.960 -5.639 1.00 46.25 400 ASP A O 1
ATOM 3184 N N . GLY A 1 401 ? 28.771 10.253 -3.822 1.00 42.12 401 GLY A N 1
ATOM 3185 C CA . GLY A 1 401 ? 27.363 10.597 -3.681 1.00 42.12 401 GLY A CA 1
ATOM 3186 C C . GLY A 1 401 ? 26.881 11.329 -4.930 1.00 42.12 401 GLY A C 1
ATOM 3187 O O . GLY A 1 401 ? 27.474 12.326 -5.341 1.00 42.12 401 GLY A O 1
ATOM 3188 N N . VAL A 1 402 ? 25.799 10.839 -5.534 1.00 41.31 402 VAL A N 1
ATOM 3189 C CA . VAL A 1 402 ? 25.117 11.544 -6.621 1.00 41.31 402 VAL A CA 1
ATOM 3190 C C . VAL A 1 402 ? 24.617 12.869 -6.050 1.00 41.31 402 VAL A C 1
ATOM 3192 O O . VAL A 1 402 ? 23.652 12.900 -5.283 1.00 41.31 402 VAL A O 1
ATOM 3195 N N . SER A 1 403 ? 25.299 13.968 -6.376 1.00 40.06 403 SER A N 1
ATOM 3196 C CA . SER A 1 403 ? 24.820 15.298 -6.033 1.00 40.06 403 SER A CA 1
ATOM 3197 C C . SER A 1 403 ? 23.522 15.531 -6.799 1.00 40.06 403 SER A C 1
ATOM 3199 O O . SER A 1 403 ? 23.467 15.464 -8.028 1.00 40.06 403 SER A O 1
ATOM 3201 N N . ALA A 1 404 ? 22.435 15.758 -6.065 1.00 36.44 404 ALA A N 1
ATOM 3202 C CA . ALA A 1 404 ? 21.225 16.278 -6.670 1.00 36.44 404 ALA A CA 1
ATOM 3203 C C . ALA A 1 404 ? 21.581 17.651 -7.252 1.00 36.44 404 ALA A C 1
ATOM 3205 O O . ALA A 1 404 ? 21.873 18.582 -6.499 1.00 36.44 404 ALA A O 1
ATOM 3206 N N . GLN A 1 405 ? 21.604 17.772 -8.581 1.00 29.39 405 GLN A N 1
ATOM 3207 C CA . GLN A 1 405 ? 21.646 19.088 -9.204 1.00 29.39 405 GLN A CA 1
ATOM 3208 C C . GLN A 1 405 ? 20.440 19.886 -8.683 1.00 29.39 405 GLN A C 1
ATOM 3210 O O . GLN A 1 405 ? 19.315 19.370 -8.727 1.00 29.39 405 GLN A O 1
ATOM 3215 N N . PRO A 1 406 ? 20.635 21.108 -8.157 1.00 32.16 406 PRO A N 1
ATOM 3216 C CA . PRO A 1 406 ? 19.510 21.982 -7.880 1.00 32.16 406 PRO A CA 1
ATOM 3217 C C . PRO A 1 406 ? 18.772 22.237 -9.197 1.00 32.16 406 PRO A C 1
ATOM 3219 O O . PRO A 1 406 ? 19.398 22.424 -10.242 1.00 32.16 406 PRO A O 1
ATOM 3222 N N . ALA A 1 407 ? 17.442 22.166 -9.145 1.00 32.75 407 ALA A N 1
ATOM 3223 C CA . ALA A 1 407 ? 16.593 22.433 -10.299 1.00 32.75 407 ALA A CA 1
ATOM 3224 C C . ALA A 1 407 ? 16.880 23.843 -10.861 1.00 32.75 407 ALA A C 1
ATOM 3226 O O . ALA A 1 407 ? 17.185 24.734 -10.061 1.00 32.75 407 ALA A O 1
ATOM 3227 N N . PRO A 1 408 ? 16.806 24.031 -12.193 1.00 42.22 408 PRO A N 1
ATOM 3228 C CA . PRO A 1 408 ? 17.028 25.326 -12.832 1.00 42.22 408 PRO A CA 1
ATOM 3229 C C . PRO A 1 408 ? 16.033 26.399 -12.382 1.00 42.22 408 PRO A C 1
ATOM 3231 O O . PRO A 1 408 ? 14.872 26.044 -12.058 1.00 42.22 408 PRO A O 1
#

Organism: NCBI:txid2316731

Foldseek 3Di:
DCVPPVDDDPPDDDDDDPDPVVCVVVVVVVDDDPVVVVVVVVVVVVVQVVCVLLLLHCPLFDPLLVLLLVLCVVLVVLFDQLADAQDQDQDPQPDPDVLVVLVVVLVVVCVVPVLALVSLQVSLVVCVVSVNNNSSLVSLVSLCVSCVQQQLSLQQSLLVCQQNRVLVVSLVSLSSSCSNCVLDLVSLQSSLVSCLNRRVNSSSSSSLSSLQRDDHDPCSLQSNQVSLLVLLLSLLQLLPDPSCVVCNVSSLVVQQCRQHRVRDSPSNVQQWFQKKKKKWKRAFQWFKWKWKQAFVRDICTQVHQADPQGKGWPHGDGGTIDITMITRRPHDFFKIWIKMFTAAHPDPDPSHFMKMKMWMFGTRSDNCGSHRIHIDMDGDDHHGDMDRRDMDGGDPPDPDPDDDDPDD

pLDDT: mean 85.57, std 15.16, range [29.39, 98.69]

InterPro domains:
  IPR011990 Tetratricopeptide-like helical domain superfamily [G3DSA:1.25.40.10] (95-243)
  IPR011990 Tetratricopeptide-like helical domain superfamily [SSF48452] (102-211)
  IPR019220 Domain of unknown function DUF2135 [PF09906] (331-381)

Secondary structure (DSSP, 8-state):
-HHHH----TT-------SHHHHHHTTTTT----HHHHHHHHHHHHHHHHHHHTT---TTS-HHHHHHHHHHHHTTTT----SPPPP------S-SHHHHHHHHHHHHHHHH-TT-HHHHHHHHHHHHHTT-HHHHHHHHHHHHHH-TT-HHHHHHHHHHHHHTT-HHHHHHHHHHHHHH-TT-HHHHHHHHHHHHHTT-HHHHHHHHHHHHHS--SSSHHHHHHHHHHHHHHHHHHHHT-GGGTTTHHHHHHHHHHS--GGG--TTSS---EEEEEEEEES-SSEEEEEEEE-TTSPEEBTTB-B-TT-EEE-----SBS--EEEEESSPPSEEEEEEEEEEEE--S---S--EEEEEEEEEETSTTHHHH-EEEEEE--SSSEEEEEEEEEE----SS----PPP-

Radius of gyration: 25.85 Å; chains: 1; bounding box: 71×47×90 Å

Sequence (408 aa):
LSQHYRLANARASMLVLESEGDYTRYAVRDEQVDLANLESLRRREEDQRRDKLLGIALDDVPESGRAVVTRLAEQKAALQPLLKRQPLRDAPYAGGDERLQAELAYRKARQENRDDVMIYEAVARRRAFSGDTWGAVRALSSPVELRSQDAEALRLVGYGLLALGQYPAAAELFEHVRLSRPFEPQAFLEEALALDAAGRYSEAARNYEIVLARPWKRHGGEVRTVAGFHYARMLAGLERQSKLAGVAAVLKARRVELPGPDGVATFADAQPIDYQLTTHWNSDSTDIDLWVIEPNGEKCFYQHKDTRLGGKLYWDITDGLGPELYHARKAAPGPYHVVVHYYGNNSARYVVPTALLLVSDRGVFTADDMAQRRFQVRILPKNDSRLLLRREELVAMGKDGVSAQPAP